Protein AF-A0A3B8X6G4-F1 (afdb_monomer_lite)

Structure (mmCIF, N/CA/C/O backbone):
data_AF-A0A3B8X6G4-F1
#
_entry.id   AF-A0A3B8X6G4-F1
#
loop_
_atom_site.group_PDB
_atom_site.id
_atom_site.type_symbol
_atom_site.label_atom_id
_atom_site.label_alt_id
_atom_site.label_comp_id
_atom_site.label_asym_id
_atom_site.label_entity_id
_atom_site.label_seq_id
_atom_site.pdbx_PDB_ins_code
_atom_site.Cartn_x
_atom_site.Cartn_y
_atom_site.Cartn_z
_atom_site.occupancy
_atom_site.B_iso_or_equiv
_atom_site.auth_seq_id
_atom_site.auth_comp_id
_atom_site.auth_asym_id
_atom_site.auth_atom_id
_atom_site.pdbx_PDB_model_num
ATOM 1 N N . THR A 1 1 ? -17.361 -12.709 7.273 1.00 46.56 1 THR A N 1
ATOM 2 C CA . THR A 1 1 ? -17.991 -13.871 7.937 1.00 46.56 1 THR A CA 1
ATOM 3 C C . THR A 1 1 ? -18.594 -13.401 9.247 1.00 46.56 1 THR A C 1
ATOM 5 O O . THR A 1 1 ? -18.031 -12.489 9.841 1.00 46.56 1 THR A O 1
ATOM 8 N N . GLU A 1 2 ? -19.761 -13.914 9.651 1.00 49.53 2 GLU A N 1
ATOM 9 C CA . GLU A 1 2 ? -20.345 -13.626 10.974 1.00 49.53 2 GLU A CA 1
ATOM 10 C C . GLU A 1 2 ? -19.818 -14.653 11.979 1.00 49.53 2 GLU A C 1
ATOM 12 O O . GLU A 1 2 ? -20.391 -15.725 12.169 1.00 49.53 2 GLU A O 1
ATOM 17 N N . ASP A 1 3 ? -18.686 -14.338 12.601 1.00 56.50 3 ASP A N 1
ATOM 18 C CA . ASP A 1 3 ? -17.988 -15.250 13.510 1.00 56.50 3 ASP A CA 1
ATOM 19 C C . ASP A 1 3 ? -18.437 -15.008 14.953 1.00 56.50 3 ASP A C 1
ATOM 21 O O . ASP A 1 3 ? -17.692 -14.485 15.772 1.00 56.50 3 ASP A O 1
ATOM 25 N N . GLY A 1 4 ? -19.687 -15.350 15.276 1.00 64.62 4 GLY A N 1
ATOM 26 C CA . GLY A 1 4 ? -20.189 -15.255 16.654 1.00 64.62 4 GLY A CA 1
ATOM 27 C C . GLY A 1 4 ? -20.413 -13.819 17.142 1.00 64.62 4 GLY A C 1
ATOM 28 O O . GLY A 1 4 ? -20.095 -13.506 18.285 1.00 64.62 4 GLY A O 1
ATOM 29 N N . GLY A 1 5 ? -20.962 -12.956 16.278 1.00 80.75 5 GLY A N 1
ATOM 30 C CA . GLY A 1 5 ? -21.318 -11.567 16.603 1.00 80.75 5 GLY A CA 1
ATOM 31 C C . GLY A 1 5 ? -20.255 -10.524 16.242 1.00 80.75 5 GLY A C 1
ATOM 32 O O . GLY A 1 5 ? -20.391 -9.363 16.630 1.00 80.75 5 GLY A O 1
ATOM 33 N N . PHE A 1 6 ? -19.239 -10.922 15.473 1.00 87.69 6 PHE A N 1
ATOM 34 C CA . PHE A 1 6 ? -18.248 -10.048 14.845 1.00 87.69 6 PHE A CA 1
ATOM 35 C C . PHE A 1 6 ? -18.432 -10.055 13.329 1.00 87.69 6 PHE A C 1
ATOM 37 O O . PHE A 1 6 ? -18.691 -11.100 12.733 1.00 87.69 6 PHE A O 1
ATOM 44 N N . THR A 1 7 ? -18.270 -8.897 12.698 1.00 91.31 7 THR A N 1
ATOM 45 C CA . THR A 1 7 ? -18.188 -8.756 11.242 1.00 91.31 7 THR A CA 1
ATOM 46 C C . THR A 1 7 ? -16.828 -8.179 10.882 1.00 91.31 7 THR A C 1
ATOM 48 O O . THR A 1 7 ? -16.521 -7.046 11.247 1.00 91.31 7 THR A O 1
ATOM 51 N N . ASN A 1 8 ? -16.028 -8.950 10.147 1.00 93.25 8 ASN A N 1
ATOM 52 C CA . ASN A 1 8 ? -14.755 -8.484 9.605 1.00 93.25 8 ASN A CA 1
ATOM 53 C C . ASN A 1 8 ? -14.938 -8.031 8.154 1.00 93.25 8 ASN A C 1
ATOM 55 O O . ASN A 1 8 ? -15.432 -8.798 7.322 1.00 93.25 8 ASN A O 1
ATOM 59 N N . TYR A 1 9 ? -14.525 -6.801 7.870 1.00 95.31 9 TYR A N 1
ATOM 60 C CA . TYR A 1 9 ? -14.361 -6.269 6.521 1.00 95.31 9 TYR A CA 1
ATOM 61 C C . TYR A 1 9 ? -12.886 -6.348 6.157 1.00 95.31 9 TYR A C 1
ATOM 63 O O . TYR A 1 9 ? -12.036 -6.075 7.003 1.00 95.31 9 TYR A O 1
ATOM 71 N N . HIS A 1 10 ? -12.586 -6.701 4.910 1.00 94.81 10 HIS A N 1
ATOM 72 C CA . HIS A 1 10 ? -11.217 -6.854 4.428 1.00 94.81 10 HIS A CA 1
ATOM 73 C C . HIS A 1 10 ? -11.098 -6.367 2.986 1.00 94.81 10 HIS A C 1
ATOM 75 O O . HIS A 1 10 ? -11.963 -6.649 2.156 1.00 94.81 10 HIS A O 1
ATOM 81 N N . SER A 1 11 ? -10.036 -5.617 2.713 1.00 95.50 11 SER A N 1
ATOM 82 C CA . SER A 1 11 ? -9.617 -5.189 1.383 1.00 95.50 11 SER A CA 1
ATOM 83 C C . SER A 1 11 ? -8.113 -5.378 1.282 1.00 95.50 11 SER A C 1
ATOM 85 O O . SER A 1 11 ? -7.372 -4.855 2.113 1.00 95.50 11 SER A O 1
ATOM 87 N N . SER A 1 12 ? -7.668 -6.111 0.268 1.00 95.75 12 SER A N 1
ATOM 88 C CA . SER A 1 12 ? -6.254 -6.371 0.034 1.00 95.75 12 SER A CA 1
ATOM 89 C C . SER A 1 12 ? -5.884 -6.208 -1.427 1.00 95.75 12 SER A C 1
ATOM 91 O O . SER A 1 12 ? -6.726 -6.292 -2.328 1.00 95.75 12 SER A O 1
ATOM 93 N N . GLY A 1 13 ? -4.611 -5.935 -1.666 1.00 96.06 13 GLY A N 1
ATOM 94 C CA . GLY A 1 13 ? -4.099 -5.716 -3.005 1.00 96.06 13 GLY A CA 1
ATOM 95 C C . GLY A 1 13 ? -2.611 -5.438 -3.012 1.00 96.06 13 GLY A C 1
ATOM 96 O O . GLY A 1 13 ? -1.941 -5.493 -1.985 1.00 96.06 13 GLY A O 1
ATOM 97 N N . VAL A 1 14 ? -2.115 -5.111 -4.196 1.00 96.62 14 VAL A N 1
ATOM 98 C CA . VAL A 1 14 ? -0.778 -4.560 -4.389 1.00 96.62 14 VAL A CA 1
ATOM 99 C C . VAL A 1 14 ? -0.909 -3.161 -4.970 1.00 96.62 14 VAL A C 1
ATOM 101 O O . VAL A 1 14 ? -1.740 -2.920 -5.850 1.00 96.62 14 VAL A O 1
ATOM 104 N N . VAL A 1 15 ? -0.101 -2.233 -4.477 1.00 97.44 15 VAL A N 1
ATOM 105 C CA . VAL A 1 15 ? 0.098 -0.926 -5.094 1.00 97.44 15 VAL A CA 1
ATOM 106 C C . VAL A 1 15 ? 1.490 -0.873 -5.715 1.00 97.44 15 VAL A C 1
ATOM 108 O O . VAL A 1 15 ? 2.476 -1.286 -5.102 1.00 97.44 15 VAL A O 1
ATOM 111 N N . MET A 1 16 ? 1.545 -0.399 -6.954 1.00 96.81 16 MET A N 1
ATOM 112 C CA . MET A 1 16 ? 2.754 -0.309 -7.766 1.00 96.81 16 MET A CA 1
ATOM 113 C C . MET A 1 16 ? 2.955 1.138 -8.198 1.00 96.81 16 MET A C 1
ATOM 115 O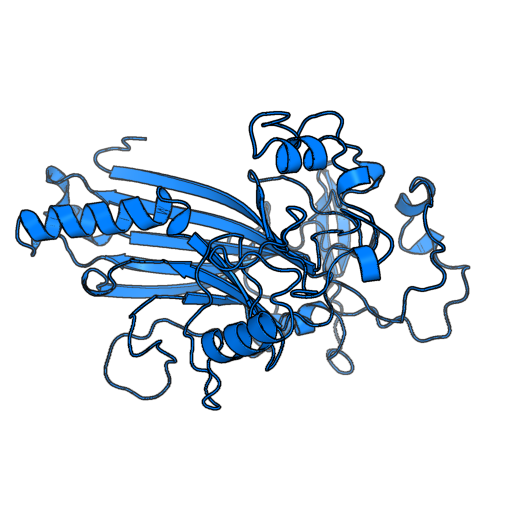 O . MET A 1 16 ? 1.999 1.779 -8.642 1.00 96.81 16 MET A O 1
ATOM 119 N N . PHE A 1 17 ? 4.176 1.644 -8.042 1.00 95.25 17 PHE A N 1
ATOM 120 C CA . PHE A 1 17 ? 4.538 3.028 -8.319 1.00 95.25 17 PHE A CA 1
ATOM 121 C C . PHE A 1 17 ? 5.648 3.134 -9.355 1.00 95.25 17 PHE A C 1
ATOM 123 O O . PHE A 1 17 ? 6.545 2.300 -9.413 1.00 95.25 17 PHE A O 1
ATOM 130 N N . GLU A 1 18 ? 5.587 4.241 -10.080 1.00 91.44 18 GLU A N 1
ATOM 131 C CA . GLU A 1 18 ? 6.662 4.873 -10.826 1.00 91.44 18 GLU A CA 1
ATOM 132 C C . GLU A 1 18 ? 7.089 6.148 -10.093 1.00 91.44 18 GLU A C 1
ATOM 134 O O . GLU A 1 18 ? 6.265 6.928 -9.603 1.00 91.44 18 GLU A O 1
ATOM 139 N N . ASP A 1 19 ? 8.387 6.407 -10.043 1.00 87.00 19 ASP A N 1
ATOM 140 C CA . ASP A 1 19 ? 8.995 7.523 -9.339 1.00 87.00 19 ASP A CA 1
ATOM 141 C C . ASP A 1 19 ? 9.193 8.742 -10.250 1.00 87.00 19 ASP A C 1
ATOM 143 O O . ASP A 1 19 ? 9.576 9.810 -9.776 1.00 87.00 19 ASP A O 1
ATOM 147 N N . LYS A 1 20 ? 8.896 8.646 -11.550 1.00 85.62 20 LYS A N 1
ATOM 148 C CA . LYS A 1 20 ? 9.234 9.700 -12.521 1.00 85.62 20 LYS A CA 1
ATOM 149 C C . LYS A 1 20 ? 8.177 10.779 -12.729 1.00 85.62 20 LYS A C 1
ATOM 151 O O . LYS A 1 20 ? 8.407 11.665 -13.545 1.00 85.62 20 LYS A O 1
ATOM 156 N N . TRP A 1 21 ? 7.075 10.800 -11.972 1.00 88.31 21 TRP A N 1
ATOM 157 C CA . TRP A 1 21 ? 6.102 11.903 -12.065 1.00 88.31 21 TRP A CA 1
ATOM 158 C C . TRP A 1 21 ? 6.779 13.275 -11.859 1.00 88.31 21 TRP A C 1
ATOM 160 O O . TRP A 1 21 ? 7.576 13.405 -10.912 1.00 88.31 21 TRP A O 1
ATOM 170 N N . PRO A 1 22 ? 6.461 14.297 -12.688 1.00 84.00 22 PRO A N 1
ATOM 171 C CA . PRO A 1 22 ? 5.448 14.324 -13.761 1.00 84.00 22 PRO A CA 1
ATOM 172 C C . PRO A 1 22 ? 5.957 13.964 -15.173 1.00 84.00 22 PRO A C 1
ATOM 174 O O . PRO A 1 22 ? 5.232 14.171 -16.145 1.00 84.00 22 PRO A O 1
ATOM 177 N N . ASN A 1 23 ? 7.178 13.444 -15.316 1.00 81.62 23 ASN A N 1
ATOM 178 C CA . ASN A 1 23 ? 7.779 13.154 -16.621 1.00 81.62 23 ASN A CA 1
ATOM 179 C C . ASN A 1 23 ? 7.018 12.037 -17.353 1.00 81.62 23 ASN A C 1
ATOM 181 O O . ASN A 1 23 ? 6.624 11.036 -16.741 1.00 81.62 23 ASN A O 1
ATOM 185 N N . LEU A 1 24 ? 6.838 12.202 -18.668 1.00 69.81 24 LEU A N 1
ATOM 186 C CA . LEU A 1 24 ? 6.127 11.243 -19.511 1.00 69.81 24 LEU A CA 1
ATOM 187 C C . LEU A 1 24 ? 7.064 10.164 -20.088 1.00 69.81 24 LEU A C 1
ATOM 189 O O . LEU A 1 24 ? 8.237 10.431 -20.341 1.00 69.81 24 LEU A O 1
ATOM 193 N N . PRO A 1 25 ? 6.535 8.966 -20.403 1.00 57.03 25 PRO A N 1
ATOM 194 C CA . PRO A 1 25 ? 7.283 7.903 -21.074 1.00 57.03 25 PRO A CA 1
ATOM 195 C C . PRO A 1 25 ? 7.828 8.250 -22.471 1.00 57.03 25 PRO A C 1
ATOM 197 O O . PRO A 1 25 ? 8.720 7.566 -22.965 1.00 57.03 25 PRO A O 1
ATOM 200 N N . GLU A 1 26 ? 7.310 9.287 -23.142 1.00 57.06 26 GLU A N 1
ATOM 201 C CA . GLU A 1 26 ? 7.851 9.747 -24.435 1.00 57.06 26 GLU A CA 1
ATOM 202 C C . GLU A 1 26 ? 9.314 10.208 -24.301 1.00 57.06 26 GLU A C 1
ATOM 204 O O . GLU A 1 26 ? 10.113 9.982 -25.209 1.00 57.06 26 GLU A O 1
ATOM 209 N N . ASP A 1 27 ? 9.698 10.697 -23.117 1.00 52.19 27 ASP A N 1
ATOM 210 C CA . ASP A 1 27 ? 11.083 11.010 -22.750 1.00 52.19 27 ASP A CA 1
ATOM 211 C C . ASP A 1 27 ? 11.904 9.758 -22.351 1.00 52.19 27 ASP A C 1
ATOM 213 O O . ASP A 1 27 ? 13.109 9.847 -22.116 1.00 52.19 27 ASP A O 1
ATOM 217 N N . GLN A 1 28 ? 11.264 8.582 -22.277 1.00 52.75 28 GLN A N 1
ATOM 218 C CA . GLN A 1 28 ? 11.793 7.292 -21.791 1.00 52.75 28 GLN A CA 1
ATOM 219 C C . GLN A 1 28 ? 11.619 6.149 -22.822 1.00 52.75 28 GLN A C 1
ATOM 221 O O . GLN A 1 28 ? 11.725 4.969 -22.494 1.00 52.75 28 GLN A O 1
ATOM 226 N N . GLY A 1 29 ? 11.362 6.473 -24.095 1.00 51.25 29 GLY A N 1
ATOM 227 C CA . GLY A 1 29 ? 11.353 5.502 -25.198 1.00 51.25 29 GLY A CA 1
ATOM 228 C C . GLY A 1 29 ? 9.981 5.047 -25.709 1.00 51.25 29 GLY A C 1
ATOM 229 O O . GLY A 1 29 ? 9.953 4.195 -26.597 1.00 51.25 29 GLY A O 1
ATOM 230 N N . GLY A 1 30 ? 8.863 5.593 -25.211 1.00 58.84 30 GLY A N 1
ATOM 231 C CA . GLY A 1 30 ? 7.524 5.356 -25.776 1.00 58.84 30 GLY A CA 1
ATOM 232 C C . GLY A 1 30 ? 6.402 5.157 -24.750 1.00 58.84 30 GLY A C 1
ATOM 233 O O . GLY A 1 30 ? 6.644 4.968 -23.564 1.00 58.84 30 GLY A O 1
ATOM 234 N N . LYS A 1 31 ? 5.146 5.210 -25.216 1.00 63.12 31 LYS A N 1
ATOM 235 C CA . LYS A 1 31 ? 3.929 5.036 -24.399 1.00 63.12 31 LYS A CA 1
ATOM 236 C C . LYS A 1 31 ? 3.949 3.677 -23.675 1.00 63.12 31 LYS A C 1
ATOM 238 O O . LYS A 1 31 ? 4.203 2.667 -24.318 1.00 63.12 31 LYS A O 1
ATOM 243 N N . TYR A 1 32 ? 3.640 3.657 -22.374 1.00 66.94 32 TYR A N 1
ATOM 244 C CA . TYR A 1 32 ? 3.591 2.447 -21.528 1.00 66.94 32 TYR A CA 1
ATOM 245 C C . TYR A 1 32 ? 4.927 1.718 -21.278 1.00 66.94 32 TYR A C 1
ATOM 247 O O . TYR A 1 32 ? 4.923 0.585 -20.798 1.00 66.94 32 TYR A O 1
ATOM 255 N N . ASN A 1 33 ? 6.066 2.376 -21.510 1.00 75.00 33 ASN A N 1
ATOM 256 C CA . ASN A 1 33 ? 7.405 1.835 -21.231 1.00 75.00 33 ASN A CA 1
ATOM 257 C C . ASN A 1 33 ? 7.850 2.007 -19.766 1.00 75.00 33 ASN A C 1
ATOM 259 O O . ASN A 1 33 ? 9.012 2.277 -19.483 1.00 75.00 33 ASN A O 1
ATOM 263 N N . MET A 1 34 ? 6.905 1.884 -18.843 1.00 85.06 34 MET A N 1
ATOM 264 C CA . MET A 1 34 ? 7.131 1.932 -17.398 1.00 85.06 34 MET A CA 1
ATOM 265 C C . MET A 1 34 ? 7.190 0.502 -16.866 1.00 85.06 34 MET A C 1
ATOM 267 O O . MET A 1 34 ? 6.509 -0.369 -17.415 1.00 85.06 34 MET A O 1
ATOM 271 N N . ASP A 1 35 ? 8.004 0.241 -15.850 1.00 87.00 35 ASP A N 1
ATOM 272 C CA . ASP A 1 35 ? 8.127 -1.082 -15.227 1.00 87.00 35 ASP A CA 1
ATOM 273 C C . ASP A 1 35 ? 7.260 -1.216 -13.964 1.00 87.00 35 ASP A C 1
ATOM 275 O 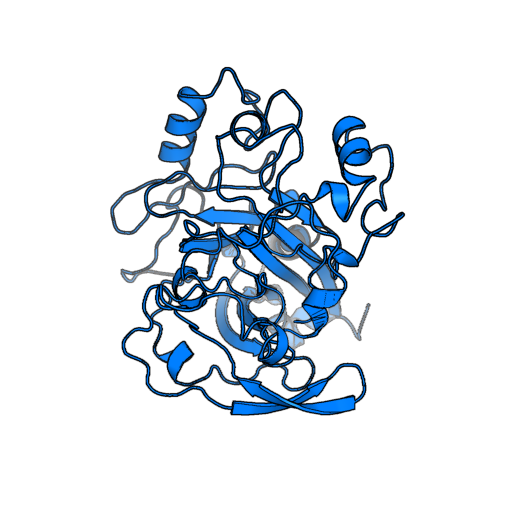O . ASP A 1 35 ? 6.912 -2.333 -13.564 1.00 87.00 35 ASP A O 1
ATOM 279 N N . PHE A 1 36 ? 6.818 -0.080 -13.410 1.00 92.50 36 PHE A N 1
ATOM 280 C CA . PHE A 1 36 ? 5.982 0.049 -12.219 1.00 92.50 36 PHE A CA 1
ATOM 281 C C . PHE A 1 36 ? 6.535 -0.711 -11.011 1.00 92.50 36 PHE A C 1
ATOM 283 O O . PHE A 1 36 ? 5.775 -1.221 -10.182 1.00 92.50 36 PHE A O 1
ATOM 290 N N . ASN A 1 37 ? 7.859 -0.814 -10.901 1.00 91.75 37 ASN A N 1
ATOM 291 C CA . ASN A 1 37 ? 8.491 -1.493 -9.777 1.00 91.75 37 ASN A CA 1
ATOM 292 C C . ASN A 1 37 ? 9.320 -0.561 -8.882 1.00 91.75 37 ASN A C 1
ATOM 294 O O . ASN A 1 37 ? 9.897 -1.043 -7.901 1.00 91.75 37 ASN A O 1
ATOM 298 N N . ASP A 1 38 ? 9.313 0.754 -9.147 1.00 90.88 38 ASP A N 1
ATOM 299 C CA . ASP A 1 38 ? 10.091 1.725 -8.377 1.00 90.88 38 ASP A CA 1
ATOM 300 C C . ASP A 1 38 ? 9.798 1.622 -6.877 1.00 90.88 38 ASP A C 1
ATOM 302 O O . ASP A 1 38 ? 10.714 1.655 -6.050 1.00 90.88 38 ASP A O 1
ATOM 306 N N . VAL A 1 39 ? 8.519 1.430 -6.533 1.00 93.56 39 VAL A N 1
ATOM 307 C CA . VAL A 1 39 ? 8.090 0.911 -5.232 1.00 93.56 39 VAL A CA 1
ATOM 308 C C . VAL A 1 39 ? 6.880 -0.002 -5.405 1.00 93.56 39 VAL A C 1
ATOM 310 O O . VAL A 1 39 ? 5.900 0.368 -6.052 1.00 93.56 39 VAL A O 1
ATOM 313 N N . VAL A 1 40 ? 6.912 -1.165 -4.755 1.00 95.31 40 VAL A N 1
ATOM 314 C CA . VAL A 1 40 ? 5.809 -2.133 -4.743 1.00 95.31 40 VAL A CA 1
ATOM 315 C C . VAL A 1 40 ? 5.472 -2.507 -3.308 1.00 95.31 40 VAL A C 1
ATOM 317 O O . VAL A 1 40 ? 6.346 -2.941 -2.552 1.00 95.31 40 VAL A O 1
ATOM 320 N N . VAL A 1 41 ? 4.203 -2.355 -2.931 1.00 94.50 41 VAL A N 1
ATOM 321 C CA . VAL A 1 41 ? 3.710 -2.644 -1.578 1.00 94.50 41 VAL A CA 1
ATOM 322 C C . VAL A 1 41 ? 2.461 -3.506 -1.658 1.00 94.50 41 VAL A C 1
ATOM 324 O O . VAL A 1 41 ? 1.496 -3.136 -2.324 1.00 94.50 41 VAL A O 1
ATOM 327 N N . ASP A 1 42 ? 2.467 -4.630 -0.949 1.00 94.94 42 ASP A N 1
ATOM 328 C CA . ASP A 1 42 ? 1.227 -5.336 -0.638 1.00 94.94 42 ASP A CA 1
ATOM 329 C C . ASP A 1 42 ? 0.553 -4.682 0.549 1.00 94.94 42 ASP A C 1
ATOM 331 O O . ASP A 1 42 ? 1.220 -4.245 1.488 1.00 94.94 42 ASP A O 1
ATOM 335 N N . TYR A 1 43 ? -0.769 -4.615 0.508 1.00 95.69 43 TYR A N 1
ATOM 336 C CA . TYR A 1 43 ? -1.537 -4.028 1.584 1.00 95.69 43 TYR A CA 1
ATOM 337 C C . TYR A 1 43 ? -2.716 -4.903 1.984 1.00 95.69 43 TYR A C 1
ATOM 339 O O . TYR A 1 43 ? -3.367 -5.527 1.142 1.00 95.69 43 TYR A O 1
ATOM 347 N N . ASP A 1 44 ? -3.040 -4.833 3.270 1.00 95.88 44 ASP A N 1
ATOM 348 C CA . ASP A 1 44 ? -4.286 -5.316 3.846 1.00 95.88 44 ASP A CA 1
ATOM 349 C C . ASP A 1 44 ? -4.894 -4.204 4.701 1.00 95.88 44 ASP A C 1
ATOM 351 O O . ASP A 1 44 ? -4.233 -3.632 5.569 1.00 95.88 44 ASP A O 1
ATOM 355 N N . VAL A 1 45 ? -6.165 -3.893 4.462 1.00 97.00 45 VAL A N 1
ATOM 356 C CA . VAL A 1 45 ? -6.964 -3.007 5.310 1.00 97.00 45 VAL A CA 1
ATOM 357 C C . VAL A 1 45 ? -8.139 -3.808 5.842 1.00 97.00 45 VAL A C 1
ATOM 359 O O . VAL A 1 45 ? -8.944 -4.346 5.081 1.00 97.00 45 VAL A O 1
ATOM 362 N N . GLU A 1 46 ? -8.232 -3.901 7.161 1.00 97.00 46 GLU A N 1
ATOM 363 C CA . GLU A 1 46 ? -9.240 -4.682 7.863 1.00 97.00 46 GLU A CA 1
ATOM 364 C C . GLU A 1 46 ? -9.999 -3.816 8.862 1.00 97.00 46 GLU A C 1
ATOM 366 O O . GLU A 1 46 ? -9.410 -2.975 9.538 1.00 97.00 46 GLU A O 1
ATOM 371 N N . ALA A 1 47 ? -11.295 -4.075 9.010 1.00 97.12 47 ALA A N 1
ATOM 372 C CA . ALA A 1 47 ? -12.099 -3.522 10.090 1.00 97.12 47 ALA A CA 1
ATOM 373 C C . ALA A 1 47 ? -12.845 -4.639 10.813 1.00 97.12 47 ALA A C 1
ATOM 375 O O . ALA A 1 47 ? -13.586 -5.402 10.190 1.00 97.12 47 ALA A O 1
ATOM 376 N N . THR A 1 48 ? -12.694 -4.698 12.132 1.00 95.38 48 THR A N 1
ATOM 377 C CA . THR A 1 48 ? -13.440 -5.620 12.994 1.00 95.38 48 THR A CA 1
ATOM 378 C C . THR A 1 48 ? -14.575 -4.857 13.651 1.00 95.38 48 THR A C 1
ATOM 380 O O . THR A 1 48 ? -14.338 -4.054 14.544 1.00 95.38 48 THR A O 1
ATOM 383 N N . VAL A 1 49 ? -15.810 -5.100 13.215 1.00 93.62 49 VAL A N 1
ATOM 384 C CA . VAL A 1 49 ? -17.015 -4.470 13.770 1.00 93.62 49 VAL A CA 1
ATOM 385 C C . VAL A 1 49 ? -17.734 -5.454 14.682 1.00 93.62 49 VAL A C 1
ATOM 387 O O . VAL A 1 49 ? -18.029 -6.583 14.284 1.00 93.62 49 VAL A O 1
ATOM 390 N N . VAL A 1 50 ? -18.063 -5.015 15.892 1.00 91.38 50 VAL A N 1
ATOM 391 C CA . VAL A 1 50 ? -18.788 -5.828 16.873 1.00 91.38 50 VAL A CA 1
ATOM 392 C C . VAL A 1 50 ? -20.290 -5.568 16.737 1.00 91.38 50 VAL A C 1
ATOM 394 O O . VAL A 1 50 ? -20.732 -4.438 16.524 1.00 91.38 50 VAL A O 1
ATOM 397 N N . SER A 1 51 ? -21.101 -6.620 16.823 1.00 88.12 51 SER A N 1
ATOM 398 C CA . SER A 1 51 ? -22.562 -6.487 16.872 1.00 88.12 51 SER A CA 1
ATOM 399 C C . SER A 1 51 ? -23.009 -5.689 18.099 1.00 88.12 51 SER A C 1
ATOM 401 O O . SER A 1 51 ? -22.376 -5.741 19.154 1.00 88.12 51 SER A O 1
ATOM 403 N N . ASP A 1 52 ? -24.133 -4.978 17.986 1.00 84.81 52 ASP A N 1
ATOM 404 C CA . ASP A 1 52 ? -24.614 -4.121 19.075 1.00 84.81 52 ASP A CA 1
ATOM 405 C C . ASP A 1 52 ? -24.912 -4.911 20.368 1.00 84.81 52 ASP A C 1
ATOM 407 O O . ASP A 1 52 ? -24.744 -4.380 21.463 1.00 84.81 52 ASP A O 1
ATOM 411 N N . GLU A 1 53 ? -25.259 -6.199 20.256 1.00 86.06 53 GLU A N 1
ATOM 412 C CA . GLU A 1 53 ? -25.495 -7.108 21.389 1.00 86.06 53 GLU A CA 1
ATOM 413 C C . GLU A 1 53 ? -24.227 -7.437 22.195 1.00 86.06 53 GLU A C 1
ATOM 415 O O . GLU A 1 53 ? -24.308 -7.744 23.386 1.00 86.06 53 GLU A O 1
ATOM 420 N N . LEU A 1 54 ? -23.051 -7.388 21.560 1.00 87.31 54 LEU A N 1
ATOM 421 C CA . LEU A 1 54 ? -21.771 -7.740 22.180 1.00 87.31 54 LEU A CA 1
ATOM 422 C C . LEU A 1 54 ? -20.930 -6.524 22.570 1.00 87.31 54 LEU A C 1
ATOM 424 O O . LEU A 1 54 ? -19.883 -6.698 23.193 1.00 87.31 54 LEU A O 1
ATOM 428 N N . LEU A 1 55 ? -21.382 -5.305 22.264 1.00 85.25 55 LEU A N 1
ATOM 429 C CA . LEU A 1 55 ? -20.613 -4.077 22.484 1.00 85.25 55 LEU A CA 1
ATOM 430 C C . LEU A 1 55 ? -20.096 -3.917 23.916 1.00 85.25 55 LEU A C 1
ATOM 432 O O . LEU A 1 55 ? -18.932 -3.576 24.102 1.00 85.25 55 LEU A O 1
ATOM 436 N N . GLU A 1 56 ? -20.924 -4.194 24.925 1.00 84.12 56 GLU A N 1
ATOM 437 C CA . GLU A 1 56 ? -20.528 -4.042 26.334 1.00 84.12 56 GLU A CA 1
ATOM 438 C C . GLU A 1 56 ? -19.414 -5.010 26.760 1.00 84.12 56 GLU A C 1
ATOM 440 O O . GLU A 1 56 ? -18.647 -4.707 27.671 1.00 84.12 56 GLU A O 1
ATOM 445 N N . LYS A 1 57 ? -19.320 -6.184 26.124 1.00 86.75 57 LYS A N 1
ATOM 446 C CA . LYS A 1 57 ? -18.379 -7.251 26.510 1.00 86.75 57 LYS A CA 1
ATOM 447 C C . LYS A 1 57 ? -17.146 -7.302 25.617 1.00 86.75 57 LYS A C 1
ATOM 449 O O . LYS A 1 57 ? -16.049 -7.576 26.091 1.00 86.75 57 LYS A O 1
ATOM 454 N N . GLU A 1 58 ? -17.335 -7.054 24.326 1.00 89.06 58 GLU A N 1
ATOM 455 C CA . GLU A 1 58 ? -16.339 -7.293 23.281 1.00 89.06 58 GLU A CA 1
ATOM 456 C C . GLU A 1 58 ? -16.034 -6.043 22.447 1.00 89.06 58 GLU A C 1
ATOM 458 O O . GLU A 1 58 ? -15.199 -6.109 21.550 1.00 89.06 58 GLU A O 1
ATOM 463 N N . GLY A 1 59 ? -16.651 -4.891 22.742 1.00 84.19 59 GLY A N 1
ATOM 464 C CA . GLY A 1 59 ? -16.433 -3.642 22.000 1.00 84.19 59 GLY A CA 1
ATOM 465 C C . GLY A 1 59 ? -14.979 -3.156 21.999 1.00 84.19 59 GLY A C 1
ATOM 466 O O . GLY A 1 59 ? -14.579 -2.432 21.096 1.00 84.19 59 GLY A O 1
ATOM 467 N N . TRP A 1 60 ? -14.157 -3.615 22.948 1.00 84.12 60 TRP A N 1
ATOM 468 C CA . TRP A 1 60 ? -12.711 -3.362 22.980 1.00 84.12 60 TRP A CA 1
ATOM 469 C C . TRP A 1 60 ? -11.947 -3.967 21.788 1.00 84.12 60 TRP A C 1
ATOM 471 O O . TRP A 1 60 ? -10.791 -3.619 21.575 1.00 84.12 60 TRP A O 1
ATOM 481 N N . ARG A 1 61 ? -12.568 -4.876 21.021 1.00 88.44 61 ARG A N 1
ATOM 482 C CA . ARG A 1 61 ? -11.997 -5.482 19.807 1.00 88.44 61 ARG A CA 1
ATOM 483 C C . ARG A 1 61 ? -12.279 -4.683 18.535 1.00 88.44 61 ARG A C 1
ATOM 485 O O . ARG A 1 61 ? -11.839 -5.098 17.464 1.00 88.44 61 ARG A O 1
ATOM 492 N N . GLU A 1 62 ? -13.049 -3.595 18.615 1.00 93.81 62 GLU A N 1
ATOM 493 C CA . GLU A 1 62 ? -13.306 -2.759 17.446 1.00 93.81 62 GLU A CA 1
ATOM 494 C C . GLU A 1 62 ? -12.043 -2.020 17.026 1.00 93.81 62 GLU A C 1
ATOM 496 O O . GLU A 1 62 ? -11.465 -1.245 17.788 1.00 93.81 62 GLU A O 1
ATOM 501 N N . GLN A 1 63 ? -11.613 -2.264 15.792 1.00 95.38 63 GLN A N 1
ATOM 502 C CA . GLN A 1 63 ? -10.362 -1.723 15.280 1.00 95.38 63 GLN A CA 1
ATOM 503 C C . GLN A 1 63 ? -10.384 -1.584 13.761 1.00 95.38 63 GLN A C 1
ATOM 505 O O . GLN A 1 63 ? -11.086 -2.331 13.072 1.00 95.38 63 GLN A O 1
ATOM 510 N N . VAL A 1 64 ? -9.558 -0.669 13.255 1.00 96.38 64 VAL A N 1
ATOM 511 C CA . VAL A 1 64 ? -9.096 -0.661 11.862 1.00 96.38 64 VAL A CA 1
ATOM 512 C C . VAL A 1 64 ? -7.621 -1.034 11.858 1.00 96.38 64 VAL A C 1
ATOM 514 O O . VAL A 1 64 ? -6.819 -0.387 12.528 1.00 96.38 64 VAL A O 1
ATOM 517 N N . LYS A 1 65 ? -7.251 -2.074 11.115 1.00 95.81 65 LYS A N 1
ATOM 518 C CA . LYS A 1 65 ? -5.868 -2.526 10.956 1.00 95.81 65 LYS A CA 1
ATOM 519 C C . LYS A 1 65 ? -5.429 -2.279 9.521 1.00 95.81 65 LYS A C 1
ATOM 521 O O . LYS A 1 65 ? -6.092 -2.724 8.591 1.00 95.81 65 LYS A O 1
ATOM 526 N N . VAL A 1 66 ? -4.302 -1.601 9.360 1.00 94.81 66 VAL A N 1
ATOM 527 C CA . VAL A 1 66 ? -3.612 -1.428 8.084 1.00 94.81 66 VAL A CA 1
ATOM 528 C C . VAL A 1 66 ? -2.289 -2.169 8.163 1.00 94.81 66 VAL A C 1
ATOM 530 O O . VAL A 1 66 ? -1.518 -1.957 9.098 1.00 94.81 66 VAL A O 1
ATOM 533 N N . VAL A 1 67 ? -2.016 -3.004 7.171 1.00 93.12 67 VAL A N 1
ATOM 534 C CA . VAL A 1 67 ? -0.746 -3.704 6.999 1.00 93.12 67 VAL A CA 1
ATOM 535 C C . VAL A 1 67 ? -0.157 -3.288 5.662 1.00 93.12 67 VAL A C 1
ATOM 537 O O . VAL A 1 67 ? -0.854 -3.322 4.652 1.00 93.12 67 VAL A O 1
ATOM 540 N N . LEU A 1 68 ? 1.110 -2.881 5.664 1.00 92.50 68 LEU A N 1
ATOM 541 C CA . LEU A 1 68 ? 1.897 -2.604 4.466 1.00 92.50 68 LEU A CA 1
ATOM 542 C C . LEU A 1 68 ? 3.106 -3.541 4.451 1.00 92.50 68 LEU A C 1
ATOM 544 O O . LEU A 1 68 ? 3.974 -3.433 5.320 1.00 92.50 68 LEU A O 1
ATOM 548 N N . HIS A 1 69 ? 3.188 -4.426 3.464 1.00 90.62 69 HIS A N 1
ATOM 549 C CA . HIS A 1 69 ? 4.362 -5.255 3.212 1.00 90.62 69 HIS A CA 1
ATOM 550 C C . HIS A 1 69 ? 5.169 -4.652 2.060 1.00 90.62 69 HIS A C 1
ATOM 552 O O . HIS A 1 69 ? 4.703 -4.597 0.919 1.00 90.62 69 HIS A O 1
ATOM 558 N N . LEU A 1 70 ? 6.392 -4.203 2.339 1.00 89.25 70 LEU A N 1
ATOM 559 C CA . LEU A 1 70 ? 7.288 -3.690 1.307 1.00 89.25 70 LEU A CA 1
ATOM 560 C C . LEU A 1 70 ? 7.779 -4.857 0.448 1.00 89.25 70 LEU A C 1
ATOM 562 O O . LEU A 1 70 ? 8.650 -5.614 0.875 1.00 89.25 70 LEU A O 1
ATOM 566 N N . ARG A 1 71 ? 7.219 -4.998 -0.755 1.00 89.81 71 ARG A N 1
ATOM 567 C CA . ARG A 1 71 ? 7.547 -6.094 -1.668 1.00 89.81 71 ARG A CA 1
ATOM 568 C C . ARG A 1 71 ? 8.811 -5.807 -2.466 1.00 89.81 71 ARG A C 1
ATOM 570 O O . ARG A 1 71 ? 9.645 -6.699 -2.574 1.00 89.81 71 ARG A O 1
ATOM 577 N N . ALA A 1 72 ? 8.954 -4.609 -3.034 1.00 88.88 72 ALA A N 1
ATOM 578 C CA . ALA A 1 72 ? 10.093 -4.263 -3.886 1.00 88.88 72 ALA A CA 1
ATOM 579 C C . ALA A 1 72 ? 10.373 -2.753 -3.932 1.00 88.88 72 ALA A C 1
ATOM 581 O O . ALA A 1 72 ? 9.477 -1.944 -3.676 1.00 88.88 72 ALA A O 1
ATOM 582 N N . VAL A 1 73 ? 11.617 -2.390 -4.259 1.00 87.38 73 VAL A N 1
ATOM 583 C CA . VAL A 1 73 ? 12.054 -1.009 -4.513 1.00 87.38 73 VAL A CA 1
ATOM 584 C C . VAL A 1 73 ? 13.056 -0.991 -5.675 1.00 87.38 73 VAL A C 1
ATOM 586 O O . VAL A 1 73 ? 14.257 -1.155 -5.452 1.00 87.38 73 VAL A O 1
ATOM 589 N N . GLY A 1 74 ? 12.564 -0.778 -6.897 1.00 85.56 74 GLY A N 1
ATOM 590 C CA . GLY A 1 74 ? 13.367 -0.547 -8.109 1.00 85.56 74 GLY A CA 1
ATOM 591 C C . GLY A 1 74 ? 13.887 0.886 -8.250 1.00 85.56 74 GLY A C 1
ATOM 592 O O . GLY A 1 74 ? 14.868 1.151 -8.930 1.00 85.56 74 GLY A O 1
ATOM 593 N N . GLY A 1 75 ? 13.299 1.829 -7.509 1.00 81.62 75 GLY A N 1
ATOM 594 C CA . GLY A 1 75 ? 13.558 3.250 -7.694 1.00 81.62 75 GLY A CA 1
ATOM 595 C C . GLY A 1 75 ? 14.718 3.768 -6.853 1.00 81.62 75 GLY A C 1
ATOM 596 O O . GLY A 1 75 ? 14.898 3.431 -5.680 1.00 81.62 75 GLY A O 1
ATOM 597 N N . ASP A 1 76 ? 15.499 4.681 -7.418 1.00 75.69 76 ASP A N 1
ATOM 598 C CA . ASP A 1 76 ? 16.616 5.325 -6.720 1.00 75.69 76 ASP A CA 1
ATOM 599 C C . ASP A 1 76 ? 16.203 6.512 -5.841 1.00 75.69 76 ASP A C 1
ATOM 601 O O . ASP A 1 76 ? 16.890 6.845 -4.857 1.00 75.69 76 ASP A O 1
ATOM 605 N N . ASP A 1 77 ? 15.126 7.171 -6.257 1.00 78.06 77 ASP A N 1
ATOM 606 C CA . ASP A 1 77 ? 14.630 8.433 -5.729 1.00 78.06 77 ASP A CA 1
ATOM 607 C C . ASP A 1 77 ? 13.574 8.282 -4.614 1.00 78.06 77 ASP A C 1
ATOM 609 O O . ASP A 1 77 ? 13.533 9.163 -3.742 1.00 78.06 77 ASP A O 1
ATOM 613 N N . PRO A 1 78 ? 12.751 7.208 -4.554 1.00 82.00 78 PRO A N 1
ATOM 614 C CA . PRO A 1 78 ? 11.811 7.007 -3.465 1.00 82.00 78 PRO A CA 1
ATOM 615 C C . PRO A 1 78 ? 12.529 6.948 -2.119 1.00 82.00 78 PRO A C 1
ATOM 617 O O . PRO A 1 78 ? 13.450 6.165 -1.883 1.00 82.00 78 PRO A O 1
ATOM 620 N N . LEU A 1 79 ? 12.090 7.802 -1.200 1.00 76.56 79 LEU A N 1
ATOM 621 C CA . LEU A 1 79 ? 12.534 7.793 0.190 1.00 76.56 79 LEU A CA 1
ATOM 622 C C . LEU A 1 79 ? 11.499 7.165 1.108 1.00 76.56 79 LEU A C 1
ATOM 624 O O . LEU A 1 79 ? 11.871 6.661 2.167 1.00 76.56 79 LEU A O 1
ATOM 628 N N . ARG A 1 80 ? 10.220 7.266 0.740 1.00 82.44 80 ARG A N 1
ATOM 629 C CA . ARG A 1 80 ? 9.084 6.816 1.539 1.00 82.44 80 ARG A CA 1
ATOM 630 C C . ARG A 1 80 ? 7.968 6.297 0.659 1.00 82.44 80 ARG A C 1
ATOM 632 O O . ARG A 1 80 ? 7.788 6.802 -0.446 1.00 82.44 80 ARG A O 1
ATOM 639 N N . VAL A 1 81 ? 7.197 5.374 1.213 1.00 88.06 81 VAL A N 1
ATOM 640 C CA . VAL A 1 81 ? 5.909 4.917 0.687 1.00 88.06 81 VAL A CA 1
ATOM 641 C C . VAL A 1 81 ? 4.906 4.882 1.820 1.00 88.06 81 VAL A C 1
ATOM 643 O O . VAL A 1 81 ? 5.283 4.614 2.958 1.00 88.06 81 VAL A O 1
ATOM 646 N N . GLY A 1 82 ? 3.647 5.165 1.534 1.00 88.06 82 GLY A N 1
ATOM 647 C CA . GLY A 1 82 ? 2.630 5.191 2.564 1.00 88.06 82 GLY A CA 1
ATOM 648 C C . GLY A 1 82 ? 1.212 5.135 2.037 1.00 88.06 82 GLY A C 1
ATOM 649 O O . GLY A 1 82 ? 0.969 5.076 0.831 1.00 88.06 82 GLY A O 1
ATOM 650 N N . MET A 1 83 ? 0.280 5.168 2.982 1.00 90.12 83 MET A N 1
ATOM 651 C CA . MET A 1 83 ? -1.148 5.294 2.737 1.00 90.12 83 MET A CA 1
ATOM 652 C C . MET A 1 83 ? -1.744 6.291 3.725 1.00 90.12 83 MET A C 1
ATOM 654 O O . MET A 1 83 ? -1.523 6.177 4.930 1.00 90.12 83 MET A O 1
ATOM 658 N N . ALA A 1 84 ? -2.516 7.249 3.223 1.00 87.69 84 ALA A N 1
ATOM 659 C CA . ALA A 1 84 ? -3.395 8.075 4.035 1.00 87.69 84 ALA A CA 1
ATOM 660 C C . ALA A 1 84 ? -4.825 7.533 3.972 1.00 87.69 84 ALA A C 1
ATOM 662 O O . ALA A 1 84 ? -5.309 7.188 2.893 1.00 87.69 84 ALA A O 1
ATOM 663 N N . LEU A 1 85 ? -5.489 7.467 5.127 1.00 88.50 85 LEU A N 1
ATOM 664 C CA . LEU A 1 85 ? -6.901 7.104 5.226 1.00 88.50 85 LEU A CA 1
ATOM 665 C C . LEU A 1 85 ? -7.764 8.364 5.055 1.00 88.50 85 LEU A C 1
ATOM 667 O O . LEU A 1 85 ? -8.035 9.094 6.010 1.00 88.50 85 LEU A O 1
ATOM 671 N N . GLU A 1 86 ? -8.173 8.651 3.822 1.00 86.81 86 GLU A N 1
ATOM 672 C CA . GLU A 1 86 ? -8.981 9.830 3.502 1.00 86.81 86 GLU A CA 1
ATOM 673 C C . GLU A 1 86 ? -10.356 9.753 4.172 1.00 86.81 86 GLU A C 1
ATOM 675 O O . GLU A 1 86 ? -11.067 8.752 4.067 1.00 86.81 86 GLU A O 1
ATOM 680 N N . ASN A 1 87 ? -10.750 10.857 4.811 1.00 86.75 87 ASN A N 1
ATOM 681 C CA . ASN A 1 87 ? -11.999 11.008 5.566 1.00 86.75 87 ASN A CA 1
ATOM 682 C C . ASN A 1 87 ? -12.148 10.069 6.776 1.00 86.75 87 ASN A C 1
ATOM 684 O O . ASN A 1 87 ? -13.237 10.003 7.346 1.00 86.75 87 ASN A O 1
ATOM 688 N N . PHE A 1 88 ? -11.088 9.372 7.197 1.00 89.62 88 PHE A N 1
ATOM 689 C CA . PHE A 1 88 ? -11.139 8.577 8.418 1.00 89.62 88 PHE A CA 1
ATOM 690 C C . PHE A 1 88 ? -11.117 9.497 9.638 1.00 89.62 88 PHE A C 1
ATOM 692 O O . PHE A 1 88 ? -10.109 10.132 9.947 1.00 89.62 88 PHE A O 1
ATOM 699 N N . ASN A 1 89 ? -12.251 9.578 10.327 1.00 89.00 89 ASN A N 1
ATOM 700 C CA . ASN A 1 89 ? -12.409 10.422 11.494 1.00 89.00 89 ASN A CA 1
ATOM 701 C C . ASN A 1 89 ? -11.689 9.806 12.699 1.00 89.00 89 ASN A C 1
ATOM 703 O O . ASN A 1 89 ? -12.138 8.815 13.285 1.00 89.00 89 ASN A O 1
ATOM 707 N N . THR A 1 90 ? -10.580 10.428 13.086 1.00 86.25 90 THR A N 1
ATOM 708 C CA . THR A 1 90 ? -9.772 9.985 14.218 1.00 86.25 90 THR A CA 1
ATOM 709 C C . THR A 1 90 ? -10.441 10.235 15.566 1.00 86.25 90 THR A C 1
ATOM 711 O O . THR A 1 90 ? -10.043 9.612 16.544 1.00 86.25 90 THR A O 1
ATOM 714 N N . ASP A 1 91 ? -11.504 11.045 15.643 1.00 87.38 91 ASP A N 1
ATOM 715 C CA . ASP A 1 91 ? -12.239 11.282 16.893 1.00 87.38 91 ASP A CA 1
ATOM 716 C C . ASP A 1 91 ? -12.890 10.015 17.451 1.00 87.38 91 ASP A C 1
ATOM 718 O O . ASP A 1 91 ? -13.198 9.954 18.643 1.00 87.38 91 ASP A O 1
ATOM 722 N N . TYR A 1 92 ? -13.077 8.985 16.627 1.00 90.31 92 TYR A N 1
ATOM 723 C CA . TYR A 1 92 ? -13.552 7.677 17.074 1.00 90.31 92 TYR A CA 1
ATOM 724 C C . TYR A 1 92 ? -12.424 6.733 17.507 1.00 90.31 92 TYR A C 1
ATOM 726 O O . TYR A 1 92 ? -12.710 5.629 17.960 1.00 90.31 92 TYR A O 1
ATOM 734 N N . VAL A 1 93 ? -11.160 7.146 17.415 1.00 89.19 93 VAL A N 1
ATOM 735 C CA . VAL A 1 93 ? -9.989 6.352 17.808 1.00 89.19 93 VAL A CA 1
ATOM 736 C C . VAL A 1 93 ? -9.649 6.624 19.275 1.00 89.19 93 VAL A C 1
ATOM 738 O O . VAL A 1 93 ? -9.612 7.768 19.727 1.00 89.19 93 VAL A O 1
ATOM 741 N N . GLN A 1 94 ? -9.429 5.560 20.045 1.00 87.56 94 GLN A N 1
ATOM 742 C CA . GLN A 1 94 ? -9.004 5.616 21.444 1.00 87.56 94 GLN A CA 1
ATOM 743 C C . GLN A 1 94 ? -7.485 5.558 21.572 1.00 87.56 94 GLN A C 1
ATOM 745 O O . GLN A 1 94 ? -6.896 6.299 22.356 1.00 87.56 94 GLN A O 1
ATOM 750 N N . SER A 1 95 ? -6.854 4.639 20.847 1.00 83.06 95 SER A N 1
ATOM 751 C CA . SER A 1 95 ? -5.408 4.456 20.875 1.00 83.06 95 SER A CA 1
ATOM 752 C C . SER A 1 95 ? -4.914 3.862 19.564 1.00 83.06 95 SER A C 1
ATOM 754 O O . SER A 1 95 ? -5.701 3.396 18.741 1.00 83.06 95 SER A O 1
ATOM 756 N N . ILE A 1 96 ? -3.602 3.912 19.355 1.00 84.31 96 ILE A N 1
ATOM 757 C CA . ILE A 1 96 ? -2.956 3.403 18.150 1.00 84.31 96 ILE A CA 1
ATOM 758 C C . ILE A 1 96 ? -1.799 2.515 18.584 1.00 84.31 96 ILE A C 1
ATOM 760 O O . ILE A 1 96 ? -1.027 2.893 19.468 1.00 84.31 96 ILE A O 1
ATOM 764 N N . SER A 1 97 ? -1.693 1.334 17.983 1.00 82.62 97 SER A N 1
ATOM 765 C CA . SER A 1 97 ? -0.546 0.447 18.159 1.00 82.62 97 SER A CA 1
ATOM 766 C C . SER A 1 97 ? 0.144 0.190 16.834 1.00 82.62 97 SER A C 1
ATOM 768 O O . SER A 1 97 ? -0.493 0.105 15.786 1.00 82.62 97 SER A O 1
ATOM 770 N N . GLU A 1 98 ? 1.458 0.033 16.900 1.00 82.69 98 GLU A N 1
ATOM 771 C CA . GLU A 1 98 ? 2.310 -0.116 15.732 1.00 82.69 98 GLU A CA 1
ATOM 772 C C . GLU A 1 98 ? 3.224 -1.320 15.910 1.00 82.69 98 GLU A C 1
ATOM 774 O O . GLU A 1 98 ? 3.821 -1.517 16.973 1.00 82.69 98 GLU A O 1
ATOM 779 N N . HIS A 1 99 ? 3.345 -2.117 14.855 1.00 81.38 99 HIS A N 1
ATOM 780 C CA . HIS A 1 99 ? 4.197 -3.294 14.829 1.00 81.38 99 HIS A CA 1
ATOM 781 C C . HIS A 1 99 ? 5.037 -3.287 13.565 1.00 81.38 99 HIS A C 1
ATOM 783 O O . HIS A 1 99 ? 4.543 -3.018 12.471 1.00 81.38 99 HIS A O 1
ATOM 789 N N . LYS A 1 100 ? 6.319 -3.601 13.738 1.00 80.50 100 LYS A N 1
ATOM 790 C CA . LYS A 1 100 ? 7.275 -3.718 12.646 1.00 80.50 100 LYS A CA 1
ATOM 791 C C . LYS A 1 100 ? 7.874 -5.099 12.705 1.00 80.50 100 LYS A C 1
ATOM 793 O O . LYS A 1 100 ? 8.444 -5.480 13.731 1.00 80.50 100 LYS A O 1
ATOM 798 N N . THR A 1 101 ? 7.729 -5.830 11.622 1.00 79.75 101 THR A N 1
ATOM 799 C CA . THR A 1 101 ? 8.102 -7.236 11.569 1.00 79.75 101 THR A CA 1
ATOM 800 C C . THR A 1 101 ? 8.742 -7.555 10.233 1.00 79.75 101 THR A C 1
ATOM 802 O O . THR A 1 101 ? 8.692 -6.778 9.276 1.00 79.75 101 THR A O 1
ATOM 805 N N . LEU A 1 102 ? 9.415 -8.694 10.201 1.00 77.69 102 LEU A N 1
ATOM 806 C CA . LEU A 1 102 ? 9.853 -9.331 8.978 1.00 77.69 102 LEU A CA 1
ATOM 807 C C . LEU A 1 102 ? 8.937 -10.537 8.769 1.00 77.69 102 LEU A C 1
ATOM 809 O O . LEU A 1 102 ? 9.140 -11.581 9.390 1.00 77.69 102 LEU A O 1
ATOM 813 N N . ASP A 1 103 ? 7.896 -10.362 7.958 1.00 77.81 103 ASP A N 1
ATOM 814 C CA . ASP A 1 103 ? 6.840 -11.362 7.804 1.00 77.81 103 ASP A CA 1
ATOM 815 C C . ASP A 1 103 ? 7.141 -12.270 6.626 1.00 77.81 103 ASP A C 1
ATOM 817 O O . ASP A 1 103 ? 7.218 -11.822 5.485 1.00 77.81 103 ASP A O 1
ATOM 821 N N . SER A 1 104 ? 7.258 -13.566 6.888 1.00 72.75 104 SER A N 1
ATOM 822 C CA . SER A 1 104 ? 7.270 -14.587 5.844 1.00 72.75 104 SER A CA 1
ATOM 823 C C . SER A 1 104 ? 6.165 -15.602 6.089 1.00 72.75 104 SER A C 1
ATOM 825 O O . SER A 1 104 ? 5.664 -15.743 7.205 1.00 72.75 104 SER A O 1
ATOM 827 N N . TRP A 1 105 ? 5.822 -16.378 5.061 1.00 65.94 105 TRP A N 1
ATOM 828 C CA . TRP A 1 105 ? 4.874 -17.484 5.212 1.00 65.94 105 TRP A CA 1
ATOM 829 C C . TRP A 1 105 ? 5.294 -18.482 6.312 1.00 65.94 105 TRP A C 1
ATOM 831 O O . TRP A 1 105 ? 4.445 -19.062 6.984 1.00 65.94 105 TRP A O 1
ATOM 841 N N . GLN A 1 106 ? 6.603 -18.666 6.528 1.00 61.81 106 GLN A N 1
ATOM 842 C CA . GLN A 1 106 ? 7.149 -19.579 7.543 1.00 61.81 106 GLN A CA 1
ATOM 843 C C . GLN A 1 106 ? 7.336 -18.913 8.914 1.00 61.81 106 GLN A C 1
ATOM 845 O O . GLN A 1 106 ? 7.493 -19.614 9.912 1.00 61.81 106 GLN A O 1
ATOM 850 N N . ASN A 1 107 ? 7.335 -17.580 8.968 1.00 65.88 107 ASN A N 1
ATOM 851 C CA . ASN A 1 107 ? 7.578 -16.794 10.171 1.00 65.88 107 ASN A CA 1
ATOM 852 C C . ASN A 1 107 ? 6.682 -15.541 10.185 1.00 65.88 107 ASN A C 1
ATOM 854 O O . ASN A 1 107 ? 7.174 -14.427 9.978 1.00 65.88 107 ASN A O 1
ATOM 858 N N . PRO A 1 108 ? 5.361 -15.705 10.381 1.00 68.75 108 PRO A N 1
ATOM 859 C CA . PRO A 1 108 ? 4.468 -14.566 10.532 1.00 68.75 108 PRO A CA 1
ATOM 860 C C . PRO A 1 108 ? 4.852 -13.788 11.794 1.00 68.75 108 PRO A C 1
ATOM 862 O O . PRO A 1 108 ? 5.035 -14.381 12.859 1.00 68.75 108 PRO A O 1
ATOM 865 N N . HIS A 1 109 ? 4.968 -12.466 11.678 1.00 72.94 109 HIS A N 1
ATOM 866 C CA . HIS A 1 109 ? 5.403 -11.573 12.753 1.00 72.94 109 HIS A CA 1
ATOM 867 C C . HIS A 1 109 ? 6.830 -11.839 13.244 1.00 72.94 109 HIS A C 1
ATOM 869 O O . HIS A 1 109 ? 7.140 -11.674 14.428 1.00 72.94 109 HIS A O 1
ATOM 875 N N . GLY A 1 110 ? 7.714 -12.238 12.326 1.00 68.88 110 GLY A N 1
ATOM 876 C CA . GLY A 1 110 ? 9.127 -12.417 12.615 1.00 68.88 110 GLY A CA 1
ATOM 877 C C . GLY A 1 110 ? 9.759 -11.144 13.179 1.00 68.88 110 GLY A C 1
ATOM 878 O O . GLY A 1 110 ? 9.473 -10.029 12.738 1.00 68.88 110 GLY A O 1
ATOM 879 N N . ASN A 1 111 ? 10.649 -11.300 14.161 1.00 72.75 111 ASN A N 1
ATOM 880 C CA . ASN A 1 111 ? 11.421 -10.170 14.672 1.00 72.75 111 ASN A CA 1
ATOM 881 C C . ASN A 1 111 ? 12.254 -9.553 13.545 1.00 72.75 111 ASN A C 1
ATOM 883 O O . ASN A 1 111 ? 12.890 -10.272 12.774 1.00 72.75 111 ASN A O 1
ATOM 887 N N . LEU A 1 112 ? 12.311 -8.221 13.503 1.00 65.44 112 LEU A N 1
ATOM 888 C CA . LEU A 1 112 ? 13.231 -7.531 12.605 1.00 65.44 112 LEU A CA 1
ATOM 889 C C . LEU A 1 112 ? 14.677 -7.967 12.905 1.00 65.44 112 LEU A C 1
ATOM 891 O O . LEU A 1 112 ? 15.055 -8.009 14.081 1.00 65.44 112 LEU A O 1
ATOM 895 N N . PRO A 1 113 ? 15.511 -8.226 11.887 1.00 62.88 113 PRO A N 1
ATOM 896 C CA . PRO A 1 113 ? 16.944 -8.422 12.067 1.00 62.88 113 PRO A CA 1
ATOM 897 C C . PRO A 1 113 ? 17.588 -7.235 12.793 1.00 62.88 113 PRO A C 1
ATOM 899 O O . PRO A 1 113 ? 17.143 -6.092 12.647 1.00 62.88 113 PRO A O 1
ATOM 902 N N . GLN A 1 114 ? 18.664 -7.474 13.549 1.00 59.81 114 GLN A N 1
ATOM 903 C CA . GLN A 1 114 ? 19.311 -6.438 14.371 1.00 59.81 114 GLN A CA 1
ATOM 904 C C . GLN A 1 114 ? 19.722 -5.210 13.543 1.00 59.81 114 GLN A C 1
ATOM 906 O O . GLN A 1 114 ? 19.614 -4.072 14.004 1.00 59.81 114 GLN A O 1
ATOM 911 N N . TRP A 1 115 ? 20.166 -5.431 12.306 1.00 57.00 115 TRP A N 1
ATOM 912 C CA . TRP A 1 115 ? 20.551 -4.355 11.402 1.00 57.00 115 TRP A CA 1
ATOM 913 C C . TRP A 1 115 ? 19.358 -3.471 11.014 1.00 57.00 115 TRP A C 1
ATOM 915 O O . TRP A 1 115 ? 19.499 -2.252 10.961 1.00 57.00 115 TRP A O 1
ATOM 925 N N . LEU A 1 116 ? 18.178 -4.061 10.811 1.00 63.47 116 LEU A N 1
ATOM 926 C CA . LEU A 1 116 ? 16.954 -3.364 10.418 1.00 63.47 116 LEU A CA 1
ATOM 927 C C . LEU A 1 116 ? 16.332 -2.627 11.610 1.00 63.47 116 LEU A C 1
ATOM 929 O O . LEU A 1 116 ? 15.817 -1.526 11.453 1.00 63.47 116 LEU A O 1
ATOM 933 N N . GLN A 1 117 ? 16.491 -3.168 12.823 1.00 63.81 117 GLN A N 1
ATOM 934 C CA . GLN A 1 117 ? 16.184 -2.458 14.072 1.00 63.81 117 GLN A CA 1
ATOM 935 C C . GLN A 1 117 ? 17.076 -1.220 14.280 1.00 63.81 117 GLN A C 1
ATOM 937 O O . GLN A 1 117 ? 16.654 -0.246 14.904 1.00 63.81 117 GLN A O 1
ATOM 942 N N . ALA A 1 118 ? 18.319 -1.252 13.782 1.00 54.22 118 ALA A N 1
ATOM 943 C CA . ALA A 1 118 ? 19.262 -0.138 13.882 1.00 54.22 118 ALA A CA 1
ATOM 944 C C . ALA A 1 118 ? 19.015 0.964 12.834 1.00 54.22 118 ALA A C 1
ATOM 946 O O . ALA A 1 118 ? 19.453 2.106 13.030 1.00 54.22 118 ALA A O 1
ATOM 947 N N . VAL A 1 119 ? 18.303 0.657 11.741 1.00 54.91 119 VAL A N 1
ATOM 948 C CA . VAL A 1 119 ? 17.831 1.664 10.786 1.00 54.91 119 VAL A CA 1
ATOM 949 C C . VAL A 1 119 ? 16.770 2.511 11.484 1.00 54.91 119 VAL A C 1
ATOM 951 O O . VAL A 1 119 ? 15.683 2.048 11.818 1.00 54.91 119 VAL A O 1
ATOM 954 N N . ARG A 1 120 ? 17.083 3.790 11.724 1.00 53.84 120 ARG A N 1
ATOM 955 C CA . ARG A 1 120 ? 16.108 4.752 12.254 1.00 53.84 120 ARG A CA 1
ATOM 956 C C . ARG A 1 120 ? 15.138 5.152 11.157 1.00 53.84 120 ARG A C 1
ATOM 958 O O . ARG A 1 120 ? 15.234 6.267 10.650 1.00 53.84 120 ARG A O 1
ATOM 965 N N . PHE A 1 121 ? 14.230 4.267 10.785 1.00 53.38 121 PHE A N 1
ATOM 966 C CA . PHE A 1 121 ? 13.124 4.618 9.916 1.00 53.38 121 PHE A CA 1
ATOM 967 C C . PHE A 1 121 ? 12.407 5.861 10.474 1.00 53.38 121 PHE A C 1
ATOM 969 O O . PHE A 1 121 ? 12.021 5.903 11.643 1.00 53.38 121 PHE A O 1
ATOM 976 N N . GLN A 1 122 ? 12.325 6.922 9.664 1.00 50.91 122 GLN A N 1
ATOM 977 C CA . GLN A 1 122 ? 11.476 8.074 9.969 1.00 50.91 122 GLN A CA 1
ATOM 978 C C . GLN A 1 122 ? 10.051 7.661 9.627 1.00 50.91 122 GLN A C 1
ATOM 980 O O . GLN A 1 122 ? 9.584 7.899 8.518 1.00 50.91 122 GLN A O 1
ATOM 985 N N . GLU A 1 123 ? 9.426 6.957 10.557 1.00 52.34 123 GLU A N 1
ATOM 986 C CA . GLU A 1 123 ? 8.024 6.575 10.475 1.00 52.34 123 GLU A CA 1
ATOM 987 C C . GLU A 1 123 ? 7.247 7.585 11.305 1.00 52.34 123 GLU A C 1
ATOM 989 O O . GLU A 1 123 ? 7.595 7.869 12.456 1.00 52.34 123 GLU A O 1
ATOM 994 N N . ASN A 1 124 ? 6.262 8.209 10.675 1.00 50.44 124 ASN A N 1
ATOM 995 C CA . ASN A 1 124 ? 5.459 9.234 11.311 1.00 50.44 124 ASN A CA 1
ATOM 996 C C . ASN A 1 124 ? 4.218 8.553 11.883 1.00 50.44 124 ASN A C 1
ATOM 998 O O . ASN A 1 124 ? 3.316 8.180 11.143 1.00 50.44 124 ASN A O 1
ATOM 1002 N N . SER A 1 125 ? 4.206 8.372 13.201 1.00 44.62 125 SER A N 1
ATOM 1003 C CA . SER A 1 125 ? 3.053 7.866 13.937 1.00 44.62 125 SER A CA 1
ATOM 1004 C C . SER A 1 125 ? 1.969 8.939 14.057 1.00 44.62 125 SER A C 1
ATOM 1006 O O . SER A 1 125 ? 2.257 10.117 14.304 1.00 44.62 125 SER A O 1
ATOM 1008 N N . VAL A 1 126 ? 0.709 8.518 14.000 1.00 46.75 126 VAL A N 1
ATOM 1009 C CA . VAL A 1 126 ? -0.452 9.339 14.367 1.00 46.75 126 VAL A CA 1
ATOM 1010 C C . VAL A 1 126 ? -0.450 9.481 15.900 1.00 46.75 126 VAL A C 1
ATOM 1012 O O . VAL A 1 126 ? -0.869 8.578 16.614 1.00 46.75 126 VAL A O 1
ATOM 1015 N N . HIS A 1 127 ? 0.090 10.569 16.460 1.00 34.53 127 HIS A N 1
ATOM 1016 C CA . HIS A 1 127 ? 0.074 10.770 17.923 1.00 34.53 127 HIS A CA 1
ATOM 1017 C C . HIS A 1 127 ? -1.105 11.619 18.371 1.00 34.53 127 HIS A C 1
ATOM 1019 O O . HIS A 1 127 ? -1.115 12.824 18.121 1.00 34.53 127 HIS A O 1
ATOM 1025 N N . TYR A 1 128 ? -2.031 11.027 19.122 1.00 33.47 128 TYR A N 1
ATOM 1026 C CA . TYR A 1 128 ? -2.989 11.788 19.914 1.00 33.47 128 TYR A CA 1
ATOM 1027 C C . TYR A 1 128 ? -2.290 12.512 21.079 1.00 33.47 128 TYR A C 1
ATOM 1029 O O . TYR A 1 128 ? -1.572 11.911 21.873 1.00 33.47 128 TYR A O 1
ATOM 1037 N N . ASP A 1 129 ? -2.587 13.807 21.147 1.00 28.56 129 ASP A N 1
ATOM 1038 C CA . ASP A 1 129 ? -2.513 14.735 22.275 1.00 28.56 129 ASP A CA 1
ATOM 1039 C C . ASP A 1 129 ? -1.166 15.288 22.797 1.00 28.56 129 ASP A C 1
ATOM 1041 O O . ASP A 1 129 ? -0.278 14.607 23.301 1.00 28.56 129 ASP A O 1
ATOM 1045 N N . HIS A 1 130 ? -1.093 16.622 22.743 1.00 31.66 130 HIS A N 1
ATOM 1046 C CA . HIS A 1 130 ? -0.375 17.520 23.651 1.00 31.66 130 HIS A CA 1
ATOM 1047 C C . HIS A 1 130 ? 1.108 17.296 24.002 1.00 31.66 130 HIS A C 1
ATOM 1049 O O . HIS A 1 130 ? 1.553 17.859 24.994 1.00 31.66 130 HIS A O 1
ATOM 1055 N N . VAL A 1 131 ? 1.948 16.638 23.199 1.00 29.42 131 VAL A N 1
ATOM 1056 C CA . VAL A 1 131 ? 3.412 16.803 23.339 1.00 29.42 131 VAL A CA 1
ATOM 1057 C C . VAL A 1 131 ? 4.100 16.766 21.977 1.00 29.42 131 VAL A C 1
ATOM 1059 O O . VAL A 1 131 ? 3.887 15.884 21.153 1.00 29.42 131 VAL A O 1
ATOM 1062 N N . SER A 1 132 ? 4.937 17.772 21.744 1.00 38.44 132 SER A N 1
ATOM 1063 C CA . SER A 1 132 ? 5.788 17.961 20.574 1.00 38.44 132 SER A CA 1
ATOM 1064 C C . SER A 1 132 ? 6.560 16.696 20.177 1.00 38.44 132 SER A C 1
ATOM 1066 O O . SER A 1 132 ? 7.519 16.336 20.860 1.00 38.44 132 SER A O 1
ATOM 1068 N N . ASN A 1 133 ? 6.156 16.059 19.073 1.00 34.12 133 ASN A N 1
ATOM 1069 C CA . ASN A 1 133 ? 7.013 15.530 17.991 1.00 34.12 133 ASN A CA 1
ATOM 1070 C C . ASN A 1 133 ? 6.218 14.718 16.942 1.00 34.12 133 ASN A C 1
ATOM 1072 O O . ASN A 1 133 ? 6.753 13.786 16.351 1.00 34.12 133 ASN A O 1
ATOM 1076 N N . SER A 1 134 ? 4.963 15.079 16.667 1.00 32.53 134 SER A N 1
ATOM 1077 C CA . SER A 1 134 ? 4.150 14.436 15.632 1.00 32.53 134 SER A CA 1
ATOM 1078 C C . SER A 1 134 ? 3.740 15.410 14.541 1.00 32.53 134 SER A C 1
ATOM 1080 O O . SER A 1 134 ? 3.356 16.560 14.778 1.00 32.53 134 SER A O 1
ATOM 1082 N N . VAL A 1 135 ? 3.900 14.930 13.317 1.00 42.66 135 VAL A N 1
ATOM 1083 C CA . VAL A 1 135 ? 3.672 15.661 12.087 1.00 42.66 135 VAL A CA 1
ATOM 1084 C C . VAL A 1 135 ? 2.227 15.421 11.669 1.00 42.66 135 VAL A C 1
ATOM 1086 O O . VAL A 1 135 ? 1.891 14.378 11.122 1.00 42.66 135 VAL A O 1
ATOM 1089 N N . TYR A 1 136 ? 1.366 16.381 11.986 1.00 37.97 136 TYR A N 1
ATOM 1090 C CA . TYR A 1 136 ? 0.002 16.439 11.476 1.00 37.97 136 TYR A CA 1
ATOM 1091 C C . TYR A 1 136 ? -0.047 17.301 10.218 1.00 37.97 136 TYR A C 1
ATOM 1093 O O . TYR A 1 136 ? 0.582 18.364 10.169 1.00 37.97 136 TYR A O 1
ATOM 1101 N N . ASP A 1 137 ? -0.905 16.917 9.276 1.00 44.12 137 ASP A N 1
ATOM 1102 C CA . ASP A 1 137 ? -1.703 17.914 8.571 1.00 44.12 137 ASP A CA 1
ATOM 1103 C C . ASP A 1 137 ? -2.625 18.566 9.619 1.00 44.12 137 ASP A C 1
ATOM 1105 O O . ASP A 1 137 ? -3.583 17.962 10.108 1.00 44.12 137 ASP A O 1
ATOM 1109 N N . ARG A 1 138 ? -2.259 19.779 10.047 1.00 38.81 138 ARG A N 1
ATOM 1110 C CA . ARG A 1 138 ? -2.979 20.531 11.085 1.00 38.81 138 ARG A CA 1
ATOM 1111 C C . ARG A 1 138 ? -4.334 21.060 10.604 1.00 38.81 138 ARG A C 1
ATOM 1113 O O . ARG A 1 138 ? -5.077 21.572 11.437 1.00 38.81 138 ARG A O 1
ATOM 1120 N N . GLU A 1 139 ? -4.641 20.961 9.311 1.00 38.16 139 GLU A N 1
ATOM 1121 C CA . GLU A 1 139 ? -5.866 21.494 8.715 1.00 38.16 139 GLU A CA 1
ATOM 1122 C C . GLU A 1 139 ? -6.855 20.391 8.304 1.00 38.16 139 GLU A C 1
ATOM 1124 O O . GLU A 1 139 ? -8.058 20.640 8.362 1.00 38.16 139 GLU A O 1
ATOM 1129 N N . THR A 1 140 ? -6.403 19.169 7.971 1.00 44.50 140 THR A N 1
ATOM 1130 C CA . THR A 1 140 ? -7.309 18.099 7.490 1.00 44.50 140 THR A CA 1
ATOM 1131 C C . THR A 1 140 ? -7.392 16.815 8.330 1.00 44.50 140 THR A C 1
ATOM 1133 O O . THR A 1 140 ? -8.244 15.980 8.029 1.00 44.50 140 THR A O 1
ATOM 1136 N N . LEU A 1 141 ? -6.585 16.650 9.393 1.00 53.06 141 LEU A N 1
ATOM 1137 C CA . LEU A 1 141 ? -6.640 15.501 10.330 1.00 53.06 141 LEU A CA 1
ATOM 1138 C C . LEU A 1 141 ? -6.557 14.105 9.667 1.00 53.06 141 LEU A C 1
ATOM 1140 O O . LEU A 1 141 ? -7.032 13.121 10.230 1.00 53.06 141 LEU A O 1
ATOM 1144 N N . ARG A 1 142 ? -5.945 13.980 8.482 1.00 65.25 142 ARG A N 1
ATOM 1145 C CA . ARG A 1 142 ? -5.811 12.690 7.784 1.00 65.25 142 ARG A CA 1
ATOM 1146 C C . ARG A 1 142 ? -4.716 11.833 8.426 1.00 65.25 142 ARG A C 1
ATOM 1148 O O . ARG A 1 142 ? -3.553 12.246 8.407 1.00 65.25 142 ARG A O 1
ATOM 1155 N N . PRO A 1 143 ? -5.025 10.638 8.953 1.00 71.88 143 PRO A N 1
ATOM 1156 C CA . PRO A 1 143 ? -3.988 9.740 9.425 1.00 71.88 143 PRO A CA 1
ATOM 1157 C C . PRO A 1 143 ? -3.260 9.123 8.230 1.00 71.88 143 PRO A C 1
ATOM 1159 O O . PRO A 1 143 ? -3.885 8.547 7.338 1.00 71.88 143 PRO A O 1
ATOM 1162 N N . ALA A 1 144 ? -1.934 9.246 8.230 1.00 72.50 144 ALA A N 1
ATOM 1163 C CA . ALA A 1 144 ? -1.052 8.665 7.228 1.00 72.50 144 ALA A CA 1
ATOM 1164 C C . ALA A 1 144 ? -0.066 7.698 7.881 1.00 72.50 144 ALA A C 1
ATOM 1166 O O . ALA A 1 144 ? 0.454 7.959 8.964 1.00 72.50 144 ALA A O 1
ATOM 1167 N N . ILE A 1 145 ? 0.172 6.584 7.199 1.00 78.50 145 ILE A N 1
ATOM 1168 C CA . ILE A 1 145 ? 1.096 5.523 7.589 1.00 78.50 145 ILE A CA 1
ATOM 1169 C C . ILE A 1 145 ? 2.213 5.519 6.554 1.00 78.50 145 ILE A C 1
ATOM 1171 O O . ILE A 1 145 ? 1.926 5.438 5.363 1.00 78.50 145 ILE A O 1
ATOM 1175 N N . GLU A 1 146 ? 3.471 5.611 6.986 1.00 78.69 146 GLU A N 1
ATOM 1176 C CA . GLU A 1 146 ? 4.630 5.718 6.091 1.00 78.69 146 GLU A CA 1
ATOM 1177 C C . GLU A 1 146 ? 5.724 4.718 6.464 1.00 78.69 146 GLU A C 1
ATOM 1179 O O . GLU A 1 146 ? 6.159 4.675 7.611 1.00 78.69 146 GLU A O 1
ATOM 1184 N N . ILE A 1 147 ? 6.249 4.000 5.472 1.00 75.50 147 ILE A N 1
ATOM 1185 C CA . ILE A 1 147 ? 7.528 3.298 5.553 1.00 75.50 147 ILE A CA 1
ATOM 1186 C C . ILE A 1 147 ? 8.631 4.269 5.125 1.00 75.50 147 ILE A C 1
ATOM 1188 O O . ILE A 1 147 ? 8.667 4.757 3.993 1.00 75.50 147 ILE A O 1
ATOM 1192 N N . GLY A 1 148 ? 9.526 4.558 6.069 1.00 73.62 148 GLY A N 1
ATOM 1193 C CA . GLY A 1 148 ? 10.673 5.447 5.921 1.00 73.62 148 GLY A CA 1
ATOM 1194 C C . GLY A 1 148 ? 11.843 4.866 5.125 1.00 73.62 148 GLY A C 1
ATOM 1195 O O . GLY A 1 148 ? 11.954 3.662 4.944 1.00 73.62 148 GLY A O 1
ATOM 1196 N N . GLN A 1 149 ? 12.802 5.726 4.769 1.00 70.88 149 GLN A N 1
ATOM 1197 C CA . GLN A 1 149 ? 14.174 5.352 4.387 1.00 70.88 149 GLN A CA 1
ATOM 1198 C C . GLN A 1 149 ? 14.290 4.202 3.374 1.00 70.88 149 GLN A C 1
ATOM 1200 O O . GLN A 1 149 ? 15.160 3.348 3.522 1.00 70.88 149 GLN A O 1
ATOM 1205 N N . LEU A 1 150 ? 13.480 4.212 2.313 1.00 72.94 150 LEU A N 1
ATOM 1206 C CA . LEU A 1 150 ? 13.482 3.150 1.298 1.00 72.94 150 LEU A CA 1
ATOM 1207 C C . LEU A 1 150 ? 14.862 2.910 0.666 1.00 72.94 150 LEU A C 1
ATOM 1209 O O . LEU A 1 150 ? 15.226 1.780 0.368 1.00 72.94 150 LEU A O 1
ATOM 1213 N N . GLN A 1 151 ? 15.704 3.941 0.577 1.00 68.81 151 GLN A N 1
ATOM 1214 C CA . GLN A 1 151 ? 17.094 3.809 0.121 1.00 68.81 151 GLN A CA 1
ATOM 1215 C C . GLN A 1 151 ? 17.970 2.896 0.996 1.00 68.81 151 GLN A C 1
ATOM 1217 O O . GLN A 1 151 ? 19.026 2.454 0.541 1.00 68.81 151 GLN A O 1
ATOM 1222 N N . ALA A 1 152 ? 17.570 2.620 2.241 1.00 63.59 152 ALA A N 1
ATOM 1223 C CA . ALA A 1 152 ? 18.205 1.597 3.062 1.00 63.59 152 ALA A CA 1
ATOM 1224 C C . ALA A 1 152 ? 18.006 0.199 2.456 1.00 63.59 152 ALA A C 1
ATOM 1226 O O . ALA A 1 152 ? 18.832 -0.667 2.674 1.00 63.59 152 ALA A O 1
ATOM 1227 N N . PHE A 1 153 ? 16.995 -0.036 1.629 1.00 68.94 153 PHE A N 1
ATOM 1228 C CA . PHE A 1 153 ? 16.852 -1.309 0.922 1.00 68.94 153 PHE A CA 1
ATOM 1229 C C . PHE A 1 153 ? 17.695 -1.369 -0.371 1.00 68.94 153 PHE A C 1
ATOM 1231 O O . PHE A 1 153 ? 18.038 -2.458 -0.813 1.00 68.94 153 PHE A O 1
ATOM 1238 N N . ASN A 1 154 ? 18.130 -0.217 -0.910 1.00 61.75 154 ASN A N 1
ATOM 1239 C CA . ASN A 1 154 ? 18.795 -0.098 -2.223 1.00 61.75 154 ASN A CA 1
ATOM 1240 C C . ASN A 1 154 ? 20.327 0.075 -2.169 1.00 61.75 154 ASN A C 1
ATOM 1242 O O . ASN A 1 154 ? 20.924 0.797 -2.972 1.00 61.75 154 ASN A O 1
ATOM 1246 N N . GLY A 1 155 ? 21.015 -0.514 -1.188 1.00 52.94 155 GLY A N 1
ATOM 1247 C CA . GLY A 1 155 ? 22.484 -0.580 -1.207 1.00 52.94 155 GLY A CA 1
ATOM 1248 C C . GLY A 1 155 ? 23.267 0.712 -0.860 1.00 52.94 155 GLY A C 1
ATOM 1249 O O . GLY A 1 155 ? 24.416 0.628 -0.424 1.00 52.94 155 GLY A O 1
ATOM 1250 N N . LYS A 1 156 ? 22.683 1.918 -0.976 1.00 48.38 156 LYS A N 1
ATOM 1251 C CA . LYS A 1 156 ? 23.413 3.216 -0.965 1.00 48.38 156 LYS A CA 1
ATOM 1252 C C . LYS A 1 156 ? 24.132 3.611 0.339 1.00 48.38 156 LYS A C 1
ATOM 1254 O O . LYS A 1 156 ? 24.981 4.501 0.296 1.00 48.38 156 LYS A O 1
ATOM 1259 N N . LYS A 1 157 ? 23.820 3.014 1.497 1.00 41.91 157 LYS A N 1
ATOM 1260 C CA . LYS A 1 157 ? 24.415 3.385 2.807 1.00 41.91 157 LYS A CA 1
ATOM 1261 C C . LYS A 1 157 ? 25.203 2.271 3.508 1.00 41.91 157 LYS A C 1
ATOM 1263 O O . LYS A 1 157 ? 25.672 2.477 4.626 1.00 41.91 157 LYS A O 1
ATOM 1268 N N . TRP A 1 158 ? 25.389 1.119 2.870 1.00 47.91 158 TRP A N 1
ATOM 1269 C CA . TRP A 1 158 ? 25.834 -0.101 3.557 1.00 47.91 158 TRP A CA 1
ATOM 1270 C C . TRP A 1 158 ? 27.343 -0.332 3.601 1.00 47.91 158 TRP A C 1
ATOM 1272 O O . TRP A 1 158 ? 27.774 -1.408 4.001 1.00 47.91 158 TRP A O 1
ATOM 1282 N N . ASP A 1 159 ? 28.163 0.686 3.327 1.00 40.56 159 ASP A N 1
ATOM 1283 C CA . ASP A 1 159 ? 29.633 0.599 3.397 1.00 40.56 159 ASP A CA 1
ATOM 1284 C C . ASP A 1 159 ? 30.186 0.200 4.796 1.00 40.56 159 ASP A C 1
ATOM 1286 O O . ASP A 1 159 ? 31.402 0.130 4.973 1.00 40.56 159 ASP A O 1
ATOM 1290 N N . LYS A 1 160 ? 29.340 -0.042 5.817 1.00 38.75 160 LYS A N 1
ATOM 1291 C CA . LYS A 1 160 ? 29.771 -0.324 7.201 1.00 38.75 160 LYS A CA 1
ATOM 1292 C C . LYS A 1 160 ? 29.013 -1.400 7.990 1.00 38.75 160 LYS A C 1
ATOM 1294 O O . LYS A 1 160 ? 29.392 -1.621 9.140 1.00 38.75 160 LYS A O 1
ATOM 1299 N N . VAL A 1 161 ? 27.999 -2.085 7.452 1.00 39.97 161 VAL A N 1
ATOM 1300 C CA . VAL A 1 161 ? 27.350 -3.182 8.205 1.00 39.97 161 VAL A CA 1
ATOM 1301 C C . VAL A 1 161 ? 27.997 -4.501 7.810 1.00 39.97 161 VAL A C 1
ATOM 1303 O O . VAL A 1 161 ? 27.644 -5.133 6.822 1.00 39.97 161 VAL A O 1
ATOM 1306 N N . ALA A 1 162 ? 29.020 -4.874 8.572 1.00 34.84 162 ALA A N 1
ATOM 1307 C CA . ALA A 1 162 ? 29.648 -6.180 8.486 1.00 34.84 162 ALA A CA 1
ATOM 1308 C C . ALA A 1 162 ? 28.675 -7.239 9.028 1.00 34.84 162 ALA A C 1
ATOM 1310 O O . ALA A 1 162 ? 28.425 -7.283 10.230 1.00 34.84 162 ALA A O 1
ATOM 1311 N N . GLY A 1 163 ? 28.139 -8.075 8.140 1.00 41.56 163 GLY A N 1
ATOM 1312 C CA . GLY A 1 163 ? 27.326 -9.233 8.505 1.00 41.56 163 GLY A CA 1
ATOM 1313 C C . GLY A 1 163 ? 26.263 -9.532 7.459 1.00 41.56 163 GLY A C 1
ATOM 1314 O O . GLY A 1 163 ? 25.134 -9.074 7.576 1.00 41.56 163 GLY A O 1
ATOM 1315 N N . THR A 1 164 ? 26.613 -10.304 6.434 1.00 46.75 164 THR A N 1
ATOM 1316 C CA . THR A 1 164 ? 25.619 -11.056 5.669 1.00 46.75 164 THR A CA 1
ATOM 1317 C C . THR A 1 164 ? 25.079 -12.146 6.587 1.00 46.75 164 THR A C 1
ATOM 1319 O O . THR A 1 164 ? 25.753 -13.145 6.837 1.00 46.75 164 THR A O 1
ATOM 1322 N N . GLU A 1 165 ? 23.897 -11.932 7.159 1.00 45.38 165 GLU A N 1
ATOM 1323 C CA . GLU A 1 165 ? 23.216 -12.990 7.899 1.00 45.38 165 GLU A CA 1
ATOM 1324 C C . GLU A 1 165 ? 22.680 -14.010 6.886 1.00 45.38 165 GLU A C 1
ATOM 1326 O O . GLU A 1 165 ? 21.908 -13.676 5.983 1.00 45.38 165 GLU A O 1
ATOM 1331 N N . VAL A 1 166 ? 23.177 -15.245 7.000 1.00 47.78 166 VAL A N 1
ATOM 1332 C CA . VAL A 1 166 ? 22.721 -16.385 6.205 1.00 47.78 166 VAL A CA 1
ATOM 1333 C C . VAL A 1 166 ? 21.669 -17.129 7.013 1.00 47.78 166 VAL A C 1
ATOM 1335 O O . VAL A 1 166 ? 21.957 -17.583 8.121 1.00 47.78 166 VAL A O 1
ATOM 1338 N N . TYR A 1 167 ? 20.472 -17.291 6.462 1.00 48.81 167 TYR A N 1
ATOM 1339 C CA . TYR A 1 167 ? 19.408 -18.091 7.059 1.00 48.81 167 TYR A CA 1
ATOM 1340 C C . TYR A 1 167 ? 19.008 -19.219 6.118 1.00 48.81 167 TYR A C 1
ATOM 1342 O O . TYR A 1 167 ? 19.009 -19.058 4.903 1.00 48.81 167 TYR A O 1
ATOM 1350 N N . GLN A 1 168 ? 18.657 -20.373 6.676 1.00 45.62 168 GLN A N 1
ATOM 1351 C CA . GLN A 1 168 ? 18.178 -21.509 5.893 1.00 45.62 168 GLN A CA 1
ATOM 1352 C C . GLN A 1 168 ? 16.661 -21.459 5.772 1.00 45.62 168 GLN A C 1
ATOM 1354 O O . GLN A 1 168 ? 15.970 -21.332 6.782 1.00 45.62 168 GLN A O 1
ATOM 1359 N N . TYR A 1 169 ? 16.141 -21.623 4.558 1.00 45.56 169 TYR A N 1
ATOM 1360 C CA . TYR A 1 169 ? 14.702 -21.732 4.318 1.00 45.56 169 TYR A CA 1
ATOM 1361 C C . TYR A 1 169 ? 14.381 -22.867 3.347 1.00 45.56 169 TYR A C 1
ATOM 1363 O O . TYR A 1 169 ? 15.258 -23.376 2.646 1.00 45.56 169 TYR A O 1
ATOM 1371 N N . LYS A 1 170 ? 13.108 -23.276 3.319 1.00 45.09 170 LYS A N 1
ATOM 1372 C CA . LYS A 1 170 ? 12.566 -24.161 2.280 1.00 45.09 170 LYS A CA 1
ATOM 1373 C C . LYS A 1 170 ? 11.857 -23.331 1.221 1.00 45.09 170 LYS A C 1
ATOM 1375 O O . LYS A 1 170 ? 10.917 -22.624 1.581 1.00 45.09 170 LYS A O 1
ATOM 1380 N N . ASP A 1 171 ? 12.288 -23.435 -0.032 1.00 47.41 171 ASP A N 1
ATOM 1381 C CA . ASP A 1 171 ? 11.628 -22.768 -1.159 1.00 47.41 171 ASP A CA 1
ATOM 1382 C C . ASP A 1 171 ? 10.204 -23.302 -1.410 1.00 47.41 171 ASP A C 1
ATOM 1384 O O . ASP A 1 171 ? 9.745 -24.253 -0.767 1.00 47.41 171 ASP A O 1
ATOM 1388 N N . ASP A 1 172 ? 9.500 -22.696 -2.366 1.00 43.03 172 ASP A N 1
ATOM 1389 C CA . ASP A 1 172 ? 8.150 -23.077 -2.808 1.00 43.03 172 ASP A CA 1
ATOM 1390 C C . ASP A 1 172 ? 8.057 -24.522 -3.346 1.00 43.03 172 ASP A C 1
ATOM 1392 O O . ASP A 1 172 ? 6.966 -25.071 -3.511 1.00 43.03 172 ASP A O 1
ATOM 1396 N N . ARG A 1 173 ? 9.204 -25.173 -3.569 1.00 43.69 173 ARG A N 1
ATOM 1397 C CA . ARG A 1 173 ? 9.354 -26.567 -4.011 1.00 43.69 173 ARG A CA 1
ATOM 1398 C C . ARG A 1 173 ? 9.876 -27.481 -2.899 1.00 43.69 173 ARG A C 1
ATOM 1400 O O . ARG A 1 173 ? 10.177 -28.649 -3.151 1.00 43.69 173 ARG A O 1
ATOM 1407 N N . GLY A 1 174 ? 9.975 -26.978 -1.669 1.00 49.31 174 GLY A N 1
ATOM 1408 C CA . GLY A 1 174 ? 10.393 -27.723 -0.484 1.00 49.31 174 GLY A CA 1
ATOM 1409 C C . GLY A 1 174 ? 11.900 -27.976 -0.365 1.00 49.31 174 GLY A C 1
ATOM 1410 O O . GLY A 1 174 ? 12.303 -28.768 0.494 1.00 49.31 174 GLY A O 1
ATOM 1411 N N . ARG A 1 175 ? 12.744 -27.339 -1.187 1.00 49.16 175 ARG A N 1
ATOM 1412 C CA . ARG A 1 175 ? 14.208 -27.487 -1.152 1.00 49.16 175 ARG A CA 1
ATOM 1413 C C . ARG A 1 175 ? 14.812 -26.574 -0.093 1.00 49.16 175 ARG A C 1
ATOM 1415 O O . ARG A 1 175 ? 14.525 -25.382 -0.070 1.00 49.16 175 ARG A O 1
ATOM 1422 N N . LEU A 1 176 ? 15.666 -27.139 0.762 1.00 43.50 176 LEU A N 1
ATOM 1423 C CA . LEU A 1 176 ? 16.422 -26.369 1.750 1.00 43.50 176 LEU A CA 1
ATOM 1424 C C . LEU A 1 176 ? 17.536 -25.587 1.042 1.00 43.50 176 LEU A C 1
ATOM 1426 O O . LEU A 1 176 ? 18.367 -26.200 0.372 1.00 43.50 176 LEU A O 1
ATOM 1430 N N . THR A 1 177 ? 17.553 -24.268 1.203 1.00 45.25 177 THR A N 1
ATOM 1431 C CA . THR A 1 177 ? 18.511 -23.370 0.550 1.00 45.25 177 THR A CA 1
ATOM 1432 C C . THR A 1 177 ? 19.068 -22.379 1.570 1.00 45.25 177 THR A C 1
ATOM 1434 O O . THR A 1 177 ? 18.326 -21.869 2.412 1.00 45.25 177 THR A O 1
ATOM 1437 N N . ASP A 1 178 ? 20.374 -22.114 1.500 1.00 42.78 178 ASP A N 1
ATOM 1438 C CA . ASP A 1 178 ? 21.008 -21.025 2.247 1.00 42.78 178 ASP A CA 1
ATOM 1439 C C . ASP A 1 178 ? 20.626 -19.691 1.591 1.00 42.78 178 ASP A C 1
ATOM 1441 O O . ASP A 1 178 ? 20.811 -19.505 0.387 1.00 42.78 178 ASP A O 1
ATOM 1445 N N . HIS A 1 179 ? 20.096 -18.758 2.375 1.00 44.94 179 HIS A N 1
ATOM 1446 C CA . HIS A 1 179 ? 19.703 -17.435 1.913 1.00 44.94 179 HIS A CA 1
ATOM 1447 C C . HIS A 1 179 ? 20.517 -16.355 2.585 1.00 44.94 179 HIS A C 1
ATOM 1449 O O . HIS A 1 179 ? 20.621 -16.318 3.805 1.00 44.94 179 HIS A O 1
ATOM 1455 N N . VAL A 1 180 ? 21.028 -15.434 1.784 1.00 47.25 180 VAL A N 1
ATOM 1456 C CA . VAL A 1 180 ? 21.613 -14.193 2.268 1.00 47.25 180 VAL A CA 1
ATOM 1457 C C . VAL A 1 180 ? 20.538 -13.127 2.113 1.00 47.25 180 VAL A C 1
ATOM 1459 O O . VAL A 1 180 ? 20.222 -12.773 0.978 1.00 47.25 180 VAL A O 1
ATOM 1462 N N . MET A 1 181 ? 19.996 -12.599 3.217 1.00 45.66 181 MET A N 1
ATOM 1463 C CA . MET A 1 181 ? 19.155 -11.397 3.151 1.00 45.66 181 MET A CA 1
ATOM 1464 C C . MET A 1 181 ? 20.062 -10.264 2.671 1.00 45.66 181 MET A C 1
ATOM 1466 O O . MET A 1 181 ? 20.862 -9.754 3.447 1.00 45.66 181 MET A O 1
ATOM 1470 N N . ASN A 1 182 ? 20.038 -9.979 1.370 1.00 53.59 182 ASN A N 1
ATOM 1471 C CA . ASN A 1 182 ? 21.035 -9.162 0.686 1.00 53.59 182 ASN A CA 1
ATOM 1472 C C . ASN A 1 182 ? 20.724 -7.669 0.872 1.00 53.59 182 ASN A C 1
ATOM 1474 O O . ASN A 1 182 ? 19.857 -7.161 0.163 1.00 53.59 182 ASN A O 1
ATOM 1478 N N . PRO A 1 183 ? 21.406 -6.925 1.765 1.00 43.56 183 PRO A N 1
ATOM 1479 C CA . PRO A 1 183 ? 21.098 -5.513 1.951 1.00 43.56 183 PRO A CA 1
ATOM 1480 C C . PRO A 1 183 ? 21.899 -4.634 0.974 1.00 43.56 183 PRO A C 1
ATOM 1482 O O . PRO A 1 183 ? 21.584 -3.459 0.807 1.00 43.56 183 PRO A O 1
ATOM 1485 N N . ALA A 1 184 ? 22.960 -5.169 0.353 1.00 41.56 184 ALA A N 1
ATOM 1486 C CA . ALA A 1 184 ? 23.846 -4.434 -0.543 1.00 41.56 184 ALA A CA 1
ATOM 1487 C C . ALA A 1 184 ? 24.911 -5.353 -1.157 1.00 41.56 184 ALA A C 1
ATOM 1489 O O . ALA A 1 184 ? 25.959 -5.591 -0.553 1.00 41.56 184 ALA A O 1
ATOM 1490 N N . LEU A 1 185 ? 24.732 -5.772 -2.405 1.00 39.22 185 LEU A N 1
ATOM 1491 C CA . LEU A 1 185 ? 25.886 -6.093 -3.243 1.00 39.22 185 LEU A CA 1
ATOM 1492 C C . LEU A 1 185 ? 26.227 -4.823 -4.015 1.00 39.22 185 LEU A C 1
ATOM 1494 O O . LEU A 1 185 ? 25.642 -4.510 -5.047 1.00 39.22 185 LEU A O 1
ATOM 1498 N N . ARG A 1 186 ? 27.163 -4.039 -3.475 1.00 38.50 186 ARG A N 1
ATOM 1499 C CA . ARG A 1 186 ? 27.811 -2.978 -4.244 1.00 38.50 186 ARG A CA 1
ATOM 1500 C C . ARG A 1 186 ? 28.703 -3.679 -5.263 1.00 38.50 186 ARG A C 1
ATOM 1502 O O . ARG A 1 186 ? 29.789 -4.145 -4.920 1.00 38.50 186 ARG A O 1
ATOM 1509 N N . LEU A 1 187 ? 28.230 -3.808 -6.499 1.00 41.09 187 LEU A N 1
ATOM 1510 C CA . LEU A 1 187 ? 29.047 -4.325 -7.593 1.00 41.09 187 LEU A CA 1
ATOM 1511 C C . LEU A 1 187 ? 30.092 -3.258 -7.924 1.00 41.09 187 LEU A C 1
ATOM 1513 O O . LEU A 1 187 ? 29.852 -2.370 -8.730 1.00 41.09 187 LEU A O 1
ATOM 1517 N N . TRP A 1 188 ? 31.237 -3.295 -7.243 1.00 34.75 188 TRP A N 1
ATOM 1518 C CA . TRP A 1 188 ? 32.403 -2.486 -7.600 1.00 34.75 188 TRP A CA 1
ATOM 1519 C C . TRP A 1 188 ? 32.657 -2.626 -9.111 1.00 34.75 188 TRP A C 1
ATOM 1521 O O . TRP A 1 188 ? 32.602 -3.746 -9.623 1.00 34.75 188 TRP A O 1
ATOM 1531 N N . ASP A 1 189 ? 32.969 -1.511 -9.786 1.00 39.75 189 ASP A N 1
ATOM 1532 C CA . ASP A 1 189 ? 33.194 -1.292 -11.236 1.00 39.75 189 ASP A CA 1
ATOM 1533 C C . ASP A 1 189 ? 34.127 -2.291 -11.987 1.00 39.75 189 ASP A C 1
ATOM 1535 O O . ASP A 1 189 ? 34.498 -2.068 -13.138 1.00 39.75 189 ASP A O 1
ATOM 1539 N N . GLY A 1 190 ? 34.558 -3.391 -11.365 1.00 38.44 190 GLY A N 1
ATOM 1540 C CA . GLY A 1 190 ? 35.476 -4.389 -11.913 1.00 38.44 190 GLY A CA 1
ATOM 1541 C C . GLY A 1 190 ? 34.853 -5.698 -12.417 1.00 38.44 190 GLY A C 1
ATOM 1542 O O . GLY A 1 190 ? 35.588 -6.508 -12.985 1.00 38.44 190 GLY A O 1
ATOM 1543 N N . TRP A 1 191 ? 33.548 -5.947 -12.248 1.00 40.72 191 TRP A N 1
ATOM 1544 C CA . TRP A 1 191 ? 32.928 -7.223 -12.653 1.00 40.72 191 TRP A CA 1
ATOM 1545 C C . TRP A 1 191 ? 32.655 -7.276 -14.164 1.00 40.72 191 TRP A C 1
ATOM 1547 O O . TRP A 1 191 ? 31.557 -7.024 -14.656 1.00 40.72 191 TRP A O 1
ATOM 1557 N N . LYS A 1 192 ? 33.688 -7.640 -14.931 1.00 39.56 192 LYS A N 1
ATOM 1558 C CA . LYS A 1 192 ? 33.550 -8.061 -16.330 1.00 39.56 192 LYS A CA 1
ATOM 1559 C C . LYS A 1 192 ? 32.859 -9.423 -16.379 1.00 39.56 192 LYS A C 1
ATOM 1561 O O . LYS A 1 192 ? 33.483 -10.393 -15.981 1.00 39.56 192 LYS A O 1
ATOM 1566 N N . THR A 1 193 ? 31.614 -9.457 -16.864 1.00 42.97 193 THR A N 1
ATOM 1567 C CA . THR A 1 193 ? 30.868 -10.527 -17.587 1.00 42.97 193 THR A CA 1
ATOM 1568 C C . THR A 1 193 ? 30.982 -12.026 -17.231 1.00 42.97 193 THR A C 1
ATOM 1570 O O . THR A 1 193 ? 30.090 -12.767 -17.637 1.00 42.97 193 THR A O 1
ATOM 1573 N N . ALA A 1 194 ? 31.985 -12.511 -16.502 1.00 35.69 194 ALA A N 1
ATOM 1574 C CA . ALA A 1 194 ? 32.315 -13.928 -16.372 1.00 35.69 194 ALA A CA 1
ATOM 1575 C C . ALA A 1 194 ? 31.607 -14.645 -15.206 1.00 35.69 194 ALA A C 1
ATOM 1577 O O . ALA A 1 194 ? 31.287 -15.820 -15.351 1.00 35.69 194 ALA A O 1
ATOM 1578 N N . ASP A 1 195 ? 31.260 -13.957 -14.115 1.00 44.47 195 ASP A N 1
ATOM 1579 C CA . ASP A 1 195 ? 30.654 -14.604 -12.931 1.00 44.47 195 ASP A CA 1
ATOM 1580 C C . ASP A 1 195 ? 29.111 -14.597 -12.919 1.00 44.47 195 ASP A C 1
ATOM 1582 O O . ASP A 1 195 ? 28.477 -15.042 -11.962 1.00 44.47 195 ASP A O 1
ATOM 1586 N N . LYS A 1 196 ? 28.471 -14.156 -14.013 1.00 42.84 196 LYS A N 1
ATOM 1587 C CA . LYS A 1 196 ? 27.001 -14.091 -14.151 1.00 42.84 196 LYS A CA 1
ATOM 1588 C C . LYS A 1 196 ? 26.306 -15.439 -13.900 1.00 42.84 196 LYS A C 1
ATOM 1590 O O . LYS A 1 196 ? 25.231 -15.479 -13.312 1.00 42.84 196 LYS A O 1
ATOM 1595 N N . LYS A 1 197 ? 26.936 -16.546 -14.309 1.00 45.09 197 LYS A N 1
ATOM 1596 C CA . LYS A 1 197 ? 26.385 -17.904 -14.148 1.00 45.09 197 LYS A CA 1
ATOM 1597 C C . LYS A 1 197 ? 26.442 -18.430 -12.713 1.00 45.09 197 LYS A C 1
ATOM 1599 O O . LYS A 1 197 ? 25.711 -19.359 -12.393 1.00 45.09 197 LYS A O 1
ATOM 1604 N N . GLN A 1 198 ? 27.308 -17.872 -11.867 1.00 43.66 198 GLN A N 1
ATOM 1605 C CA . GLN A 1 198 ? 27.491 -18.355 -10.499 1.00 43.66 198 GLN A CA 1
ATOM 1606 C C . GLN A 1 198 ? 26.395 -17.847 -9.552 1.00 43.66 198 GLN A C 1
ATOM 1608 O O . GLN A 1 198 ? 26.033 -18.561 -8.622 1.00 43.66 198 GLN A O 1
ATOM 1613 N N . TYR A 1 199 ? 25.868 -16.642 -9.791 1.00 39.66 199 TYR A N 1
ATOM 1614 C CA . TYR A 1 199 ? 24.980 -15.954 -8.844 1.00 39.66 199 TYR A CA 1
ATOM 1615 C C . TYR A 1 199 ? 23.526 -15.810 -9.315 1.00 39.66 199 TYR A C 1
ATOM 1617 O O . TYR A 1 199 ? 22.663 -15.535 -8.490 1.00 39.66 199 TYR A O 1
ATOM 1625 N N . ALA A 1 200 ? 23.234 -16.007 -10.605 1.00 46.72 200 ALA A N 1
ATOM 1626 C CA . ALA A 1 200 ? 21.874 -15.883 -11.137 1.00 46.72 200 ALA A CA 1
ATOM 1627 C C . ALA A 1 200 ? 21.635 -16.829 -12.339 1.00 46.72 200 ALA A C 1
ATOM 1629 O O . ALA A 1 200 ? 21.499 -16.376 -13.477 1.00 46.72 200 ALA A O 1
ATOM 1630 N N . PRO A 1 201 ? 21.607 -18.159 -12.124 1.00 45.75 201 PRO A N 1
ATOM 1631 C CA . PRO A 1 201 ? 21.444 -19.150 -13.194 1.00 45.75 201 PRO A CA 1
ATOM 1632 C C . PRO A 1 201 ? 20.094 -19.053 -13.928 1.00 45.75 201 PRO A C 1
ATOM 1634 O O . PRO A 1 201 ? 20.003 -19.445 -15.089 1.00 45.75 201 PRO A O 1
ATOM 1637 N N . GLU A 1 202 ? 19.061 -18.482 -13.300 1.00 46.72 202 GLU A N 1
ATOM 1638 C CA . GLU A 1 202 ? 17.762 -18.210 -13.940 1.00 46.72 202 GLU A CA 1
ATOM 1639 C C . GLU A 1 202 ? 17.820 -17.172 -15.081 1.00 46.72 202 GLU A C 1
ATOM 1641 O O . GLU A 1 202 ? 16.897 -17.105 -15.894 1.00 46.72 202 GLU A O 1
ATOM 1646 N N . LEU A 1 203 ? 18.914 -16.412 -15.208 1.00 49.06 203 LEU A N 1
ATOM 1647 C CA . LEU A 1 203 ? 19.097 -15.418 -16.271 1.00 49.06 203 LEU A CA 1
ATOM 1648 C C . LEU A 1 203 ? 19.268 -16.017 -17.679 1.00 49.06 203 LEU A C 1
ATOM 1650 O O . LEU A 1 203 ? 19.163 -15.274 -18.650 1.00 49.06 203 LEU A O 1
ATOM 1654 N N . GLU A 1 204 ? 19.514 -17.326 -17.834 1.00 46.41 204 GLU A N 1
ATOM 1655 C CA . GLU A 1 204 ? 19.706 -17.944 -19.164 1.00 46.41 204 GLU A CA 1
ATOM 1656 C C . GLU A 1 204 ? 18.448 -17.905 -20.056 1.00 46.41 204 GLU A C 1
ATOM 1658 O O . GLU A 1 204 ? 18.569 -18.034 -21.273 1.00 46.41 204 GLU A O 1
ATOM 1663 N N . ASN A 1 205 ? 17.258 -17.697 -19.478 1.00 45.38 205 ASN A N 1
ATOM 1664 C CA . ASN A 1 205 ? 15.980 -17.758 -20.200 1.00 45.38 205 ASN A CA 1
ATOM 1665 C C . ASN A 1 205 ? 15.306 -16.394 -20.429 1.00 45.38 205 ASN A C 1
ATOM 1667 O O . ASN A 1 205 ? 14.258 -16.345 -21.076 1.00 45.38 205 ASN A O 1
ATOM 1671 N N . VAL A 1 206 ? 15.873 -15.291 -19.929 1.00 48.09 206 VAL A N 1
ATOM 1672 C CA . VAL A 1 206 ? 15.302 -13.952 -20.145 1.00 48.09 206 VAL A CA 1
ATOM 1673 C C . VAL A 1 206 ? 15.610 -13.524 -21.581 1.00 48.09 206 VAL A C 1
ATOM 1675 O O . VAL A 1 206 ? 16.763 -13.274 -21.934 1.00 48.09 206 VAL A O 1
ATOM 1678 N N . LYS A 1 207 ? 14.583 -13.476 -22.441 1.00 44.84 207 LYS A N 1
ATOM 1679 C CA . LYS A 1 207 ? 14.706 -12.987 -23.824 1.00 44.84 207 LYS A CA 1
ATOM 1680 C C . LYS A 1 207 ? 15.100 -11.515 -23.789 1.00 44.84 207 LYS A C 1
ATOM 1682 O O . LYS A 1 207 ? 14.258 -10.684 -23.478 1.00 44.84 207 LYS A O 1
ATOM 1687 N N . GLU A 1 208 ? 16.359 -11.206 -24.090 1.00 44.97 208 GLU A N 1
ATOM 1688 C CA . GLU A 1 208 ? 16.884 -9.840 -24.025 1.00 44.97 208 GLU A CA 1
ATOM 1689 C C . GLU A 1 208 ? 16.108 -8.866 -24.927 1.00 44.97 208 GLU A C 1
ATOM 1691 O O . GLU A 1 208 ? 16.097 -9.060 -26.147 1.00 44.97 208 GLU A O 1
ATOM 1696 N N . PRO A 1 209 ? 15.573 -7.757 -24.380 1.00 37.94 209 PRO A N 1
ATOM 1697 C CA . PRO A 1 209 ? 15.314 -6.567 -25.173 1.00 37.94 209 PRO A CA 1
ATOM 1698 C C . PRO A 1 209 ? 16.377 -5.480 -24.934 1.00 37.94 209 PRO A C 1
ATOM 1700 O O . PRO A 1 209 ? 16.4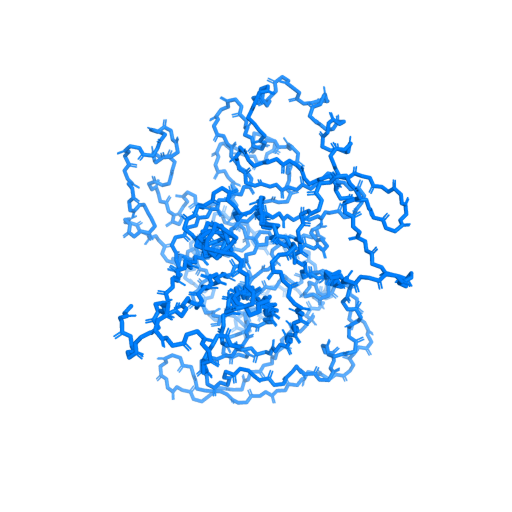93 -4.582 -25.761 1.00 37.94 209 PRO A O 1
ATOM 1703 N N . TYR A 1 210 ? 17.201 -5.558 -23.875 1.00 38.06 210 TYR A N 1
ATOM 1704 C CA . TYR A 1 210 ? 18.194 -4.525 -23.556 1.00 38.06 210 TYR A CA 1
ATOM 1705 C C . TYR A 1 210 ? 19.490 -5.087 -22.967 1.00 38.06 210 TYR A C 1
ATOM 1707 O O . TYR A 1 210 ? 19.497 -5.959 -22.102 1.00 38.06 210 TYR A O 1
ATOM 1715 N N . SER A 1 211 ? 20.612 -4.544 -23.449 1.00 34.94 211 SER A N 1
ATOM 1716 C CA . SER A 1 211 ? 21.961 -4.934 -23.059 1.00 34.94 211 SER A CA 1
ATOM 1717 C C . SER A 1 211 ? 22.173 -4.770 -21.552 1.00 34.94 211 SER A C 1
ATOM 1719 O O . SER A 1 211 ? 22.295 -3.648 -21.060 1.00 34.94 211 SER A O 1
ATOM 1721 N N . PHE A 1 212 ? 22.360 -5.888 -20.847 1.00 37.88 212 PHE A N 1
ATOM 1722 C CA . PHE A 1 212 ? 22.785 -6.007 -19.438 1.00 37.88 212 PHE A CA 1
ATOM 1723 C C . PHE A 1 212 ? 24.113 -5.284 -19.080 1.00 37.88 212 PHE A C 1
ATOM 1725 O O . PHE A 1 212 ? 24.686 -5.508 -18.014 1.00 37.88 212 PHE A O 1
ATOM 1732 N N . ALA A 1 213 ? 24.661 -4.457 -19.973 1.00 31.42 213 ALA A N 1
ATOM 1733 C CA . ALA A 1 213 ? 25.906 -3.711 -19.816 1.00 31.42 213 ALA A CA 1
ATOM 1734 C C . ALA A 1 213 ? 25.748 -2.386 -19.040 1.00 31.42 213 ALA A C 1
ATOM 1736 O O . ALA A 1 213 ? 26.742 -1.693 -18.840 1.00 31.42 213 ALA A O 1
ATOM 1737 N N . GLN A 1 214 ? 24.534 -2.032 -18.603 1.00 36.62 214 GLN A N 1
ATOM 1738 C CA . GLN A 1 214 ? 24.241 -0.771 -17.908 1.00 36.62 214 GLN A CA 1
ATOM 1739 C C . GLN A 1 214 ? 23.719 -0.931 -16.474 1.00 36.62 214 GLN A C 1
ATOM 1741 O O . GLN A 1 214 ? 23.240 0.043 -15.895 1.00 36.62 214 GLN A O 1
ATOM 1746 N N . PHE A 1 215 ? 23.874 -2.102 -15.844 1.00 39.34 215 PHE A N 1
ATOM 1747 C CA . PHE A 1 215 ? 23.753 -2.162 -14.388 1.00 39.34 215 PHE A CA 1
ATOM 1748 C C . PHE A 1 215 ? 24.909 -1.362 -13.780 1.00 39.34 215 PHE A C 1
ATOM 1750 O O . PHE A 1 215 ? 26.023 -1.855 -13.612 1.00 39.34 215 PHE A O 1
ATOM 1757 N N . SER A 1 216 ? 24.646 -0.088 -13.474 1.00 40.62 216 SER A N 1
ATOM 1758 C CA . SER A 1 216 ? 25.424 0.637 -12.474 1.00 40.62 216 SER A CA 1
ATOM 1759 C C . SER A 1 216 ? 25.445 -0.204 -11.191 1.00 40.62 216 SER A C 1
ATOM 1761 O O . SER A 1 216 ? 24.536 -0.999 -10.982 1.00 40.62 216 SER A O 1
ATOM 1763 N N . ALA A 1 217 ? 26.466 -0.048 -10.352 1.00 47.94 217 ALA A N 1
ATOM 1764 C CA . ALA A 1 217 ? 26.767 -0.797 -9.122 1.00 47.94 217 ALA A CA 1
ATOM 1765 C C . ALA A 1 217 ? 25.654 -0.929 -8.039 1.00 47.94 217 ALA A C 1
ATOM 1767 O O . ALA A 1 217 ? 25.964 -1.183 -6.871 1.00 47.94 217 ALA A O 1
ATOM 1768 N N . LYS A 1 218 ? 24.386 -0.682 -8.372 1.00 55.66 218 LYS A N 1
ATOM 1769 C CA . LYS A 1 218 ? 23.226 -0.559 -7.497 1.00 55.66 218 LYS A CA 1
ATOM 1770 C C . LYS A 1 218 ? 22.480 -1.887 -7.416 1.00 55.66 218 LYS A C 1
ATOM 1772 O O . LYS A 1 218 ? 22.196 -2.521 -8.426 1.00 55.66 218 LYS A O 1
ATOM 1777 N N . THR A 1 219 ? 22.177 -2.293 -6.192 1.00 60.44 219 THR A N 1
ATOM 1778 C CA . THR A 1 219 ? 21.318 -3.434 -5.884 1.00 60.44 219 THR A CA 1
ATOM 1779 C C . THR A 1 219 ? 19.966 -2.893 -5.455 1.00 60.44 219 THR A C 1
ATOM 1781 O O . THR A 1 219 ? 19.864 -2.294 -4.388 1.00 60.44 219 THR A O 1
ATOM 1784 N N . PHE A 1 220 ? 18.967 -3.043 -6.320 1.00 75.12 220 PHE A N 1
ATOM 1785 C CA . PHE A 1 220 ? 17.577 -2.716 -6.018 1.00 75.12 220 PHE A CA 1
ATOM 1786 C C . PHE A 1 220 ? 16.909 -3.862 -5.257 1.00 75.12 220 PHE A C 1
ATOM 1788 O O . PHE A 1 220 ? 17.273 -5.031 -5.425 1.00 75.12 220 PHE A O 1
ATOM 1795 N N . TYR A 1 221 ? 15.957 -3.528 -4.390 1.00 78.75 221 TYR A N 1
ATOM 1796 C CA . TYR A 1 221 ? 15.316 -4.498 -3.510 1.00 78.75 221 TYR A CA 1
ATOM 1797 C C . TYR A 1 221 ? 14.242 -5.290 -4.258 1.00 78.75 221 TYR A C 1
ATOM 1799 O O . TYR A 1 221 ? 13.223 -4.737 -4.659 1.00 78.75 221 TYR A O 1
ATOM 1807 N N . ASN A 1 222 ? 14.456 -6.598 -4.417 1.00 81.38 222 ASN A N 1
ATOM 1808 C CA . ASN A 1 222 ? 13.522 -7.550 -5.032 1.00 81.38 222 ASN A CA 1
ATOM 1809 C C . ASN A 1 222 ? 13.130 -7.281 -6.502 1.00 81.38 222 ASN A C 1
ATOM 1811 O O . ASN A 1 222 ? 12.165 -7.880 -6.985 1.00 81.38 222 ASN A O 1
ATOM 1815 N N . THR A 1 223 ? 13.876 -6.447 -7.237 1.00 82.56 223 THR A N 1
ATOM 1816 C CA . THR A 1 223 ? 13.647 -6.181 -8.675 1.00 82.56 223 THR A CA 1
ATOM 1817 C C . THR A 1 223 ? 14.765 -6.688 -9.588 1.00 82.56 223 THR A C 1
ATOM 1819 O O . THR A 1 223 ? 14.612 -6.657 -10.805 1.00 82.56 223 THR A O 1
ATOM 1822 N N . ILE A 1 224 ? 15.866 -7.233 -9.055 1.00 76.94 224 ILE A N 1
ATOM 1823 C CA . ILE A 1 224 ? 16.956 -7.787 -9.875 1.00 76.94 224 ILE A CA 1
ATOM 1824 C C . ILE A 1 224 ? 16.941 -9.323 -9.816 1.00 76.94 224 ILE A C 1
ATOM 1826 O O . ILE A 1 224 ? 17.011 -9.883 -8.715 1.00 76.94 224 ILE A O 1
ATOM 1830 N N . PRO A 1 225 ? 16.916 -10.036 -10.961 1.00 69.81 225 PRO A N 1
ATOM 1831 C CA . PRO A 1 225 ? 17.004 -11.493 -10.965 1.00 69.81 225 PRO A CA 1
ATOM 1832 C C . PRO A 1 225 ? 18.255 -11.997 -10.229 1.00 69.81 225 PRO A C 1
ATOM 1834 O O . PRO A 1 225 ? 19.360 -11.494 -10.438 1.00 69.81 225 PRO A O 1
ATOM 1837 N N . GLY A 1 226 ? 18.080 -12.998 -9.364 1.00 64.69 226 GLY A N 1
ATOM 1838 C CA . GLY A 1 226 ? 19.146 -13.537 -8.506 1.00 64.69 226 GLY A CA 1
ATOM 1839 C C . GLY A 1 226 ? 19.455 -12.709 -7.250 1.00 64.69 226 GLY A C 1
ATOM 1840 O O . GLY A 1 226 ? 20.202 -13.172 -6.393 1.00 64.69 226 GLY A O 1
ATOM 1841 N N . PHE A 1 227 ? 18.851 -11.526 -7.087 1.00 66.62 227 PHE A N 1
ATOM 1842 C CA . PHE A 1 227 ? 18.978 -10.678 -5.894 1.00 66.62 227 PHE A CA 1
ATOM 1843 C C . PHE A 1 227 ? 17.600 -10.349 -5.303 1.00 66.62 227 PHE A C 1
ATOM 1845 O O . PHE A 1 227 ? 17.238 -9.193 -5.093 1.00 66.62 227 PHE A O 1
ATOM 1852 N 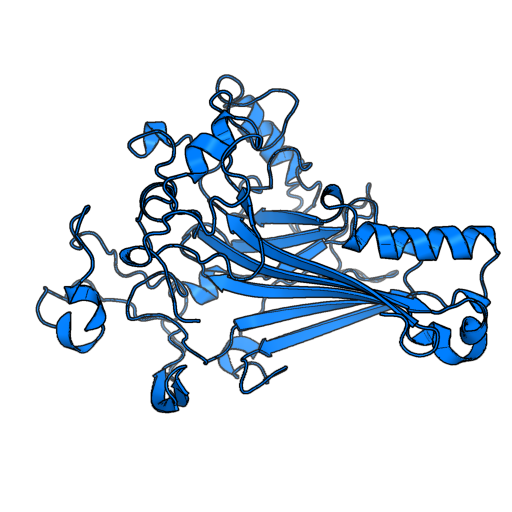N . VAL A 1 228 ? 16.833 -11.403 -5.037 1.00 68.62 228 VAL A N 1
ATOM 1853 C CA . VAL A 1 228 ? 15.509 -11.372 -4.402 1.00 68.62 228 VAL A CA 1
ATOM 1854 C C . VAL A 1 228 ? 15.575 -11.977 -3.007 1.00 68.62 228 VAL A C 1
ATOM 1856 O O . VAL A 1 228 ? 16.265 -12.971 -2.802 1.00 68.62 228 VAL A O 1
ATOM 1859 N N . ASN A 1 229 ? 14.840 -11.405 -2.057 1.00 66.50 229 ASN A N 1
ATOM 1860 C CA . ASN A 1 229 ? 14.722 -11.867 -0.676 1.00 66.50 229 ASN A CA 1
ATOM 1861 C C . ASN A 1 229 ? 13.730 -13.034 -0.556 1.00 66.50 229 ASN A C 1
ATOM 1863 O O . ASN A 1 229 ? 12.722 -12.930 0.135 1.00 66.50 229 ASN A O 1
ATOM 1867 N N . VAL A 1 230 ? 13.986 -14.129 -1.269 1.00 55.62 230 VAL A N 1
ATOM 1868 C CA . VAL A 1 230 ? 13.077 -15.280 -1.326 1.00 55.62 230 VAL A CA 1
ATOM 1869 C C . VAL A 1 230 ? 12.911 -15.890 0.067 1.00 55.62 230 VAL A C 1
ATOM 1871 O O . VAL A 1 230 ? 13.873 -16.404 0.637 1.00 55.62 230 VAL A O 1
ATOM 1874 N N . ALA A 1 231 ? 11.687 -15.843 0.606 1.00 52.50 231 ALA A N 1
ATOM 1875 C CA . ALA A 1 231 ? 11.278 -16.428 1.892 1.00 52.50 231 ALA A CA 1
ATOM 1876 C C . ALA A 1 231 ? 11.948 -15.859 3.159 1.00 52.50 231 ALA A C 1
ATOM 1878 O O . ALA A 1 231 ? 11.613 -16.286 4.270 1.00 52.50 231 ALA A O 1
ATOM 1879 N N . GLY A 1 232 ? 12.831 -14.866 3.018 1.00 58.31 232 GLY A N 1
ATOM 1880 C CA . GLY A 1 232 ? 13.356 -14.078 4.136 1.00 58.31 232 GLY A CA 1
ATOM 1881 C C . GLY A 1 232 ? 12.300 -13.171 4.768 1.00 58.31 232 GLY A C 1
ATOM 1882 O O . GLY A 1 232 ? 12.544 -12.605 5.825 1.00 58.31 232 GLY A O 1
ATOM 1883 N N . GLY A 1 233 ? 11.122 -13.072 4.149 1.00 72.00 233 GLY A N 1
ATOM 1884 C CA . GLY A 1 233 ? 10.005 -12.261 4.603 1.00 72.00 233 GLY A CA 1
ATOM 1885 C C . GLY A 1 233 ? 10.077 -10.825 4.106 1.00 72.00 233 GLY A C 1
ATOM 1886 O O . GLY A 1 233 ? 11.132 -10.324 3.721 1.00 72.00 233 GLY A O 1
ATOM 1887 N N . LEU A 1 234 ? 8.937 -10.153 4.099 1.00 82.62 234 LEU A N 1
ATOM 1888 C CA . LEU A 1 234 ? 8.826 -8.756 3.718 1.00 82.62 234 LEU A CA 1
ATOM 1889 C C . LEU A 1 234 ? 8.890 -7.885 4.965 1.00 82.62 234 LEU A C 1
ATOM 1891 O O . LEU A 1 234 ? 8.289 -8.203 5.998 1.00 82.62 234 LEU A O 1
ATOM 1895 N N . TYR A 1 235 ? 9.607 -6.764 4.866 1.00 82.50 235 TYR A N 1
ATOM 1896 C CA . TYR A 1 235 ? 9.480 -5.735 5.888 1.00 82.50 235 TYR A CA 1
ATOM 1897 C C . TYR A 1 235 ? 8.019 -5.295 5.930 1.00 82.50 235 TYR A C 1
ATOM 1899 O O . TYR A 1 235 ? 7.449 -4.891 4.915 1.00 82.50 235 TYR A O 1
ATOM 1907 N N . THR A 1 236 ? 7.428 -5.411 7.109 1.00 86.06 236 THR A N 1
ATOM 1908 C CA . THR A 1 236 ? 6.003 -5.221 7.312 1.00 86.06 236 THR A CA 1
ATOM 1909 C C . THR A 1 236 ? 5.785 -4.157 8.359 1.00 86.06 236 THR A C 1
ATOM 1911 O O . THR A 1 236 ? 6.324 -4.247 9.465 1.00 86.06 236 THR A O 1
ATOM 1914 N N . TYR A 1 237 ? 4.972 -3.165 8.013 1.00 85.75 237 TYR A N 1
ATOM 1915 C CA . TYR A 1 237 ? 4.515 -2.147 8.941 1.00 85.75 237 TYR A CA 1
ATOM 1916 C C . TYR A 1 237 ? 3.013 -2.295 9.153 1.00 85.75 237 TYR A C 1
ATOM 1918 O O . TYR A 1 237 ? 2.220 -2.149 8.224 1.00 85.75 237 TYR A O 1
ATOM 1926 N N . THR A 1 238 ? 2.633 -2.627 10.383 1.00 88.44 238 THR A N 1
ATOM 1927 C CA . THR A 1 238 ? 1.239 -2.759 10.803 1.00 88.44 238 THR A CA 1
ATOM 1928 C C . THR A 1 238 ? 0.880 -1.616 11.734 1.00 88.44 238 THR A C 1
ATOM 1930 O O . THR A 1 238 ? 1.554 -1.405 12.743 1.00 88.44 238 THR A O 1
ATOM 1933 N N . VAL A 1 239 ? -0.222 -0.936 11.440 1.00 87.06 239 VAL A N 1
ATOM 1934 C CA . VAL A 1 239 ? -0.822 0.082 12.305 1.00 87.06 239 VAL A CA 1
ATOM 1935 C C . VAL A 1 239 ? -2.248 -0.335 12.629 1.00 87.06 239 VAL A C 1
ATOM 1937 O O . VAL A 1 239 ? -3.021 -0.691 11.741 1.00 87.06 239 VAL A O 1
ATOM 1940 N N . ILE A 1 240 ? -2.597 -0.304 13.912 1.00 90.88 240 ILE A N 1
ATOM 1941 C CA . ILE A 1 240 ? -3.930 -0.643 14.407 1.00 90.88 240 ILE A CA 1
ATOM 1942 C C . ILE A 1 240 ? -4.503 0.581 15.109 1.00 90.88 240 ILE A C 1
ATOM 1944 O O . ILE A 1 240 ? -3.949 1.044 16.105 1.00 90.88 240 ILE A O 1
ATOM 1948 N N . TYR A 1 241 ? -5.624 1.079 14.600 1.00 91.44 241 TYR A N 1
ATOM 1949 C CA . TYR A 1 241 ? -6.449 2.097 15.236 1.00 91.44 241 TYR A CA 1
ATOM 1950 C C . TYR A 1 241 ? -7.483 1.393 16.112 1.00 91.44 241 TYR A C 1
ATOM 1952 O O . TYR A 1 241 ? -8.442 0.817 15.598 1.00 91.44 241 TYR A O 1
ATOM 1960 N N . HIS A 1 242 ? -7.281 1.425 17.427 1.00 90.56 242 HIS A N 1
ATOM 1961 C CA . HIS A 1 242 ? -8.225 0.884 18.405 1.00 90.56 242 HIS A CA 1
ATOM 1962 C C . HIS A 1 242 ? -9.353 1.885 18.599 1.00 90.56 242 HIS A C 1
ATOM 1964 O O . HIS A 1 242 ? -9.102 3.037 18.966 1.00 90.56 242 HIS A O 1
ATOM 1970 N N . MET A 1 243 ? -10.588 1.470 18.341 1.00 91.69 243 MET A N 1
ATOM 1971 C CA . MET A 1 243 ? -11.737 2.368 18.381 1.00 91.69 243 MET A CA 1
ATOM 1972 C C . MET A 1 243 ? -12.189 2.616 19.821 1.00 91.69 243 MET A C 1
ATOM 1974 O O . MET A 1 243 ? -12.039 1.775 20.707 1.00 91.69 243 MET A O 1
ATOM 1978 N N . LYS A 1 244 ? -12.763 3.793 20.068 1.00 89.88 244 LYS A N 1
ATOM 1979 C CA . LYS A 1 244 ? -13.431 4.100 21.334 1.00 89.88 244 LYS A CA 1
ATOM 1980 C C . LYS A 1 244 ? -14.595 3.126 21.554 1.00 89.88 244 LYS A C 1
ATOM 1982 O O . LYS A 1 244 ? -15.303 2.822 20.592 1.00 89.88 244 LYS A O 1
ATOM 1987 N N . PRO A 1 245 ? -14.859 2.694 22.801 1.00 88.19 245 PRO A N 1
ATOM 1988 C CA . PRO A 1 245 ? -15.977 1.807 23.095 1.00 88.19 245 PRO A CA 1
ATOM 1989 C C . PRO A 1 245 ? -17.308 2.415 22.641 1.00 88.19 245 PRO A C 1
ATOM 1991 O O . PRO A 1 245 ? -17.835 3.339 23.262 1.00 88.19 245 PRO A O 1
ATOM 1994 N N . ARG A 1 246 ? -17.898 1.871 21.571 1.00 89.25 246 ARG A N 1
ATOM 1995 C CA . ARG A 1 246 ? -19.194 2.342 21.059 1.00 89.25 246 ARG A CA 1
ATOM 1996 C C . ARG A 1 246 ? -20.321 2.210 22.090 1.00 89.25 246 ARG A C 1
ATOM 1998 O O . ARG A 1 246 ? -21.280 2.970 22.030 1.00 89.25 246 ARG A O 1
ATOM 2005 N N . ALA A 1 247 ? -20.200 1.319 23.078 1.00 85.12 247 ALA A N 1
ATOM 2006 C CA . ALA A 1 247 ? -21.153 1.198 24.188 1.00 85.12 247 ALA A CA 1
ATOM 2007 C C . ALA A 1 247 ? -21.359 2.514 24.971 1.00 85.12 247 ALA A C 1
ATOM 2009 O O . ALA A 1 247 ? -22.444 2.743 25.503 1.00 85.12 247 ALA A O 1
ATOM 2010 N N . GLU A 1 248 ? -20.357 3.396 24.995 1.00 87.06 248 GLU A N 1
ATOM 2011 C CA . GLU A 1 248 ? -20.387 4.679 25.713 1.00 87.06 248 GLU A CA 1
ATOM 2012 C C . GLU A 1 248 ? -20.867 5.852 24.838 1.00 87.06 248 GLU A C 1
ATOM 2014 O O . GLU A 1 248 ? -21.025 6.969 25.324 1.00 87.06 248 GLU A O 1
ATOM 2019 N N . MET A 1 249 ? -21.123 5.602 23.553 1.00 90.50 249 MET A N 1
ATOM 2020 C CA . MET A 1 249 ? -21.565 6.603 22.582 1.00 90.50 249 MET A CA 1
ATOM 2021 C C . MET A 1 249 ? -23.091 6.627 22.432 1.00 90.50 249 MET A C 1
ATOM 2023 O O . MET A 1 249 ? -23.774 5.633 22.714 1.00 90.50 249 MET A O 1
ATOM 2027 N N . THR A 1 250 ? -23.627 7.735 21.918 1.00 93.00 250 THR A N 1
ATOM 2028 C CA . THR A 1 250 ? -25.024 7.832 21.457 1.00 93.00 250 THR A CA 1
ATOM 2029 C C . THR A 1 250 ? -25.289 6.909 20.257 1.00 93.00 250 THR A C 1
ATOM 2031 O O . THR A 1 250 ? -24.351 6.560 19.538 1.00 93.00 250 THR A O 1
ATOM 2034 N N . PRO A 1 251 ? -26.542 6.493 19.990 1.00 91.75 251 PRO A N 1
ATOM 2035 C CA . PRO A 1 251 ? -26.861 5.650 18.832 1.00 91.75 251 PRO A CA 1
ATOM 2036 C C . PRO A 1 251 ? -26.351 6.208 17.494 1.00 91.75 251 PRO A C 1
ATOM 2038 O O . PRO A 1 251 ? -25.846 5.456 16.660 1.00 91.75 251 PRO A O 1
ATOM 2041 N N . GLU A 1 252 ? -26.432 7.523 17.305 1.00 94.62 252 GLU A N 1
ATOM 2042 C CA . GLU A 1 252 ? -25.966 8.217 16.107 1.00 94.62 252 GLU A CA 1
ATOM 2043 C C . GLU A 1 252 ? -24.438 8.150 15.975 1.00 94.62 252 GLU A C 1
ATOM 2045 O O . GLU A 1 252 ? -23.919 7.790 14.918 1.00 94.62 252 GLU A O 1
ATOM 2050 N N . GLU A 1 253 ? -23.709 8.424 17.059 1.00 93.81 253 GLU A N 1
ATOM 2051 C CA . GLU A 1 253 ? -22.247 8.305 17.097 1.00 93.81 253 GLU A CA 1
ATOM 2052 C C . GLU A 1 253 ? -21.788 6.862 16.874 1.00 93.81 253 GLU A C 1
ATOM 2054 O O . GLU A 1 253 ? -20.808 6.637 16.170 1.00 93.81 253 GLU A O 1
ATOM 2059 N N . ARG A 1 254 ? -22.515 5.868 17.404 1.00 92.25 254 ARG A N 1
ATOM 2060 C CA . ARG A 1 254 ? -22.217 4.448 17.161 1.00 92.25 254 ARG A CA 1
ATOM 2061 C C . ARG A 1 254 ? -22.323 4.094 15.685 1.00 92.25 254 ARG A C 1
ATOM 2063 O O . ARG A 1 254 ? -21.464 3.379 15.170 1.00 92.25 254 ARG A O 1
ATOM 2070 N N . ALA A 1 255 ? -23.381 4.555 15.022 1.00 93.69 255 ALA A N 1
ATOM 2071 C CA . ALA A 1 255 ? -23.581 4.318 13.599 1.00 93.69 255 ALA A CA 1
ATOM 2072 C C . ALA A 1 255 ? -22.483 5.000 12.768 1.00 93.69 255 ALA A C 1
ATOM 2074 O O . ALA A 1 255 ? -21.917 4.372 11.874 1.00 93.69 255 ALA A O 1
ATOM 2075 N N . ALA A 1 256 ? -22.129 6.242 13.110 1.00 95.69 256 ALA A N 1
ATOM 2076 C CA . ALA A 1 256 ? -21.062 6.987 12.450 1.00 95.69 256 ALA A CA 1
ATOM 2077 C C . ALA A 1 256 ? -19.678 6.347 12.657 1.00 95.69 256 ALA A C 1
ATOM 2079 O O . ALA A 1 256 ? -18.945 6.165 11.689 1.00 95.69 256 ALA A O 1
ATOM 2080 N N . ALA A 1 257 ? -19.337 5.929 13.880 1.00 94.50 257 ALA A N 1
ATOM 2081 C CA . ALA A 1 257 ? -18.081 5.244 14.186 1.00 94.50 257 ALA A CA 1
ATOM 2082 C C . ALA A 1 257 ? -17.958 3.911 13.431 1.00 94.50 257 ALA A C 1
ATOM 2084 O O . ALA A 1 257 ? -16.911 3.618 12.855 1.00 94.50 257 ALA A O 1
ATOM 2085 N N . LYS A 1 258 ? -19.048 3.134 13.363 1.00 94.94 258 LYS A N 1
ATOM 2086 C CA . LYS A 1 258 ? -19.107 1.906 12.559 1.00 94.94 258 LYS A CA 1
ATOM 2087 C C . LYS A 1 258 ? -18.890 2.195 11.072 1.00 94.94 258 LYS A C 1
ATOM 2089 O O . LYS A 1 258 ? -18.094 1.510 10.436 1.00 94.94 258 LYS A O 1
ATOM 2094 N N . GLN A 1 259 ? -19.576 3.196 10.517 1.00 95.81 259 GLN A N 1
ATOM 2095 C CA . GLN A 1 259 ? -19.428 3.553 9.105 1.00 95.81 259 GLN A CA 1
ATOM 2096 C C . GLN A 1 259 ? -18.010 4.051 8.795 1.00 95.81 259 GLN A C 1
ATOM 2098 O O . GLN A 1 259 ? -17.432 3.630 7.802 1.00 95.81 259 GLN A O 1
ATOM 2103 N N . ASN A 1 260 ? -17.413 4.842 9.691 1.00 95.25 260 ASN A N 1
ATOM 2104 C CA . ASN A 1 260 ? -16.035 5.318 9.586 1.00 95.25 260 ASN A CA 1
ATOM 2105 C C . ASN A 1 260 ? -15.024 4.165 9.428 1.00 95.25 260 ASN A C 1
ATOM 2107 O O . ASN A 1 260 ? -14.116 4.238 8.604 1.00 95.25 260 ASN A O 1
ATOM 2111 N N . MET A 1 261 ? -15.203 3.070 10.177 1.00 96.38 261 MET A N 1
ATOM 2112 C CA . MET A 1 261 ? -14.367 1.869 10.044 1.00 96.38 261 MET A CA 1
ATOM 2113 C C . MET A 1 261 ? -14.603 1.135 8.719 1.00 96.38 261 MET A C 1
ATOM 2115 O O . MET A 1 261 ? -13.653 0.691 8.079 1.00 96.38 261 MET A O 1
ATOM 2119 N N . ILE A 1 262 ? -15.866 0.994 8.306 1.00 96.00 262 ILE A N 1
ATOM 2120 C CA . ILE A 1 262 ? -16.228 0.313 7.055 1.00 96.00 262 ILE A CA 1
ATOM 2121 C C . ILE A 1 262 ? -15.683 1.084 5.849 1.00 96.00 262 ILE A C 1
ATOM 2123 O O . ILE A 1 262 ? -15.117 0.475 4.943 1.00 96.00 262 ILE A O 1
ATOM 2127 N N . ASP A 1 263 ? -15.798 2.411 5.847 1.00 95.88 263 ASP A N 1
ATOM 2128 C CA . ASP A 1 263 ? -15.348 3.270 4.750 1.00 95.88 263 ASP A CA 1
ATOM 2129 C C . ASP A 1 263 ? -13.826 3.230 4.563 1.00 95.88 263 ASP A C 1
ATOM 2131 O O . ASP A 1 263 ? -13.353 3.281 3.425 1.00 95.88 263 ASP A O 1
ATOM 2135 N N . ALA A 1 264 ? -13.052 3.051 5.640 1.00 94.56 264 ALA A N 1
ATOM 2136 C CA . ALA A 1 264 ? -11.603 2.846 5.557 1.00 94.56 264 ALA A CA 1
ATOM 2137 C C . ALA A 1 264 ? -11.227 1.587 4.742 1.00 94.56 264 ALA A C 1
ATOM 2139 O O . ALA A 1 264 ? -10.194 1.554 4.071 1.00 94.56 264 ALA A O 1
ATOM 2140 N N . VAL A 1 265 ? -12.080 0.555 4.754 1.00 96.38 265 VAL A N 1
ATOM 2141 C CA . VAL A 1 265 ? -11.846 -0.717 4.050 1.00 96.38 265 VAL A CA 1
ATOM 2142 C C . VAL A 1 265 ? -12.501 -0.741 2.668 1.00 96.38 265 VAL A C 1
ATOM 2144 O O . VAL A 1 265 ? -11.872 -1.119 1.680 1.00 96.38 265 VAL A O 1
ATOM 2147 N N . TYR A 1 266 ? -13.782 -0.379 2.599 1.00 92.00 266 TYR A N 1
ATOM 2148 C CA . TYR A 1 266 ? -14.628 -0.592 1.426 1.00 92.00 266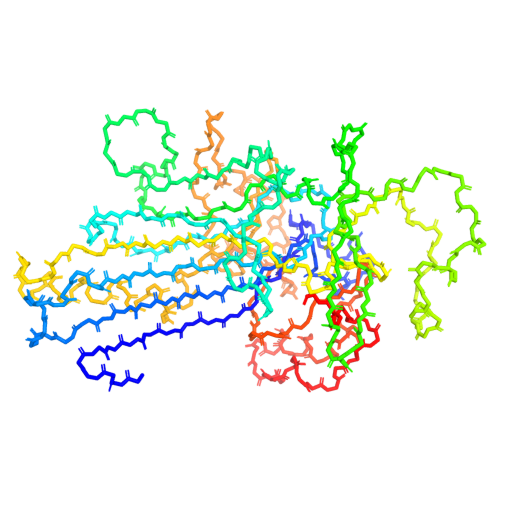 TYR A CA 1
ATOM 2149 C C . TYR A 1 266 ? -14.461 0.499 0.368 1.00 92.00 266 TYR A C 1
ATOM 2151 O O . TYR A 1 266 ? -14.441 0.217 -0.832 1.00 92.00 266 TYR A O 1
ATOM 2159 N N . ASN A 1 267 ? -14.346 1.759 0.791 1.00 92.38 267 ASN A N 1
ATOM 2160 C CA . ASN A 1 267 ? -14.235 2.858 -0.150 1.00 92.38 267 ASN A CA 1
ATOM 2161 C C . ASN A 1 267 ? -12.793 2.955 -0.654 1.00 92.38 267 ASN A C 1
ATOM 2163 O O . ASN A 1 267 ? -11.942 3.510 0.023 1.00 92.38 267 ASN A O 1
ATOM 2167 N N . THR A 1 268 ? -12.497 2.478 -1.865 1.00 90.12 268 THR A N 1
ATOM 2168 C CA . THR A 1 268 ? -11.121 2.537 -2.392 1.00 90.12 268 THR A CA 1
ATOM 2169 C C . THR A 1 268 ? -10.538 3.955 -2.398 1.00 90.12 268 THR A C 1
ATOM 2171 O O . THR A 1 268 ? -9.323 4.099 -2.263 1.00 90.12 268 THR A O 1
ATOM 2174 N N . THR A 1 269 ? -11.358 5.010 -2.509 1.00 90.00 269 THR A N 1
ATOM 2175 C CA . THR A 1 269 ? -10.867 6.398 -2.479 1.00 90.00 269 THR A CA 1
ATOM 2176 C C . THR A 1 269 ? -10.433 6.846 -1.083 1.00 90.00 269 THR A C 1
ATOM 2178 O O . THR A 1 269 ? -9.794 7.886 -0.971 1.00 90.00 269 THR A O 1
ATOM 2181 N N . SER A 1 270 ? -10.763 6.084 -0.031 1.00 90.62 270 SER A N 1
ATOM 2182 C CA . SER A 1 270 ? -10.226 6.293 1.316 1.00 90.62 270 SER A CA 1
ATOM 2183 C C . SER A 1 270 ? -8.771 5.834 1.435 1.00 90.62 270 SER A C 1
ATOM 2185 O O . SER A 1 270 ? -8.044 6.328 2.280 1.00 90.62 270 SER A O 1
ATOM 2187 N N . GLN A 1 271 ? -8.310 4.945 0.555 1.00 94.50 271 GLN A N 1
ATOM 2188 C CA . GLN A 1 271 ? -6.972 4.348 0.594 1.00 94.50 271 GLN A CA 1
ATOM 2189 C C . GLN A 1 271 ? -6.020 5.119 -0.328 1.00 94.50 271 GLN A C 1
ATOM 2191 O O . GLN A 1 271 ? -5.728 4.682 -1.445 1.00 94.50 271 GLN A O 1
ATOM 2196 N N . ASN A 1 272 ? -5.587 6.305 0.109 1.00 93.50 272 ASN A N 1
ATOM 2197 C CA . ASN A 1 272 ? -4.725 7.194 -0.670 1.00 93.50 272 ASN A CA 1
ATOM 2198 C C . ASN A 1 272 ? -3.255 6.792 -0.525 1.00 93.50 272 ASN A C 1
ATOM 2200 O O . ASN A 1 272 ? -2.566 7.244 0.389 1.00 93.50 272 ASN A O 1
ATOM 2204 N N . PHE A 1 273 ? -2.788 5.912 -1.409 1.00 94.81 273 PHE A N 1
ATOM 2205 C CA . PHE A 1 273 ? -1.388 5.497 -1.451 1.00 94.81 273 PHE A CA 1
ATOM 2206 C C . PHE A 1 273 ? -0.501 6.526 -2.150 1.00 94.81 273 PHE A C 1
ATOM 2208 O O . PHE A 1 273 ? -0.890 7.128 -3.154 1.00 94.81 273 PHE A O 1
ATOM 2215 N N . PHE A 1 274 ? 0.730 6.660 -1.659 1.00 92.06 274 PHE A N 1
ATOM 2216 C CA . PHE A 1 274 ? 1.697 7.618 -2.179 1.00 92.06 274 PHE A CA 1
ATOM 2217 C C . PHE A 1 274 ? 3.147 7.177 -1.963 1.00 92.06 274 PHE A C 1
ATOM 2219 O O . PHE A 1 274 ? 3.453 6.412 -1.047 1.00 92.06 274 PHE A O 1
ATOM 2226 N N . ILE A 1 275 ? 4.055 7.750 -2.753 1.00 90.38 275 ILE A N 1
ATOM 2227 C CA . ILE A 1 275 ? 5.499 7.749 -2.495 1.00 90.38 275 ILE A CA 1
ATOM 2228 C C . ILE A 1 275 ? 6.035 9.179 -2.402 1.00 90.38 275 ILE A C 1
ATOM 2230 O O . ILE A 1 275 ? 5.493 10.105 -3.006 1.00 90.38 275 ILE A O 1
ATOM 2234 N N . VAL A 1 276 ? 7.128 9.368 -1.660 1.00 82.56 276 VAL A N 1
ATOM 2235 C CA . VAL A 1 276 ? 7.814 10.665 -1.519 1.00 82.56 276 VAL A CA 1
ATOM 2236 C C . VAL A 1 276 ? 9.277 10.536 -1.917 1.00 82.56 276 VAL A C 1
ATOM 2238 O O . VAL A 1 276 ? 9.971 9.624 -1.462 1.00 82.56 276 VAL A O 1
ATOM 2241 N N . LYS A 1 277 ? 9.770 11.513 -2.684 1.00 79.31 277 LYS A N 1
ATOM 2242 C CA . LYS A 1 277 ? 11.144 11.587 -3.197 1.00 79.31 277 LYS A CA 1
ATOM 2243 C C . LYS A 1 277 ? 11.836 12.848 -2.665 1.00 79.31 277 LYS A C 1
ATOM 2245 O O . LYS A 1 277 ? 11.717 13.920 -3.242 1.00 79.31 277 LYS A O 1
ATOM 2250 N N . GLY A 1 278 ? 12.545 12.785 -1.540 1.00 69.31 278 GLY A N 1
ATOM 2251 C CA . GLY A 1 278 ? 13.244 13.966 -0.993 1.00 69.31 278 GLY A CA 1
ATOM 2252 C C . GLY A 1 278 ? 12.332 15.186 -0.784 1.00 69.31 278 GLY A C 1
ATOM 2253 O O . GLY A 1 278 ? 11.279 15.062 -0.166 1.00 69.31 278 GLY A O 1
ATOM 2254 N N . ASN A 1 279 ? 12.756 16.344 -1.305 1.00 63.69 279 ASN A N 1
ATOM 2255 C CA . ASN A 1 279 ? 11.989 17.604 -1.332 1.00 63.69 279 ASN A CA 1
ATOM 2256 C C . ASN A 1 279 ? 11.176 17.779 -2.630 1.00 63.69 279 ASN A C 1
ATOM 2258 O O . ASN A 1 279 ? 10.897 18.905 -3.036 1.00 63.69 279 ASN A O 1
ATOM 2262 N N . TRP A 1 280 ? 10.903 16.690 -3.343 1.00 70.12 280 TRP A N 1
ATOM 2263 C CA . TRP A 1 280 ? 10.127 16.707 -4.574 1.00 70.12 280 TRP A CA 1
ATOM 2264 C C . TRP A 1 280 ? 8.681 16.351 -4.258 1.00 70.12 280 TRP A C 1
ATOM 2266 O O . TRP A 1 280 ? 8.377 15.752 -3.223 1.00 70.12 280 TRP A O 1
ATOM 2276 N N . ALA A 1 281 ? 7.794 16.704 -5.180 1.00 76.88 281 ALA A N 1
ATOM 2277 C CA . ALA A 1 281 ? 6.385 16.388 -5.071 1.00 76.88 281 ALA A CA 1
ATOM 2278 C C . ALA A 1 281 ? 6.142 14.880 -4.856 1.00 76.88 281 ALA A C 1
ATOM 2280 O O . ALA A 1 281 ? 6.847 14.046 -5.448 1.00 76.88 281 ALA A O 1
ATOM 2281 N N . PRO A 1 282 ? 5.146 14.521 -4.027 1.00 85.25 282 PRO A N 1
ATOM 2282 C CA . PRO A 1 282 ? 4.747 13.135 -3.861 1.00 85.25 282 PRO A CA 1
ATOM 2283 C C . PRO A 1 282 ? 4.154 12.611 -5.166 1.00 85.25 282 PRO A C 1
ATOM 2285 O O . PRO A 1 282 ? 3.533 13.362 -5.923 1.00 85.25 282 PRO A O 1
ATOM 2288 N N . VAL A 1 283 ? 4.288 11.310 -5.389 1.00 91.06 283 VAL A N 1
ATOM 2289 C CA . VAL A 1 283 ? 3.584 10.610 -6.466 1.00 91.06 283 VAL A CA 1
ATOM 2290 C C . VAL A 1 283 ? 2.433 9.833 -5.850 1.00 91.06 283 VAL A C 1
ATOM 2292 O O . VAL A 1 283 ? 2.624 9.164 -4.835 1.00 91.06 283 VAL A O 1
ATOM 2295 N N . GLY A 1 284 ? 1.248 9.944 -6.440 1.00 93.62 284 GLY A N 1
ATOM 2296 C CA . GLY A 1 284 ? 0.032 9.302 -5.955 1.00 93.62 284 GLY A CA 1
ATOM 2297 C C . GLY A 1 284 ? -0.721 8.567 -7.056 1.00 93.62 284 GLY A C 1
ATOM 2298 O O . GLY A 1 284 ? -0.347 8.578 -8.230 1.00 93.62 284 GLY A O 1
ATOM 2299 N N . LEU A 1 285 ? -1.811 7.926 -6.651 1.00 95.00 285 LEU A N 1
ATOM 2300 C CA . LEU A 1 285 ? -2.758 7.282 -7.552 1.00 95.00 285 LEU A CA 1
ATOM 2301 C C . LEU A 1 285 ? -3.548 8.324 -8.362 1.00 95.00 285 LEU A C 1
ATOM 2303 O O . LEU A 1 285 ? -3.886 9.401 -7.865 1.00 95.00 285 LEU A O 1
ATOM 2307 N N . LYS A 1 286 ? -3.917 7.976 -9.600 1.00 93.56 286 LYS A N 1
ATOM 2308 C CA . LYS A 1 286 ? -4.786 8.807 -10.449 1.00 93.56 286 LYS A CA 1
ATOM 2309 C C . LYS A 1 286 ? -6.048 9.247 -9.699 1.00 93.56 286 LYS A C 1
ATOM 2311 O O . LYS A 1 286 ? -6.811 8.410 -9.224 1.00 93.56 286 LYS A O 1
ATOM 2316 N N . GLY A 1 287 ? -6.303 10.554 -9.670 1.00 93.19 287 GLY A N 1
ATOM 2317 C CA . GLY A 1 287 ? -7.496 11.148 -9.061 1.00 93.19 287 GLY A CA 1
ATOM 2318 C C . GLY A 1 287 ? -7.438 11.303 -7.539 1.00 93.19 287 GLY A C 1
ATOM 2319 O O . GLY A 1 287 ? -8.345 11.905 -6.965 1.00 93.19 287 GLY A O 1
ATOM 2320 N N . TYR A 1 288 ? -6.391 10.803 -6.879 1.00 92.62 288 TYR A N 1
ATOM 2321 C CA . TYR A 1 288 ? -6.218 10.982 -5.443 1.00 92.62 288 TYR A CA 1
ATOM 2322 C C . TYR A 1 288 ? -5.571 12.327 -5.153 1.00 92.62 288 TYR A C 1
ATOM 2324 O O . TYR A 1 288 ? -4.686 12.790 -5.874 1.00 92.62 288 TYR A O 1
ATOM 2332 N N . LYS A 1 289 ? -6.040 12.977 -4.088 1.00 86.81 289 LYS A N 1
ATOM 2333 C CA . LYS A 1 289 ? -5.557 14.306 -3.729 1.00 86.81 289 LYS A CA 1
ATOM 2334 C C . LYS A 1 289 ? -4.088 14.222 -3.307 1.00 86.81 289 LYS A C 1
ATOM 2336 O O . LYS A 1 289 ? -3.749 13.339 -2.513 1.00 86.81 289 LYS A O 1
ATOM 2341 N N . PRO A 1 290 ? -3.242 15.156 -3.773 1.00 85.75 290 PRO A N 1
ATOM 2342 C CA . PRO A 1 290 ? -1.912 15.331 -3.217 1.00 85.75 290 PRO A CA 1
ATOM 2343 C C . PRO A 1 290 ? -2.008 15.508 -1.705 1.00 85.75 290 PRO A C 1
ATOM 2345 O O . PRO A 1 290 ? -2.912 16.180 -1.199 1.00 85.75 290 PRO A O 1
ATOM 2348 N N . LEU A 1 291 ? -1.081 14.889 -0.986 1.00 75.94 291 LEU A N 1
ATOM 2349 C CA . LEU A 1 291 ? -1.032 15.018 0.461 1.00 75.94 291 LEU A CA 1
ATOM 2350 C C . LEU A 1 291 ? -0.705 16.451 0.854 1.00 75.94 291 LEU A C 1
ATOM 2352 O O . LEU A 1 291 ? 0.294 17.003 0.402 1.00 75.94 291 LEU A O 1
ATOM 2356 N N . ASP A 1 292 ? -1.472 17.012 1.778 1.00 71.25 292 ASP A N 1
ATOM 2357 C CA . ASP A 1 292 ? -1.170 18.308 2.385 1.00 71.25 292 ASP A CA 1
ATOM 2358 C C . ASP A 1 292 ? -0.311 18.138 3.651 1.00 71.25 292 ASP A C 1
ATOM 2360 O O . ASP A 1 292 ? -0.571 18.647 4.738 1.00 71.25 292 ASP A O 1
ATOM 2364 N N . TYR A 1 293 ? 0.729 17.313 3.519 1.00 64.81 293 TYR A N 1
ATOM 2365 C CA . TYR A 1 293 ? 1.593 16.927 4.624 1.00 64.81 293 TYR A CA 1
ATOM 2366 C C . TYR A 1 293 ? 2.768 17.894 4.758 1.00 64.81 293 TYR A C 1
ATOM 2368 O O . TYR A 1 293 ? 3.548 18.077 3.818 1.00 64.81 293 TYR A O 1
ATOM 2376 N N . ARG A 1 294 ? 2.924 18.484 5.950 1.00 61.31 294 ARG A N 1
ATOM 2377 C CA . ARG A 1 294 ? 4.012 19.415 6.272 1.00 61.31 294 ARG A CA 1
ATOM 2378 C C . ARG A 1 294 ? 5.166 18.678 6.935 1.00 61.31 294 ARG A C 1
ATOM 2380 O O . ARG A 1 294 ? 5.067 18.322 8.099 1.00 61.31 294 ARG A O 1
ATOM 2387 N N . THR A 1 295 ? 6.289 18.492 6.252 1.00 57.19 295 THR A N 1
ATOM 2388 C CA . THR A 1 295 ? 7.476 17.874 6.859 1.00 57.19 295 THR A CA 1
ATOM 2389 C C . THR A 1 295 ? 8.021 18.711 8.026 1.00 57.19 295 THR A C 1
ATOM 2391 O O . THR A 1 295 ? 7.707 19.895 8.186 1.00 57.19 295 THR A O 1
ATOM 2394 N N . ARG A 1 296 ? 8.914 18.108 8.825 1.00 51.59 296 ARG A N 1
ATOM 2395 C CA . ARG A 1 296 ? 9.630 18.773 9.929 1.00 51.59 296 ARG A CA 1
ATOM 2396 C C . ARG A 1 296 ? 10.334 20.074 9.512 1.00 51.59 296 ARG A C 1
ATOM 2398 O O . ARG A 1 296 ? 10.454 20.977 10.335 1.00 51.59 296 ARG A O 1
ATOM 2405 N N . ASP A 1 297 ? 10.731 20.179 8.245 1.00 57.66 297 ASP A N 1
ATOM 2406 C CA . ASP A 1 297 ? 11.424 21.339 7.673 1.00 57.66 297 ASP A CA 1
ATOM 2407 C C . ASP A 1 297 ? 10.467 22.327 6.989 1.00 57.66 297 ASP A C 1
ATOM 2409 O O . ASP A 1 297 ? 10.880 23.140 6.165 1.00 57.66 297 ASP A O 1
ATOM 2413 N N . ASN A 1 298 ? 9.178 22.287 7.344 1.00 61.88 298 ASN A N 1
ATOM 2414 C CA . ASN A 1 298 ? 8.151 23.209 6.860 1.00 61.88 298 ASN A CA 1
ATOM 2415 C C . ASN A 1 298 ? 7.751 23.048 5.388 1.00 61.88 298 ASN A C 1
ATOM 2417 O O . ASN A 1 298 ? 7.123 23.941 4.818 1.00 61.88 298 ASN A O 1
ATOM 2421 N N . HIS A 1 299 ? 8.128 21.934 4.776 1.00 66.81 299 HIS A N 1
ATOM 2422 C CA . HIS A 1 299 ? 7.848 21.639 3.382 1.00 66.81 299 HIS A CA 1
ATOM 2423 C C . HIS A 1 299 ? 6.471 20.997 3.245 1.00 66.81 299 HIS A C 1
ATOM 2425 O O . HIS A 1 299 ? 6.188 20.052 3.973 1.00 66.81 299 HIS A O 1
ATOM 2431 N N . VAL A 1 300 ? 5.632 21.487 2.335 1.00 76.06 300 VAL A N 1
ATOM 2432 C CA . VAL A 1 300 ? 4.266 20.991 2.139 1.00 76.06 300 VAL A CA 1
ATOM 2433 C C . VAL A 1 300 ? 4.171 20.317 0.777 1.00 76.06 300 VAL A C 1
ATOM 2435 O O . VAL A 1 300 ? 4.429 20.941 -0.251 1.00 76.06 300 VAL A O 1
ATOM 2438 N N . TYR A 1 301 ? 3.817 19.037 0.763 1.00 78.75 301 TYR A N 1
ATOM 2439 C CA . TYR A 1 301 ? 3.803 18.246 -0.467 1.00 78.75 301 TYR A CA 1
ATOM 2440 C C . TYR A 1 301 ? 2.784 18.715 -1.508 1.00 78.75 301 TYR A C 1
ATOM 2442 O O . TYR A 1 301 ? 3.102 18.691 -2.694 1.00 78.75 301 TYR A O 1
ATOM 2450 N N . SER A 1 302 ? 1.602 19.170 -1.086 1.00 83.75 302 SER A N 1
ATOM 2451 C CA . SER A 1 302 ? 0.586 19.762 -1.966 1.00 83.75 302 SER A CA 1
ATOM 2452 C C . SER A 1 302 ? 1.149 20.973 -2.718 1.00 83.75 302 SER A C 1
ATOM 2454 O O . SER A 1 302 ? 0.995 21.091 -3.927 1.00 83.75 302 SER A O 1
ATOM 2456 N N . THR A 1 303 ? 1.931 21.809 -2.031 1.00 86.00 303 THR A N 1
ATOM 2457 C CA . THR A 1 303 ? 2.592 22.972 -2.629 1.00 86.00 303 THR A CA 1
ATOM 2458 C C . THR A 1 303 ? 3.637 22.569 -3.668 1.00 86.00 303 THR A C 1
ATOM 2460 O O . THR A 1 303 ? 3.774 23.236 -4.692 1.00 86.00 303 THR A O 1
ATOM 2463 N N . GLU A 1 304 ? 4.398 21.498 -3.435 1.00 85.06 304 GLU A N 1
ATOM 2464 C CA . GLU A 1 304 ? 5.302 20.992 -4.472 1.00 85.06 304 GLU A CA 1
ATOM 2465 C C . GLU A 1 304 ? 4.541 20.376 -5.634 1.00 85.06 304 GLU A C 1
ATOM 2467 O O . GLU A 1 304 ? 4.888 20.639 -6.782 1.00 85.06 304 GLU A O 1
ATOM 2472 N N . TYR A 1 305 ? 3.487 19.610 -5.359 1.00 89.31 305 TYR A N 1
ATOM 2473 C CA . TYR A 1 305 ? 2.615 19.100 -6.406 1.00 89.31 305 TYR A CA 1
ATOM 2474 C C . TYR A 1 305 ? 2.122 20.241 -7.304 1.00 89.31 305 TYR A C 1
ATOM 2476 O O . TYR A 1 305 ? 2.315 20.168 -8.513 1.00 89.31 305 TYR A O 1
ATOM 2484 N N . ASP A 1 306 ? 1.593 21.323 -6.729 1.00 90.88 306 ASP A N 1
ATOM 2485 C CA . ASP A 1 306 ? 1.075 22.467 -7.485 1.00 90.88 306 ASP A CA 1
ATOM 2486 C C . ASP A 1 306 ? 2.154 23.125 -8.356 1.00 90.88 306 ASP A C 1
ATOM 2488 O O . ASP A 1 306 ? 1.899 23.485 -9.506 1.00 90.88 306 ASP A O 1
ATOM 2492 N N . LYS A 1 307 ? 3.391 23.245 -7.848 1.00 89.69 307 LYS A N 1
ATOM 2493 C CA . LYS A 1 307 ? 4.525 23.773 -8.626 1.00 89.69 307 LYS A CA 1
ATOM 2494 C C . LYS A 1 307 ? 4.852 22.888 -9.824 1.00 89.69 307 LYS A C 1
ATOM 2496 O O . LYS A 1 307 ? 5.007 23.401 -10.931 1.00 89.69 307 LYS A O 1
ATOM 2501 N N . PHE A 1 308 ? 4.982 21.581 -9.606 1.00 88.31 308 PHE A N 1
ATOM 2502 C CA . PHE A 1 308 ? 5.297 20.630 -10.672 1.00 88.31 308 PHE A CA 1
ATOM 2503 C C . PHE A 1 308 ? 4.143 20.516 -11.672 1.00 88.31 308 PHE A C 1
ATOM 2505 O O . PHE A 1 308 ? 4.388 20.469 -12.876 1.00 88.31 308 PHE A O 1
ATOM 2512 N N . PHE A 1 309 ? 2.898 20.547 -11.195 1.00 91.19 309 PHE A N 1
ATOM 2513 C CA . PHE A 1 309 ? 1.709 20.581 -12.034 1.00 91.19 309 PHE A CA 1
ATOM 2514 C C . PHE A 1 309 ? 1.715 21.821 -12.933 1.00 91.19 309 PHE A C 1
ATOM 2516 O O . PHE A 1 309 ? 1.621 21.691 -14.149 1.00 91.19 309 PHE A O 1
ATOM 2523 N N . ALA A 1 310 ? 1.912 23.016 -12.368 1.00 92.19 310 ALA A N 1
ATOM 2524 C CA . ALA A 1 310 ? 1.933 24.265 -13.130 1.00 92.19 310 ALA A CA 1
ATOM 2525 C C . ALA A 1 310 ? 3.031 24.297 -14.209 1.00 92.19 310 ALA A C 1
ATOM 2527 O O . ALA A 1 310 ? 2.847 24.919 -15.252 1.00 92.19 310 ALA A O 1
ATOM 2528 N N . GLN A 1 311 ? 4.159 23.621 -13.973 1.00 90.88 311 GLN A N 1
ATOM 2529 C CA . GLN A 1 311 ? 5.260 23.505 -14.936 1.00 90.88 311 GLN A CA 1
ATOM 2530 C C . GLN A 1 311 ? 4.995 22.510 -16.074 1.00 90.88 311 GLN A C 1
ATOM 2532 O O . GLN A 1 311 ? 5.714 22.563 -17.064 1.00 90.88 311 GLN A O 1
ATOM 2537 N N . ASN A 1 312 ? 4.016 21.612 -15.922 1.00 90.00 312 ASN A N 1
ATOM 2538 C CA . ASN A 1 312 ? 3.739 20.508 -16.850 1.00 90.00 312 ASN A CA 1
ATOM 2539 C C . ASN A 1 312 ? 2.246 20.428 -17.238 1.00 90.00 312 ASN A C 1
ATOM 2541 O O . ASN A 1 312 ? 1.762 19.386 -17.691 1.00 90.00 312 ASN A O 1
ATOM 2545 N N . ALA A 1 313 ? 1.477 21.500 -17.023 1.00 90.69 313 ALA A N 1
ATOM 2546 C CA . ALA A 1 313 ? 0.020 21.523 -17.187 1.00 90.69 313 ALA A CA 1
ATOM 2547 C C . ALA A 1 313 ? -0.424 21.242 -18.637 1.00 90.69 313 ALA A C 1
ATOM 2549 O O . ALA A 1 313 ? -1.537 20.779 -18.902 1.00 90.69 313 ALA A O 1
ATOM 2550 N N . GLU A 1 314 ? 0.452 21.474 -19.613 1.00 91.25 314 GLU A N 1
ATOM 2551 C CA . GLU A 1 314 ? 0.234 21.113 -21.008 1.00 91.25 314 GLU A CA 1
ATOM 2552 C C . GLU A 1 314 ? 0.134 19.595 -21.223 1.00 91.25 314 GLU A C 1
ATOM 2554 O O . GLU A 1 314 ? -0.578 19.175 -22.137 1.00 91.25 314 GLU A O 1
ATOM 2559 N N . ASN A 1 315 ? 0.737 18.793 -20.342 1.00 89.50 315 ASN A N 1
ATOM 2560 C CA . ASN A 1 315 ? 0.811 17.333 -20.424 1.00 89.50 315 ASN A CA 1
ATOM 2561 C C . ASN A 1 315 ? -0.134 16.614 -19.447 1.00 89.50 315 ASN A C 1
ATOM 2563 O O . ASN A 1 315 ? -0.464 15.443 -19.653 1.00 89.50 315 ASN A O 1
ATOM 2567 N N . LEU A 1 316 ? -0.599 17.306 -18.405 1.00 91.88 316 LEU A N 1
ATOM 2568 C CA . LEU A 1 316 ? -1.420 16.758 -17.322 1.00 91.88 316 LEU A CA 1
ATOM 2569 C C . LEU A 1 316 ? -2.902 17.145 -17.458 1.00 91.88 316 LEU A C 1
ATOM 2571 O O . LEU A 1 316 ? -3.252 18.117 -18.125 1.00 91.88 316 LEU A O 1
ATOM 2575 N N . VAL A 1 317 ? -3.796 16.371 -16.841 1.00 92.31 317 VAL A N 1
ATOM 2576 C CA . VAL A 1 317 ? -5.233 16.694 -16.795 1.00 92.31 317 VAL A CA 1
ATOM 2577 C C . VAL A 1 317 ? -5.513 17.681 -15.654 1.00 92.31 317 VAL A C 1
ATOM 2579 O O . VAL A 1 317 ? -5.139 17.416 -14.518 1.00 92.31 317 VAL A O 1
ATOM 2582 N N . GLU A 1 318 ? -6.191 18.797 -15.952 1.00 88.81 318 GLU A N 1
ATOM 2583 C CA . GLU A 1 318 ? -6.359 19.958 -15.050 1.00 88.81 318 GLU A CA 1
ATOM 2584 C C . GLU A 1 318 ? -7.056 19.649 -13.717 1.00 88.81 318 GLU A C 1
ATOM 2586 O O . GLU A 1 318 ? -6.632 20.143 -12.678 1.00 88.81 318 GLU A O 1
ATOM 2591 N N . ASP A 1 319 ? -8.033 18.742 -13.721 1.00 90.31 319 ASP A N 1
ATOM 2592 C CA . ASP A 1 319 ? -8.853 18.440 -12.538 1.00 90.31 319 ASP A CA 1
ATOM 2593 C C . ASP A 1 319 ? -8.666 17.017 -11.998 1.00 90.31 319 ASP A C 1
ATOM 2595 O O . ASP A 1 319 ? -9.341 16.601 -11.054 1.00 90.31 319 ASP A O 1
ATOM 2599 N N . ILE A 1 320 ? -7.780 16.231 -12.613 1.00 93.44 320 ILE A N 1
ATOM 2600 C CA . ILE A 1 320 ? -7.545 14.843 -12.216 1.00 93.44 320 ILE A CA 1
ATOM 2601 C C . ILE A 1 320 ? -6.061 14.701 -11.888 1.00 93.44 320 ILE A C 1
ATOM 2603 O O . ILE A 1 320 ? -5.241 14.622 -12.805 1.00 93.44 320 ILE A O 1
ATOM 2607 N N . PRO A 1 321 ? -5.696 14.650 -10.595 1.00 93.38 321 PRO A N 1
ATOM 2608 C CA . PRO A 1 321 ? -4.309 14.476 -10.205 1.00 93.38 321 PRO A CA 1
ATOM 2609 C C . PRO A 1 321 ? -3.675 13.207 -10.773 1.00 93.38 321 PRO A C 1
ATOM 2611 O O . PRO A 1 321 ? -4.349 12.189 -10.958 1.00 93.38 321 PRO A O 1
ATOM 2614 N N . TYR A 1 322 ? -2.362 13.266 -10.998 1.00 93.12 322 TYR A N 1
ATOM 2615 C CA . TYR A 1 322 ? -1.527 12.112 -11.360 1.00 93.12 322 TYR A CA 1
ATOM 2616 C C . TYR A 1 322 ? -1.966 11.351 -12.623 1.00 93.12 322 TYR A C 1
ATOM 2618 O O . TYR A 1 322 ? -1.770 10.139 -12.724 1.00 93.12 322 TYR A O 1
ATOM 2626 N N . VAL A 1 323 ? -2.541 12.049 -13.608 1.00 91.44 323 VAL A N 1
ATOM 2627 C CA . VAL A 1 323 ? -2.822 11.475 -14.930 1.00 91.44 323 VAL A CA 1
ATOM 2628 C C . VAL A 1 323 ? -2.428 12.430 -16.051 1.00 91.44 323 VAL A C 1
ATOM 2630 O O . VAL A 1 323 ? -2.709 13.630 -16.024 1.00 91.44 323 VAL A O 1
ATOM 2633 N N . ALA A 1 324 ? -1.757 11.872 -17.049 1.00 89.25 324 ALA A N 1
ATOM 2634 C CA . ALA A 1 324 ? -1.405 12.574 -18.269 1.00 89.25 324 ALA A CA 1
ATOM 2635 C C . ALA A 1 324 ? -2.589 12.627 -19.243 1.00 89.25 324 ALA A C 1
ATOM 2637 O O . ALA A 1 324 ? -3.463 11.758 -19.238 1.00 89.25 324 ALA A O 1
ATOM 2638 N N . LYS A 1 325 ? -2.589 13.594 -20.166 1.00 87.81 325 LYS A N 1
ATOM 2639 C CA . LYS A 1 325 ? -3.631 13.718 -21.204 1.00 87.81 325 LYS A CA 1
ATOM 2640 C C . LYS A 1 325 ? -3.722 12.502 -22.130 1.00 87.81 325 LYS A C 1
ATOM 2642 O O . LYS A 1 325 ? -4.786 12.239 -22.680 1.00 87.81 325 LYS A O 1
ATOM 2647 N N . ASN A 1 326 ? -2.634 11.745 -22.279 1.00 81.00 326 ASN A N 1
ATOM 2648 C CA . ASN A 1 326 ? -2.605 10.494 -23.043 1.00 81.00 326 ASN A CA 1
ATOM 2649 C C . ASN A 1 326 ? -3.100 9.265 -22.243 1.00 81.00 326 ASN A C 1
ATOM 2651 O O . ASN A 1 326 ? -3.063 8.151 -22.762 1.00 81.00 326 ASN A O 1
ATOM 2655 N N . GLY A 1 327 ? -3.555 9.458 -20.998 1.00 83.31 327 GLY A N 1
ATOM 2656 C CA . GLY A 1 327 ? -4.071 8.411 -20.115 1.00 83.31 327 GLY A CA 1
ATOM 2657 C C . GLY A 1 327 ? -3.028 7.753 -19.208 1.00 83.31 327 GLY A C 1
ATOM 2658 O O . GLY A 1 327 ? -3.415 6.941 -18.369 1.00 83.31 327 GLY A O 1
ATOM 2659 N N . GLN A 1 328 ? -1.741 8.100 -19.336 1.00 85.00 328 GLN A N 1
ATOM 2660 C CA . GLN A 1 328 ? -0.674 7.558 -18.491 1.00 85.00 328 GLN A CA 1
ATOM 2661 C C . GLN A 1 328 ? -0.899 7.887 -17.009 1.00 85.00 328 GLN A C 1
ATOM 2663 O O . GLN A 1 328 ? -1.307 8.996 -16.658 1.00 85.00 328 GLN A O 1
ATOM 2668 N N . VAL A 1 329 ? -0.575 6.920 -16.153 1.00 90.38 329 VAL A N 1
ATOM 2669 C CA . VAL A 1 329 ? -0.566 7.038 -14.690 1.00 90.38 329 VAL A CA 1
ATOM 2670 C C . VAL A 1 329 ? 0.811 6.660 -14.152 1.00 90.38 329 VAL A C 1
ATOM 2672 O O . VAL A 1 329 ? 1.565 5.967 -14.829 1.00 90.38 329 VAL A O 1
ATOM 2675 N N . TRP A 1 330 ? 1.125 7.080 -12.930 1.00 92.38 330 TRP A N 1
ATOM 2676 C CA . TRP A 1 330 ? 2.382 6.729 -12.251 1.00 92.38 330 TRP A CA 1
ATOM 2677 C C . TRP A 1 330 ? 2.172 5.790 -11.070 1.00 92.38 330 TRP A C 1
ATOM 2679 O O . TRP A 1 330 ? 3.119 5.424 -10.390 1.00 92.38 330 TRP A O 1
ATOM 2689 N N . ALA A 1 331 ? 0.930 5.411 -10.796 1.00 94.31 331 ALA A N 1
ATOM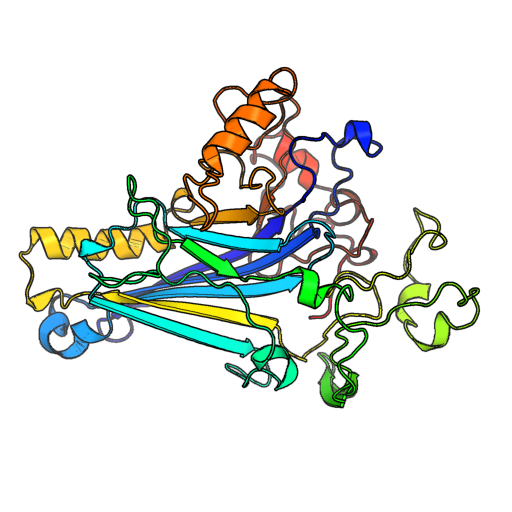 2690 C CA . ALA A 1 331 ? 0.629 4.418 -9.790 1.00 94.31 331 ALA A CA 1
ATOM 2691 C C . ALA A 1 331 ? -0.722 3.773 -10.071 1.00 94.31 331 ALA A C 1
ATOM 2693 O O . ALA A 1 331 ? -1.642 4.429 -10.575 1.00 94.31 331 ALA A O 1
ATOM 2694 N N . PHE A 1 332 ? -0.860 2.508 -9.691 1.00 94.19 332 PHE A N 1
ATOM 2695 C CA . PHE A 1 332 ? -2.140 1.811 -9.705 1.00 94.19 332 PHE A CA 1
ATOM 2696 C C . PHE A 1 332 ? -2.231 0.785 -8.575 1.00 94.19 332 PHE A C 1
ATOM 2698 O O . PHE A 1 332 ? -1.228 0.338 -8.018 1.00 94.19 332 PHE A O 1
ATOM 2705 N N . LYS A 1 333 ? -3.471 0.410 -8.256 1.00 95.69 333 LYS A N 1
ATOM 2706 C CA . LYS A 1 333 ? -3.793 -0.728 -7.393 1.00 95.69 333 LYS A CA 1
ATOM 2707 C C . LYS A 1 333 ? -4.189 -1.906 -8.272 1.00 95.69 333 LYS A C 1
ATOM 2709 O O . LYS A 1 333 ? -4.962 -1.729 -9.214 1.00 95.69 333 LYS A O 1
ATOM 2714 N N . ALA A 1 334 ? -3.703 -3.090 -7.941 1.00 94.94 334 ALA A N 1
ATOM 2715 C CA . ALA A 1 334 ? -4.078 -4.338 -8.588 1.00 94.94 334 ALA A CA 1
ATOM 2716 C C . ALA A 1 334 ? -4.457 -5.393 -7.535 1.00 94.94 334 ALA A C 1
ATOM 2718 O O . ALA A 1 334 ? -4.136 -5.225 -6.351 1.00 94.94 334 ALA A O 1
ATOM 2719 N N . PRO A 1 335 ? -5.151 -6.475 -7.930 1.00 94.38 335 PRO A N 1
ATOM 2720 C CA . PRO A 1 335 ? -5.460 -7.569 -7.020 1.00 94.38 335 PRO A CA 1
ATOM 2721 C C . PRO A 1 335 ? -4.211 -8.132 -6.351 1.00 94.38 335 PRO A C 1
ATOM 2723 O O . PRO A 1 335 ? -3.119 -8.142 -6.933 1.00 94.38 335 PRO A O 1
ATOM 2726 N N . VAL A 1 336 ? -4.395 -8.629 -5.129 1.00 85.12 336 VAL A N 1
ATOM 2727 C CA . VAL A 1 336 ? -3.336 -9.287 -4.364 1.00 85.12 336 VAL A CA 1
ATOM 2728 C C . VAL A 1 336 ? -2.677 -10.382 -5.215 1.00 85.12 336 VAL A C 1
ATOM 2730 O O . VAL A 1 336 ? -3.353 -11.064 -5.985 1.00 85.12 336 VAL A O 1
ATOM 2733 N N . LEU A 1 337 ? -1.354 -10.533 -5.093 1.00 85.31 337 LEU A N 1
ATOM 2734 C CA . LEU A 1 337 ? -0.506 -11.446 -5.883 1.00 85.31 337 LEU A CA 1
ATOM 2735 C C . LEU A 1 337 ? -0.243 -11.056 -7.349 1.00 85.31 337 LEU A C 1
ATOM 2737 O O . LEU A 1 337 ? 0.508 -11.772 -8.019 1.00 85.31 337 LEU A O 1
ATOM 2741 N N . THR A 1 338 ? -0.776 -9.935 -7.855 1.00 93.62 338 THR A N 1
ATOM 2742 C CA . THR A 1 338 ? -0.306 -9.387 -9.143 1.00 93.62 338 THR A CA 1
ATOM 2743 C C . THR A 1 338 ? 1.195 -9.124 -9.027 1.00 93.62 338 THR A C 1
ATOM 2745 O O . THR A 1 338 ? 1.624 -8.402 -8.128 1.00 93.62 338 THR A O 1
ATOM 2748 N N . ARG A 1 339 ? 2.011 -9.759 -9.872 1.00 92.12 339 ARG A N 1
ATOM 2749 C CA . ARG A 1 339 ? 3.480 -9.758 -9.749 1.00 92.12 339 ARG A CA 1
ATOM 2750 C C . ARG A 1 339 ? 4.067 -8.474 -10.327 1.00 92.12 339 ARG A C 1
ATOM 2752 O O . ARG A 1 339 ? 3.589 -8.003 -11.358 1.00 92.12 339 ARG A O 1
ATOM 2759 N N . HIS A 1 340 ? 5.110 -7.938 -9.702 1.00 92.25 340 HIS A N 1
ATOM 2760 C CA . HIS A 1 340 ? 5.879 -6.831 -10.272 1.00 92.25 340 HIS A CA 1
ATOM 2761 C C . HIS A 1 340 ? 6.951 -7.338 -11.237 1.00 92.25 340 HIS A C 1
ATOM 2763 O O . HIS A 1 340 ? 7.292 -8.526 -11.252 1.00 92.25 340 HIS A O 1
ATOM 2769 N N . LEU A 1 341 ? 7.475 -6.432 -12.056 1.00 88.81 341 LEU A N 1
ATOM 2770 C CA . LEU A 1 341 ? 8.475 -6.758 -13.060 1.00 88.81 341 LEU A CA 1
ATOM 2771 C C . LEU A 1 341 ? 9.884 -6.777 -12.476 1.00 88.81 341 LEU A C 1
ATOM 2773 O O . LEU A 1 341 ? 10.184 -6.122 -11.476 1.00 88.81 341 LEU A O 1
ATOM 2777 N N . TRP A 1 342 ? 10.766 -7.500 -13.156 1.00 82.88 342 TRP A N 1
ATOM 2778 C CA . TRP A 1 342 ? 12.195 -7.250 -13.053 1.00 82.88 342 TRP A CA 1
ATOM 2779 C C . TRP A 1 342 ? 12.532 -5.845 -13.567 1.00 82.88 342 TRP A C 1
ATOM 2781 O O . TRP A 1 342 ? 11.940 -5.376 -14.536 1.00 82.88 342 TRP A O 1
ATOM 2791 N N . GLU A 1 343 ? 13.518 -5.212 -12.943 1.00 79.81 343 GLU A N 1
ATOM 2792 C CA . GLU A 1 343 ? 14.051 -3.887 -13.267 1.00 79.81 343 GLU A CA 1
ATOM 2793 C C . GLU A 1 343 ? 14.263 -3.677 -14.772 1.00 79.81 343 GLU A C 1
ATOM 2795 O O . GLU A 1 343 ? 14.798 -4.566 -15.447 1.00 79.81 343 GLU A O 1
ATOM 2800 N N . MET A 1 344 ? 13.880 -2.499 -15.283 1.00 77.38 344 MET A N 1
ATOM 2801 C CA . MET A 1 344 ? 14.045 -2.088 -16.689 1.00 77.38 344 MET A CA 1
ATOM 2802 C C . MET A 1 344 ? 13.243 -2.912 -17.716 1.00 77.38 344 MET A C 1
ATOM 2804 O O . MET A 1 344 ? 13.563 -2.890 -18.908 1.00 77.38 344 MET A O 1
ATOM 2808 N N . ASN A 1 345 ? 12.200 -3.638 -17.303 1.00 81.56 345 ASN A N 1
ATOM 2809 C CA . ASN A 1 345 ? 11.295 -4.325 -18.231 1.00 81.56 345 ASN A CA 1
ATOM 2810 C C . ASN A 1 345 ? 9.975 -3.575 -18.361 1.00 81.56 345 ASN A C 1
ATOM 2812 O O . ASN A 1 345 ? 9.408 -3.139 -17.376 1.00 81.56 345 ASN A O 1
ATOM 2816 N N . PHE A 1 346 ? 9.423 -3.480 -19.566 1.00 85.44 346 PHE A N 1
ATOM 2817 C CA . PHE A 1 346 ? 8.163 -2.761 -19.753 1.00 85.44 346 PHE A CA 1
ATOM 2818 C C . PHE A 1 346 ? 6.964 -3.580 -19.286 1.00 85.44 346 PHE A C 1
ATOM 2820 O O . PHE A 1 346 ? 6.805 -4.738 -19.677 1.00 85.44 346 PHE A O 1
ATOM 2827 N N . PHE A 1 347 ? 6.077 -2.946 -18.518 1.00 88.31 347 PHE A N 1
ATOM 2828 C CA . PHE A 1 347 ? 4.870 -3.560 -17.967 1.00 88.31 347 PHE A CA 1
ATOM 2829 C C . PHE A 1 347 ? 4.004 -4.210 -19.044 1.00 88.31 347 PHE A C 1
ATOM 2831 O O . PHE A 1 347 ? 3.525 -5.326 -18.866 1.00 88.31 347 PHE A O 1
ATOM 2838 N N . ALA A 1 348 ? 3.889 -3.558 -20.204 1.00 86.56 348 ALA A N 1
ATOM 2839 C CA . ALA A 1 348 ? 3.143 -4.067 -21.350 1.00 86.56 348 ALA A CA 1
ATOM 2840 C C . ALA A 1 348 ? 3.722 -5.365 -21.949 1.00 86.56 348 ALA A C 1
ATOM 2842 O O . ALA A 1 348 ? 2.989 -6.102 -22.596 1.00 86.56 348 ALA A O 1
ATOM 2843 N N . ASN A 1 349 ? 5.004 -5.685 -21.729 1.00 86.75 349 ASN A N 1
ATOM 2844 C CA . ASN A 1 349 ? 5.562 -6.969 -22.167 1.00 86.75 349 ASN A CA 1
ATOM 2845 C C . ASN A 1 349 ? 5.089 -8.118 -21.268 1.00 86.75 349 ASN A C 1
ATOM 2847 O O . ASN A 1 349 ? 4.824 -9.212 -21.756 1.00 86.75 349 ASN A O 1
ATOM 2851 N N . ALA A 1 350 ? 4.994 -7.870 -19.959 1.00 89.75 350 ALA A N 1
ATOM 2852 C CA . ALA A 1 350 ? 4.541 -8.863 -18.990 1.00 89.75 350 ALA A CA 1
ATOM 2853 C C . ALA A 1 350 ? 3.012 -9.001 -18.976 1.00 89.75 350 ALA A C 1
ATOM 2855 O O . ALA A 1 350 ? 2.486 -10.099 -18.813 1.00 89.75 350 ALA A O 1
ATOM 2856 N N . TYR A 1 351 ? 2.310 -7.884 -19.159 1.00 93.56 351 TYR A N 1
ATOM 2857 C CA . TYR A 1 351 ? 0.857 -7.767 -19.110 1.00 93.56 351 TYR A CA 1
ATOM 2858 C C . TYR A 1 351 ? 0.343 -7.130 -20.410 1.00 93.56 351 TYR A C 1
ATOM 2860 O O . TYR A 1 351 ? 0.042 -5.930 -20.434 1.00 93.56 351 TYR A O 1
ATOM 2868 N N . PRO A 1 352 ? 0.240 -7.906 -21.506 1.00 92.25 352 PRO A N 1
ATOM 2869 C CA . PRO A 1 352 ? -0.027 -7.368 -22.842 1.00 92.25 352 PRO A CA 1
ATOM 2870 C C . PRO A 1 352 ? -1.348 -6.603 -22.929 1.00 92.25 352 PRO A C 1
ATOM 2872 O O . PRO A 1 352 ? -1.414 -5.571 -23.589 1.00 92.25 352 PRO A O 1
ATOM 2875 N N . HIS A 1 353 ? -2.369 -7.028 -22.186 1.00 93.94 353 HIS A N 1
ATOM 2876 C CA . HIS A 1 353 ? -3.707 -6.428 -22.220 1.00 93.94 353 HIS A CA 1
ATOM 2877 C C . HIS A 1 353 ? -3.889 -5.210 -21.302 1.00 93.94 353 HIS A C 1
ATOM 2879 O O . HIS A 1 353 ? -4.952 -4.589 -21.286 1.00 93.94 353 HIS A O 1
ATOM 2885 N N . TYR A 1 354 ? -2.862 -4.828 -20.532 1.00 90.88 354 TYR A N 1
ATOM 2886 C CA . TYR A 1 354 ? -2.949 -3.687 -19.611 1.00 90.88 354 TYR A CA 1
ATOM 2887 C C . TYR A 1 354 ? -3.251 -2.371 -20.341 1.00 90.88 354 TYR A C 1
ATOM 2889 O O . TYR A 1 354 ? -4.047 -1.557 -19.870 1.00 90.88 354 TYR A O 1
ATOM 2897 N N . HIS A 1 355 ? -2.640 -2.156 -21.506 1.00 86.44 355 HIS A N 1
ATOM 2898 C CA . HIS A 1 355 ? -2.833 -0.918 -22.255 1.00 86.44 355 HIS A CA 1
ATOM 2899 C C . HIS A 1 355 ? -4.271 -0.784 -22.781 1.00 86.44 355 HIS A C 1
ATOM 2901 O O . HIS A 1 355 ? -4.866 0.281 -22.637 1.00 86.44 355 HIS A O 1
ATOM 2907 N N . GLU A 1 356 ? -4.866 -1.869 -23.284 1.00 89.81 356 GLU A N 1
ATOM 2908 C CA . GLU A 1 356 ? -6.260 -1.908 -23.753 1.00 89.81 356 GLU A CA 1
ATOM 2909 C C . GLU A 1 356 ? -7.239 -1.646 -22.597 1.00 89.81 356 GLU A C 1
ATOM 2911 O O . GLU A 1 356 ? -8.194 -0.872 -22.725 1.00 89.81 356 GLU A O 1
ATOM 2916 N N . PHE A 1 357 ? -6.952 -2.189 -21.408 1.00 90.81 357 PHE A N 1
ATOM 2917 C CA . PHE A 1 357 ? -7.688 -1.858 -20.187 1.00 90.81 357 PHE A CA 1
ATOM 2918 C C . PHE A 1 357 ? -7.621 -0.355 -19.859 1.00 90.81 357 PHE A C 1
ATOM 2920 O O . PHE A 1 357 ? -8.650 0.267 -19.584 1.00 90.81 357 PHE A O 1
ATOM 2927 N N . VAL A 1 358 ? -6.436 0.262 -19.920 1.00 85.50 358 VAL A N 1
ATOM 2928 C CA . VAL A 1 358 ? -6.268 1.700 -19.643 1.00 85.50 358 VAL A CA 1
ATOM 2929 C C . VAL A 1 358 ? -6.973 2.566 -20.694 1.00 85.50 358 VAL A C 1
ATOM 2931 O O . VAL A 1 358 ? -7.701 3.495 -20.334 1.00 85.50 358 VAL A O 1
ATOM 2934 N N . GLU A 1 359 ? -6.793 2.269 -21.982 1.00 84.62 359 GLU A N 1
ATOM 2935 C CA . GLU A 1 359 ? -7.356 3.040 -23.099 1.00 84.62 359 GLU A CA 1
ATOM 2936 C C . GLU A 1 359 ? -8.884 2.950 -23.162 1.00 84.62 359 GLU A C 1
ATOM 2938 O O . GLU A 1 359 ? -9.561 3.957 -23.391 1.00 84.62 359 GLU A O 1
ATOM 2943 N N . SER A 1 360 ? -9.443 1.776 -22.863 1.00 89.12 360 SER A N 1
ATOM 2944 C CA . SER A 1 360 ? -10.892 1.563 -22.774 1.00 89.12 360 SER A CA 1
ATOM 2945 C C . SER A 1 360 ? -11.527 2.169 -21.513 1.00 89.12 360 SER A C 1
ATOM 2947 O O . SER A 1 360 ? -12.751 2.117 -21.351 1.00 89.12 360 SER A O 1
ATOM 2949 N N . GLN A 1 361 ? -10.723 2.765 -20.623 1.00 85.12 361 GLN A N 1
ATOM 2950 C CA . GLN A 1 361 ? -11.136 3.260 -19.306 1.00 85.12 361 GLN A CA 1
ATOM 2951 C C . GLN A 1 361 ? -11.746 2.154 -18.429 1.00 85.12 361 GLN A C 1
ATOM 2953 O O . GLN A 1 361 ? -12.767 2.353 -17.768 1.00 85.12 361 GLN A O 1
ATOM 2958 N N . GLY A 1 362 ? -11.121 0.978 -18.439 1.00 87.50 362 GLY A N 1
ATOM 2959 C CA . GLY A 1 362 ? -11.480 -0.172 -17.614 1.00 87.50 362 GLY A CA 1
ATOM 2960 C C . GLY A 1 362 ? -12.665 -0.995 -18.120 1.00 87.50 362 GLY A C 1
ATOM 2961 O O . GLY A 1 362 ? -13.267 -1.755 -17.356 1.00 87.50 362 GLY A O 1
ATOM 2962 N N . LYS A 1 363 ? -13.046 -0.830 -19.390 1.00 93.62 363 LYS A N 1
ATOM 2963 C CA . LYS A 1 363 ? -14.175 -1.559 -19.990 1.00 93.62 363 LYS A CA 1
ATOM 2964 C C . LYS A 1 363 ? -13.748 -2.879 -20.618 1.00 93.62 363 LYS A C 1
ATOM 2966 O O . LYS A 1 363 ? -14.517 -3.834 -20.577 1.00 93.62 363 LYS A O 1
ATOM 2971 N N . GLU A 1 364 ? -12.547 -2.926 -21.174 1.00 96.06 364 GLU A N 1
ATOM 2972 C CA . GLU A 1 364 ? -11.965 -4.102 -21.818 1.00 96.06 364 GLU A CA 1
ATOM 2973 C C . GLU A 1 364 ? -10.872 -4.687 -20.920 1.00 96.06 364 GLU A C 1
ATOM 2975 O O . GLU A 1 364 ? -10.292 -3.968 -20.109 1.00 96.06 364 GLU A O 1
ATOM 2980 N N . HIS A 1 365 ? -10.636 -5.998 -21.016 1.00 95.81 365 HIS A N 1
ATOM 2981 C CA . HIS A 1 365 ? -9.570 -6.694 -20.282 1.00 95.81 365 HIS A CA 1
ATOM 2982 C C . HIS A 1 365 ? -9.553 -6.435 -18.766 1.00 95.81 365 HIS A C 1
ATOM 2984 O O . HIS A 1 365 ? -8.511 -6.214 -18.157 1.00 95.81 365 HIS A O 1
ATOM 2990 N N . GLN A 1 366 ? -10.719 -6.477 -18.111 1.00 95.25 366 GLN A N 1
ATOM 2991 C CA . GLN A 1 366 ? -10.837 -6.260 -16.658 1.00 95.25 366 GLN A CA 1
ATOM 2992 C C . GLN A 1 366 ? -10.007 -7.243 -15.815 1.00 95.25 366 GLN A C 1
ATOM 2994 O O . GLN A 1 366 ? -9.714 -6.946 -14.658 1.00 95.25 366 GLN A O 1
ATOM 2999 N N . ASN A 1 367 ? -9.611 -8.383 -16.393 1.00 95.19 367 ASN A N 1
ATOM 3000 C CA . ASN A 1 367 ? -8.729 -9.369 -15.777 1.00 95.19 367 ASN A CA 1
ATOM 3001 C C . ASN A 1 367 ? -7.345 -9.420 -16.450 1.00 95.19 367 ASN A C 1
ATOM 3003 O O . ASN A 1 367 ? -6.701 -10.467 -16.413 1.00 95.19 367 ASN A O 1
ATOM 3007 N N . TRP A 1 368 ? -6.861 -8.311 -17.028 1.00 94.75 368 TRP A N 1
ATOM 3008 C CA . TRP A 1 368 ? -5.556 -8.214 -17.708 1.00 94.75 368 TRP A CA 1
ATOM 3009 C C . TRP A 1 368 ? -4.388 -8.808 -16.900 1.00 94.75 368 TRP A C 1
ATOM 3011 O O . TRP A 1 368 ? -3.448 -9.347 -17.470 1.00 94.75 368 TRP A O 1
ATOM 3021 N N . TYR A 1 369 ? -4.458 -8.761 -15.567 1.00 93.38 369 TYR A N 1
ATOM 3022 C CA . TYR A 1 369 ? -3.457 -9.311 -14.644 1.00 93.38 369 TYR A CA 1
ATOM 3023 C C . TYR A 1 369 ? -3.396 -10.853 -14.628 1.00 93.38 369 TYR A C 1
ATOM 3025 O O . TYR A 1 369 ? -2.508 -11.417 -13.993 1.00 93.38 369 TYR A O 1
ATOM 3033 N N . ASN A 1 370 ? -4.319 -11.533 -15.315 1.00 93.31 370 ASN A N 1
ATOM 3034 C CA . ASN A 1 370 ? -4.372 -12.988 -15.499 1.00 93.31 370 ASN A CA 1
ATOM 3035 C C . ASN A 1 370 ? -4.430 -13.415 -16.980 1.00 93.31 370 ASN A C 1
ATOM 3037 O O . ASN A 1 370 ? -4.364 -14.610 -17.267 1.00 93.31 370 ASN A O 1
ATOM 3041 N N . GLU A 1 371 ? -4.585 -12.478 -17.916 1.00 93.75 371 GLU A N 1
ATOM 3042 C CA . GLU A 1 371 ? -4.772 -12.760 -19.342 1.00 93.75 371 GLU A CA 1
ATOM 3043 C C . GLU A 1 371 ? -3.431 -12.671 -20.081 1.00 93.75 371 GLU A C 1
ATOM 3045 O O . GLU A 1 371 ? -2.791 -11.623 -20.079 1.00 93.75 371 GLU A O 1
ATOM 3050 N N . ASP A 1 372 ? -3.006 -13.777 -20.702 1.00 93.12 372 ASP A N 1
ATOM 3051 C CA . ASP A 1 372 ? -1.790 -13.871 -21.529 1.00 93.12 372 ASP A CA 1
ATOM 3052 C C . ASP A 1 372 ? -0.512 -13.317 -20.868 1.00 93.12 372 ASP A C 1
ATOM 3054 O O . ASP A 1 372 ? 0.384 -12.802 -21.536 1.00 93.12 372 ASP A O 1
ATOM 3058 N N . VAL A 1 373 ? -0.425 -13.439 -19.541 1.00 91.62 373 VAL A N 1
ATOM 3059 C CA . VAL A 1 373 ? 0.696 -12.933 -18.743 1.00 91.62 373 VAL A CA 1
ATOM 3060 C C . VAL A 1 373 ? 1.993 -13.653 -19.112 1.00 91.62 373 VAL A C 1
ATOM 3062 O O . VAL A 1 373 ? 2.090 -14.879 -18.988 1.00 91.62 373 VAL A O 1
ATOM 3065 N N . ASP A 1 374 ? 3.021 -12.893 -19.494 1.00 87.00 374 ASP A N 1
ATOM 3066 C CA . ASP A 1 374 ? 4.361 -13.430 -19.731 1.00 87.00 374 ASP A CA 1
ATOM 3067 C C . ASP A 1 374 ? 5.205 -13.363 -18.452 1.00 87.00 374 ASP A C 1
ATOM 3069 O O . ASP A 1 374 ? 5.804 -12.347 -18.088 1.00 87.00 374 ASP A O 1
ATOM 3073 N N . TYR A 1 375 ? 5.285 -14.506 -17.773 1.00 83.69 375 TYR A N 1
ATOM 3074 C CA . TYR A 1 375 ? 6.046 -14.670 -16.535 1.00 83.69 375 TYR A CA 1
ATOM 3075 C C . TYR A 1 375 ? 7.564 -14.524 -16.691 1.00 83.69 375 TYR A C 1
ATOM 3077 O O . TYR A 1 375 ? 8.258 -14.430 -15.681 1.00 83.69 375 TYR A O 1
ATOM 3085 N N . THR A 1 376 ? 8.099 -14.464 -17.914 1.00 79.00 376 THR A N 1
ATOM 3086 C CA . THR A 1 376 ? 9.539 -14.266 -18.159 1.00 79.00 376 THR A CA 1
ATOM 3087 C C . THR A 1 376 ? 10.033 -12.922 -17.613 1.00 79.00 376 THR A C 1
ATOM 3089 O O . THR A 1 376 ? 11.183 -12.805 -17.191 1.00 79.00 376 THR A O 1
ATOM 3092 N N . TYR A 1 377 ? 9.160 -11.913 -17.595 1.00 81.31 377 TYR A N 1
ATOM 3093 C CA . TYR A 1 377 ? 9.475 -10.549 -17.159 1.00 81.31 377 TYR A CA 1
ATOM 3094 C C . TYR A 1 377 ? 9.176 -10.294 -15.678 1.00 81.31 377 TYR A C 1
ATOM 3096 O O . TYR A 1 377 ? 9.511 -9.231 -15.157 1.00 81.31 377 TYR A O 1
ATOM 3104 N N . LEU A 1 378 ? 8.534 -11.247 -15.001 1.00 81.81 378 LEU A N 1
ATOM 3105 C CA . LEU A 1 378 ? 7.991 -11.055 -13.664 1.00 81.81 378 LEU A CA 1
ATOM 3106 C C . LEU A 1 378 ? 8.938 -11.575 -12.591 1.00 81.81 378 LEU A C 1
ATOM 3108 O O . LEU A 1 378 ? 9.426 -12.708 -12.663 1.00 81.81 378 LEU A O 1
ATOM 3112 N N . SER A 1 379 ? 9.099 -10.784 -11.531 1.00 77.06 379 SER A N 1
ATOM 3113 C CA . SER A 1 379 ? 9.593 -11.322 -10.273 1.00 77.06 379 SER A CA 1
ATOM 3114 C C . SER A 1 379 ? 8.569 -12.332 -9.768 1.00 77.06 379 SER A C 1
ATOM 3116 O O . SER A 1 379 ? 7.381 -12.037 -9.667 1.00 77.06 379 SER A O 1
ATOM 3118 N N . CYS A 1 380 ? 9.003 -13.568 -9.538 1.00 61.44 380 CYS A N 1
ATOM 3119 C CA . CYS A 1 380 ? 8.127 -14.667 -9.120 1.00 61.44 380 CYS A CA 1
ATOM 3120 C C . CYS A 1 380 ? 8.443 -15.163 -7.704 1.00 61.44 380 CYS A C 1
ATOM 3122 O O . CYS A 1 380 ? 7.849 -16.147 -7.268 1.00 61.44 380 CYS A O 1
ATOM 3124 N N . GLN A 1 381 ? 9.395 -14.525 -7.021 1.00 58.12 381 GLN A N 1
ATOM 3125 C CA . GLN A 1 381 ? 9.956 -14.989 -5.758 1.00 58.12 381 GLN A CA 1
ATOM 3126 C C . GLN A 1 381 ? 10.105 -13.803 -4.797 1.00 58.12 381 GLN A C 1
ATOM 3128 O O . GLN A 1 381 ? 10.882 -12.889 -5.075 1.00 58.12 381 GLN A O 1
ATOM 3133 N N . TRP A 1 382 ? 9.371 -13.821 -3.682 1.00 56.31 382 TRP A N 1
ATOM 3134 C CA . TRP A 1 382 ? 9.558 -12.925 -2.539 1.00 56.31 382 TRP A CA 1
ATOM 3135 C C . TRP A 1 382 ? 9.051 -13.585 -1.253 1.00 56.31 382 TRP A C 1
ATOM 3137 O O . TRP A 1 382 ? 8.056 -14.343 -1.328 1.00 56.31 382 TRP A O 1
#

Foldseek 3Di:
DCPPQKDKFKDKFKKFFDPDPPDACVVVPDHQLDQSQQWMKIKMWMFIDGHPVCLVPCVQVTKIKIKIFGAWHLHPFFFKKKWWQAPQDLVQFDDKDKAKAQDFPVDHRHHDDPVRVVPPFPWAAPDDDDDDDHWDPPPRRIDMTMGGGLCQQKAPPVPDDPDQDWDWDQAPVGDTDIDGLDRHDQPPPPDPDDCCCVQAVLVPPQPDPDDPPPPHRIDIELQAGSNYRFRSGTTMMMMMGRGDRLVPPDPVVSVVSVVSSNCSRPVVLSTWIWTDGPLAAIFTWKQHQGAQTQDPVRRGNNVRQVVSCVVCVVQPDPRIPQAGPVQDGRMDIDHHPLFGFRHSGRPCVQQVCVVVCSVVVNPPPVVSSPPPGDCSGTSPGD

pLDDT: mean 74.24, std 20.13, range [28.56, 97.44]

Radius of gyration: 21.78 Å; chains: 1; bounding box: 62×52×52 Å

Secondary structure (DSSP, 8-state):
-B-SSEEEEEEEEEEEE-S-TT--GGGGTSTT-----SEEEEEEEEEEEEPTTTHHHHGGG-EEEEEEEEEEB--SS--EEEEEETT--GGGEEEEEEEEEEEETTEEEEPPPHHHHHS---------SSSS-----TTT---EEEE--GGGTTTTT-TT-----EEEEE-TTS-EEEEE--S-----TT--SSTHHHH-GGGGG---SS-GGG--S---BTTBTTB--TTS-EEEEEEEEEEP-GGGS-HHHHHHHHHHHHHHHH-GGGEEEEEE-TTSPPEE-TTPPPP--B-TTS-BHHHHHHHHHHHSTTTB-TTSTTBBTTS-BSEEEE-TTPPPBPTT--HHHHSTTHHHHHHTTSSS-TTTTTSS--GGGB----

Sequence (382 aa):
TEDGGFTNYHSSGVVMFEDKWPNLPEDQGGKYNMDFNDVVVDYDVEATVVSDELLEKEGWREQVKVVLHLRAVGGDDPLRVGMALENFNTDYVQSISEHKTLDSWQNPHGNLPQWLQAVRFQENSVHYDHVSNSVYDRETLRPAIEIGQLQAFNGKKWDKVAGTEVYQYKDDRGRLTDHVMNPALRLWDGWKTADKKQYAPELENVKEPYSFAQFSAKTFYNTIPGFVNVAGGLYTYTVIYHMKPRAEMTPEERAAAKQNMIDAVYNTTSQNFFIVKGNWAPVGLKGYKPLDYRTRDNHVYSTEYDKFFAQNAENLVEDIPYVAKNGQVWAFKAPVLTRHLWEMNFFANAYPHYHEFVESQGKEHQNWYNEDVDYTYLSCQW